Protein 8FZ2 (pdb70)

Secondary structure (DSSP, 8-state):
--EEEE---EEE-TT--EEEEEEEESS-GGGSEEEEEEE-TTS-EEEEEEE-SSSS--EE-TTTBTTEEEEEETTTTEEEEEE-S--TTT-SEE--EEE-TTTTTSS--SB---EEEEE-SS--BPPB----TTSEETTEEEEEEEEEEEBSS--EEEETTT-S-TTEEEPPPEE-TTS-EEEEEEEEEESSHHHHS-EEEEEEETTTTEEEEEEE---/---EEEE-SEEEE-SSS-EEEEEEESS-BS--EEEEE-TTSPPEE-EETTTEE-SSS-TTEEEEEEBTEEEEEESS--STT-SEEEEE--SSSSP-B---PEEEE-PPPB--EEEEE----EEEEEEEEBSS--EEEEEESS---EEEEPPPPTTT--EEEEEEE---HHHHTT---EEEEEE-SS-SSEE-/--TTTSSGGGHHHHHHHS--

Nearest PDB structures (foldseek):
  8fz2-assembly1_L  TM=1.005E+00  e=5.418E-38  Mus musculus
  8fxj-assembly1_L  TM=9.491E-01  e=4.573E-31  Mus musculus
  4ncc-assembly2_1  TM=9.677E-01  e=1.079E-27  Mus musculus
  6ewb-assembly1_F  TM=9.694E-01  e=2.616E-27  Mus musculus
  4xzu-assembly2_F  TM=9.055E-01  e=2.065E-24  Mus musculus

Radius of gyration: 24.84 Å; Cα contacts (8 Å, |Δi|>4): 1074; chains: 3; bounding box: 45×66×75 Å

B-factor: mean 99.22, std 46.89, range [19.94, 237.33]

Sequence (431 aa):
QIVLTQSPAVMSASPGERVTMTCSASSSVSYMYWYQQKPRSSPKPWIYLTSNLASGVPARFSGSGSGTSYSLTISSMEAEDAATYYCQQWSSIPLTFGAGTKLELKRTVAAPSVFIFPPSSVVCLLNNFYPREAKVQWKVDNALSQESVTEQDSKDSTYSLSSTLTLSKADYEKHKVYACEVTHQGLSSPVTEVQLQQSGAELVKPGASVKLSCTASGFNIKDTYMHWVKQRPEQGLEWIGRIDPANGNTKYDPKFQGKATITADTSSNTAYLQLSSLTSEDTAVYFCTRSRGYFGNYYFDYWGQGTTLTVSSASTKGPSVFPSSKSTSGGTAALGCLVKDYFPEPVTVSWNSGALTSGVHTFPAVLQSSGLYSLSSVVTVPSSSLGTQTYICNVNHKPSNTKVDKRVEPKKDLLELDKWASLWNWFDITN

Structure (mmCIF, N/CA/C/O backbone):
data_8FZ2
#
_entry.id   8FZ2
#
_cell.length_a   144.069
_cell.length_b   144.069
_cell.length_c   149.445
_cell.angle_alpha   90.000
_cell.angle_beta   90.000
_cell.angle_gamma   120.000
#
_symmetry.space_group_name_H-M   'H 3 2'
#
loop_
_entity.id
_entity.type
_entity.pdbx_description
1 polymer 'Fab460, L chain'
2 polymer 'Fab460, H chain'
3 polymer 'Transmembrane protein gp41'
#
loop_
_atom_site.group_PDB
_atom_site.id
_atom_site.type_symbol
_atom_site.label_atom_id
_atom_site.label_alt_id
_atom_site.label_comp_id
_atom_site.label_asym_id
_atom_site.label_entity_id
_atom_site.label_seq_id
_atom_site.pdbx_PDB_ins_code
_atom_site.Cartn_x
_atom_site.Cartn_y
_atom_site.Cartn_z
_atom_site.occupancy
_atom_site.B_iso_or_equiv
_atom_site.auth_seq_id
_atom_site.auth_comp_id
_atom_site.auth_asym_id
_atom_site.auth_atom_id
_atom_site.pdbx_PDB_model_num
ATOM 1 N N . GLN A 1 1 ? -0.92281 2.40202 -17.37821 1.000 31.76235 1 GLN L N 1
ATOM 2 C CA . GLN A 1 1 ? -2.30591 2.42512 -17.83662 1.000 26.68546 1 GLN L CA 1
ATOM 3 C C . GLN A 1 1 ? -3.06774 1.20170 -17.32912 1.000 31.53091 1 GLN L C 1
ATOM 4 O O . GLN A 1 1 ? -2.76784 0.06746 -17.69835 1.000 41.04187 1 GLN L O 1
ATOM 10 N N . ILE A 1 2 ? -4.04980 1.44092 -16.46486 1.000 40.09810 2 ILE L N 1
ATOM 11 C CA . ILE A 1 2 ? -4.85879 0.36460 -15.90190 1.000 43.20580 2 ILE L CA 1
ATOM 12 C C . ILE A 1 2 ? -5.86679 -0.06838 -16.96127 1.000 41.70453 2 ILE L C 1
ATOM 13 O O . ILE A 1 2 ? -6.74912 0.70278 -17.34496 1.000 50.38917 2 ILE L O 1
ATOM 18 N N . VAL A 1 3 ? -5.73469 -1.30245 -17.43760 1.000 37.67343 3 VAL L N 1
ATOM 19 C CA . VAL A 1 3 ? -6.61214 -1.83770 -18.46715 1.000 43.05513 3 VAL L CA 1
ATOM 20 C C . VAL A 1 3 ? -7.52353 -2.88440 -17.83736 1.000 49.01300 3 VAL L C 1
ATOM 21 O O . VAL A 1 3 ? -7.25590 -3.41622 -16.75506 1.000 51.32632 3 VAL L O 1
ATOM 25 N N . LEU A 1 4 ? -8.62142 -3.17778 -18.53109 1.000 48.64884 4 LEU L N 1
ATOM 26 C CA . LEU A 1 4 ? -9.65556 -4.07994 -18.03535 1.000 42.42522 4 LEU L CA 1
ATOM 27 C C . LEU A 1 4 ? -9.73020 -5.29987 -18.94316 1.000 47.63179 4 LEU L C 1
ATOM 28 O O . LEU A 1 4 ? -10.15524 -5.19427 -20.09880 1.000 43.73137 4 LEU L O 1
ATOM 33 N N . THR A 1 5 ? -9.32064 -6.45357 -18.42128 1.000 50.67810 5 THR L N 1
ATOM 34 C CA . THR A 1 5 ? -9.47852 -7.72415 -19.12045 1.000 43.45752 5 THR L CA 1
ATOM 35 C C . THR A 1 5 ? -10.77618 -8.36522 -18.64292 1.000 41.36873 5 THR L C 1
ATOM 36 O O . THR A 1 5 ? -10.87888 -8.79382 -17.48873 1.000 40.48116 5 THR L O 1
ATOM 40 N N . GLN A 1 6 ? -11.76322 -8.43073 -19.52904 1.000 41.49783 6 GLN L N 1
ATOM 41 C CA . GLN A 1 6 ? -13.11196 -8.84459 -19.17426 1.000 35.97665 6 GLN L CA 1
ATOM 42 C C . GLN A 1 6 ? -13.35487 -10.28585 -19.60528 1.000 49.20074 6 GLN L C 1
ATOM 43 O O . GLN A 1 6 ? -12.87432 -10.71978 -20.65652 1.000 38.76549 6 GLN L O 1
ATOM 49 N N . SER A 1 7 ? -14.10720 -11.02368 -18.78837 1.000 52.66928 7 SER L N 1
ATOM 50 C CA . SER A 1 7 ? -14.33200 -12.44459 -19.01941 1.000 60.41210 7 SER L CA 1
ATOM 51 C C . SER A 1 7 ? -15.55676 -12.88251 -18.23236 1.000 66.12314 7 SER L C 1
ATOM 52 O O . SER A 1 7 ? -15.86474 -12.28338 -17.19606 1.000 67.68487 7 SER L O 1
ATOM 54 N N . PRO A 1 8 ? -16.27599 -13.92432 -18.68852 1.000 60.62517 8 PRO L N 1
ATOM 55 C CA . PRO A 1 8 ? -16.04579 -14.66985 -19.93376 1.000 51.23122 8 PRO L CA 1
ATOM 56 C C . PRO A 1 8 ? -16.54863 -13.92240 -21.16637 1.000 49.03597 8 PRO L C 1
ATOM 57 O O . PRO A 1 8 ? -17.70683 -13.51344 -21.19727 1.000 44.69518 8 PRO L O 1
ATOM 61 N N . ALA A 1 9 ? -15.68066 -13.76572 -22.16959 1.000 44.52428 9 ALA L N 1
ATOM 62 C CA . ALA A 1 9 ? -16.00944 -12.93596 -23.32613 1.000 80.64534 9 ALA L CA 1
ATOM 63 C C . ALA A 1 9 ? -17.22773 -13.47005 -24.07084 1.000 82.50394 9 ALA L C 1
ATOM 64 O O . ALA A 1 9 ? -18.16442 -12.72100 -24.36918 1.000 127.12523 9 ALA L O 1
ATOM 66 N N . VAL A 1 10 ? -17.23164 -14.76133 -24.38795 1.000 92.28637 10 VAL L N 1
ATOM 67 C CA . VAL A 1 10 ? -18.33548 -15.39947 -25.09627 1.000 81.13304 10 VAL L CA 1
ATOM 68 C C . VAL A 1 10 ? -18.99504 -16.39599 -24.15497 1.000 76.56366 10 VAL L C 1
ATOM 69 O O . VAL A 1 10 ? -18.31415 -17.23466 -23.55199 1.000 78.37480 10 VAL L O 1
ATOM 71 N N . MET A 1 11 ? -20.31673 -16.30357 -24.02833 1.000 67.69279 11 MET L N 1
ATOM 72 C CA . MET A 1 11 ? -21.06263 -17.18388 -23.14227 1.000 66.01078 11 MET L CA 1
ATOM 73 C C . MET A 1 11 ? -22.48597 -17.32488 -23.66248 1.000 75.17696 11 MET L C 1
ATOM 74 O O . MET A 1 11 ? -22.93662 -16.56469 -24.52319 1.000 79.88934 11 MET L O 1
ATOM 76 N N . SER A 1 12 ? -23.19216 -18.31715 -23.12543 1.000 75.97698 12 SER L N 1
ATOM 77 C CA . SER A 1 12 ? -24.57971 -18.57420 -23.47906 1.000 78.77414 12 SER L CA 1
ATOM 78 C C . SER A 1 12 ? -25.34957 -18.94444 -22.22159 1.000 82.70664 12 SER L C 1
ATOM 79 O O . SER A 1 12 ? -24.81545 -19.61600 -21.33445 1.000 81.99192 12 SER L O 1
ATOM 81 N N . ALA A 1 13 ? -26.60319 -18.50301 -22.14880 1.000 88.96079 13 ALA L N 1
ATOM 82 C CA . ALA A 1 13 ? -27.43640 -18.78204 -20.98880 1.000 91.63106 13 ALA L CA 1
ATOM 83 C C . ALA A 1 13 ? -28.89990 -18.64796 -21.38080 1.000 97.79769 13 ALA L C 1
ATOM 84 O O . ALA A 1 13 ? -29.26630 -17.74026 -22.13148 1.000 103.96981 13 ALA L O 1
ATOM 86 N N . SER A 1 14 ? -29.72665 -19.55647 -20.86696 1.000 93.37076 14 SER L N 1
ATOM 87 C CA . SER A 1 14 ? -31.16023 -19.52755 -21.12269 1.000 85.77120 14 SER L CA 1
ATOM 88 C C . SER A 1 14 ? -31.85138 -18.66332 -20.07556 1.000 82.54377 14 SER L C 1
ATOM 89 O O . SER A 1 14 ? -31.18037 -18.03618 -19.24560 1.000 83.25935 14 SER L O 1
ATOM 91 N N . PRO A 1 15 ? -33.17908 -18.60481 -20.07643 1.000 85.33836 15 PRO L N 1
ATOM 92 C CA . PRO A 1 15 ? -33.87771 -17.76665 -19.09918 1.000 89.08560 15 PRO L CA 1
ATOM 93 C C . PRO A 1 15 ? -34.06253 -18.47566 -17.76753 1.000 89.57200 15 PRO L C 1
ATOM 94 O O . PRO A 1 15 ? -34.20054 -19.69895 -17.69450 1.000 92.46462 15 PRO L O 1
ATOM 96 N N . GLY A 1 16 ? -34.05919 -17.67801 -16.70194 1.000 83.32127 16 GLY L N 1
ATOM 97 C CA . GLY A 1 16 ? -34.28505 -18.19681 -15.36750 1.000 86.18595 16 GLY L CA 1
ATOM 98 C C . GLY A 1 16 ? -33.02142 -18.38995 -14.55550 1.000 87.95682 16 GLY L C 1
ATOM 99 O O . GLY A 1 16 ? -32.99993 -18.10301 -13.35482 1.000 89.46111 16 GLY L O 1
ATOM 100 N N . GLU A 1 17 ? -31.96240 -18.87615 -15.19579 1.000 91.09928 17 GLU L N 1
ATOM 101 C CA . GLU A 1 17 ? -30.71773 -19.14188 -14.49393 1.000 96.11310 17 GLU L CA 1
ATOM 102 C C . GLU A 1 17 ? -29.95461 -17.84641 -14.23085 1.000 97.20118 17 GLU L C 1
ATOM 103 O O . GLU A 1 17 ? -30.16182 -16.82307 -14.88863 1.000 100.56292 17 GLU L O 1
ATOM 109 N N . ARG A 1 18 ? -29.06039 -17.90492 -13.24832 1.000 95.43803 18 ARG L N 1
ATOM 110 C CA . ARG A 1 18 ? -28.24071 -16.75633 -12.89687 1.000 87.91459 18 ARG L CA 1
ATOM 111 C C . ARG A 1 18 ? -27.04699 -16.64317 -13.83694 1.000 78.20383 18 ARG L C 1
ATOM 112 O O . ARG A 1 18 ? -26.56097 -17.63721 -14.38391 1.000 79.05682 18 ARG L O 1
ATOM 114 N N . VAL A 1 19 ? -26.57725 -15.41208 -14.02339 1.000 68.63801 19 VAL L N 1
ATOM 115 C CA . VAL A 1 19 ? -25.45826 -15.11689 -14.91133 1.000 64.62180 19 VAL L CA 1
ATOM 116 C C . VAL A 1 19 ? -24.51110 -14.17589 -14.18193 1.000 71.02924 19 VAL L C 1
ATOM 117 O O . VAL A 1 19 ? -24.92837 -13.10698 -13.72096 1.000 81.27429 19 VAL L O 1
ATOM 121 N N . THR A 1 20 ? -23.24211 -14.56731 -14.08021 1.000 66.19266 20 THR L N 1
ATOM 122 C CA . THR A 1 20 ? -22.21934 -13.75572 -13.43332 1.000 47.15678 20 THR L CA 1
ATOM 123 C C . THR A 1 20 ? -21.04505 -13.57872 -14.38338 1.000 42.09065 20 THR L C 1
ATOM 124 O O . THR A 1 20 ? -20.49516 -14.56301 -14.88690 1.000 47.82267 20 THR L O 1
ATOM 128 N N . MET A 1 21 ? -20.66604 -12.32620 -14.62400 1.000 40.67406 21 MET L N 1
ATOM 129 C CA . MET A 1 21 ? -19.56590 -11.98403 -15.51333 1.000 40.27978 21 MET L CA 1
ATOM 130 C C . MET A 1 21 ? -18.64908 -10.98662 -14.82166 1.000 40.33216 21 MET L C 1
ATOM 131 O O . MET A 1 21 ? -19.11692 -10.01404 -14.22174 1.000 47.66465 21 MET L O 1
ATOM 136 N N . THR A 1 22 ? -17.34505 -11.22544 -14.91914 1.000 37.31413 22 THR L N 1
ATOM 137 C CA . THR A 1 22 ? -16.34076 -10.43787 -14.22093 1.000 35.48011 22 THR L CA 1
ATOM 138 C C . THR A 1 22 ? -15.63232 -9.48934 -15.18073 1.000 35.19319 22 THR L C 1
ATOM 139 O O . THR A 1 22 ? -15.78094 -9.56432 -16.40332 1.000 36.51364 22 THR L O 1
ATOM 143 N N . CYS A 1 23 ? -14.84715 -8.58475 -14.59346 1.000 38.03634 23 CYS L N 1
ATOM 144 C CA . CYS A 1 23 ? -14.03291 -7.62485 -15.34272 1.000 38.52418 23 CYS L CA 1
ATOM 145 C C . CYS A 1 23 ? -12.88190 -7.21915 -14.42065 1.000 31.11142 23 CYS L C 1
ATOM 146 O O . CYS A 1 23 ? -13.00130 -6.27691 -13.63417 1.000 29.92571 23 CYS L O 1
ATOM 149 N N . SER A 1 24 ? -11.77947 -7.95400 -14.51649 1.000 31.34920 24 SER L N 1
ATOM 150 C CA . SER A 1 24 ? -10.61643 -7.71759 -13.67701 1.000 32.04993 24 SER L CA 1
ATOM 151 C C . SER A 1 24 ? -9.69407 -6.68535 -14.31440 1.000 43.00681 24 SER L C 1
ATOM 152 O O . SER A 1 24 ? -9.63490 -6.54561 -15.53900 1.000 50.37552 24 SER L O 1
ATOM 155 N N . ALA A 1 25 ? -8.97472 -5.95803 -13.46553 1.000 28.36567 25 ALA L N 1
ATOM 156 C CA . ALA A 1 25 ? -8.06283 -4.91063 -13.89505 1.000 27.71464 25 ALA L CA 1
ATOM 157 C C . ALA A 1 25 ? -6.61831 -5.33601 -13.66843 1.000 40.86839 25 ALA L C 1
ATOM 158 O O . ALA A 1 25 ? -6.32934 -6.26169 -12.90548 1.000 45.80002 25 ALA L O 1
ATOM 160 N N . SER A 1 26 ? -5.70649 -4.64224 -14.35054 1.000 43.61384 26 SER L N 1
ATOM 161 C CA . SER A 1 26 ? -4.27992 -4.86531 -14.15785 1.000 34.86335 26 SER L CA 1
ATOM 162 C C . SER A 1 26 ? -3.74997 -4.21228 -12.88966 1.000 35.05870 26 SER L C 1
ATOM 163 O O . SER A 1 26 ? -2.63116 -4.52666 -12.47076 1.000 51.67744 26 SER L O 1
ATOM 166 N N . SER A 1 27 ? -4.51830 -3.31409 -12.27864 1.000 25.54468 27 SER L N 1
ATOM 167 C CA . SER A 1 27 ? -4.13566 -2.68626 -11.02416 1.000 24.51691 27 SER L CA 1
ATOM 168 C C . SER A 1 27 ? -5.39880 -2.38871 -10.23158 1.000 23.87630 27 SER L C 1
ATOM 169 O O . SER A 1 27 ? -6.48782 -2.24895 -10.79410 1.000 32.79872 27 SER L O 1
ATOM 172 N N . SER A 1 28 ? -5.23950 -2.29445 -8.91346 1.000 23.50140 28 SER L N 1
ATOM 173 C CA . SER A 1 28 ? -6.38629 -2.13822 -8.02816 1.000 34.82991 28 SER L CA 1
ATOM 174 C C . SER A 1 28 ? -7.10270 -0.81846 -8.28891 1.000 37.93291 28 SER L C 1
ATOM 175 O O . SER A 1 28 ? -6.49067 0.25320 -8.26198 1.000 39.97327 28 SER L O 1
ATOM 178 N N . VAL A 1 29 ? -8.40651 -0.90415 -8.54815 1.000 44.36603 29 VAL L N 1
ATOM 179 C CA . VAL A 1 29 ? -9.26128 0.26191 -8.71518 1.000 35.37799 29 VAL L CA 1
ATOM 180 C C . VAL A 1 29 ? -10.31653 0.24550 -7.61257 1.000 32.67244 29 VAL L C 1
ATOM 181 O O . VAL A 1 29 ? -10.51417 -0.75588 -6.92364 1.000 31.73344 29 VAL L O 1
ATOM 185 N N . SER A 1 30 ? -10.99786 1.37933 -7.45324 1.000 23.41712 30 SER L N 1
ATOM 186 C CA . SER A 1 30 ? -11.93498 1.55956 -6.35107 1.000 20.91003 30 SER L CA 1
ATOM 187 C C . SER A 1 30 ? -13.39257 1.37679 -6.74769 1.000 21.70373 30 SER L C 1
ATOM 188 O O . SER A 1 30 ? -14.21309 1.03785 -5.88887 1.000 21.86754 30 SER L O 1
ATOM 191 N N . TYR A 1 31 ? -13.74012 1.58290 -8.01619 1.000 22.32456 31 TYR L N 1
ATOM 192 C CA . TYR A 1 31 ? -15.11029 1.38503 -8.46628 1.000 23.30271 31 TYR L CA 1
ATOM 193 C C . TYR A 1 31 ? -15.10617 0.85713 -9.89220 1.000 24.27575 31 TYR L C 1
ATOM 194 O O . TYR A 1 31 ? -14.18041 1.11706 -10.66559 1.000 24.08653 31 TYR L O 1
ATOM 203 N N . MET A 1 32 ? -16.15539 0.11127 -10.22806 1.000 25.43097 32 MET L N 1
ATOM 204 C CA . MET A 1 32 ? -16.35387 -0.42831 -11.56432 1.000 26.57838 32 MET L CA 1
ATOM 205 C C . MET A 1 32 ? -17.69476 0.04736 -12.10358 1.000 27.51624 32 MET L C 1
ATOM 206 O O . MET A 1 32 ? -18.66503 0.18211 -11.35194 1.000 27.72026 32 MET L O 1
ATOM 211 N N . TYR A 1 33 ? -17.74267 0.30488 -13.40706 1.000 28.20248 33 TYR L N 1
ATOM 212 C CA . TYR A 1 33 ? -18.92771 0.84075 -14.05925 1.000 29.90748 33 TYR L CA 1
ATOM 213 C C . TYR A 1 33 ? -19.28701 -0.03610 -15.24826 1.000 30.73633 33 TYR L C 1
ATOM 214 O O . TYR A 1 33 ? -18.41091 -0.44102 -16.01708 1.000 32.81129 33 TYR L O 1
ATOM 223 N N . TRP A 1 34 ? -20.57742 -0.32489 -15.39581 1.000 32.07446 34 TRP L N 1
ATOM 224 C CA . TRP A 1 34 ? -21.06459 -1.26610 -16.39340 1.000 39.28146 34 TRP L CA 1
ATOM 225 C C . TRP A 1 34 ? -21.93837 -0.55603 -17.41722 1.000 41.25353 34 TRP L C 1
ATOM 226 O O . TRP A 1 34 ? -22.76018 0.29599 -17.06481 1.000 43.96828 34 TRP L O 1
ATOM 237 N N . TYR A 1 35 ? -21.75884 -0.92031 -18.68592 1.000 43.71252 35 TYR L N 1
ATOM 238 C CA . TYR A 1 35 ? -22.51298 -0.34671 -19.79269 1.000 49.41032 35 TYR L CA 1
ATOM 239 C C . TYR A 1 35 ? -22.98058 -1.46608 -20.70993 1.000 55.79750 35 TYR L C 1
ATOM 240 O O . TYR A 1 35 ? -22.17781 -2.31021 -21.11954 1.000 55.87299 35 TYR L O 1
ATOM 249 N N . GLN A 1 36 ? -24.27101 -1.46962 -21.03296 1.000 52.53214 36 GLN L N 1
ATOM 250 C CA . GLN A 1 36 ? -24.84491 -2.42899 -21.96770 1.000 51.31624 36 GLN L CA 1
ATOM 251 C C . GLN A 1 36 ? -25.09379 -1.74667 -23.30589 1.000 43.72870 36 GLN L C 1
ATOM 252 O O . GLN A 1 36 ? -25.68232 -0.66139 -23.35351 1.000 43.84239 36 GLN L O 1
ATOM 258 N N . GLN A 1 37 ? -24.64869 -2.38348 -24.38814 1.000 44.61282 37 GLN L N 1
ATOM 259 C CA . GLN A 1 37 ? -24.83045 -1.85770 -25.73802 1.000 45.79909 37 GLN L CA 1
ATOM 260 C C . GLN A 1 37 ? -25.50445 -2.91872 -26.59556 1.000 48.44632 37 GLN L C 1
ATOM 261 O O . GLN A 1 37 ? -24.91707 -3.97229 -26.86191 1.000 48.38250 37 GLN L O 1
ATOM 267 N N . LYS A 1 38 ? -26.72984 -2.64047 -27.02466 1.000 58.34906 38 LYS L N 1
ATOM 268 C CA . LYS A 1 38 ? -27.41376 -3.49195 -27.98001 1.000 65.31847 38 LYS L CA 1
ATOM 269 C C . LYS A 1 38 ? -26.89868 -3.20850 -29.38817 1.000 71.19311 38 LYS L C 1
ATOM 270 O O . LYS A 1 38 ? -26.34615 -2.13705 -29.65169 1.000 70.36134 38 LYS L O 1
ATOM 272 N N . PRO A 1 39 ? -27.04700 -4.16200 -30.30904 1.000 78.74617 39 PRO L N 1
ATOM 273 C CA . PRO A 1 39 ? -26.56590 -3.93774 -31.67834 1.000 83.90539 39 PRO L CA 1
ATOM 274 C C . PRO A 1 39 ? -27.25835 -2.75025 -32.33217 1.000 85.74492 39 PRO L C 1
ATOM 275 O O . PRO A 1 39 ? -28.46691 -2.55352 -32.18621 1.000 85.97524 39 PRO L O 1
ATOM 279 N N . ARG A 1 40 ? -26.46695 -1.95311 -33.05480 1.000 83.81031 40 ARG L N 1
ATOM 280 C CA . ARG A 1 40 ? -26.96115 -0.77602 -33.77249 1.000 86.28298 40 ARG L CA 1
ATOM 281 C C . ARG A 1 40 ? -27.63932 0.21155 -32.82511 1.000 82.45696 40 ARG L C 1
ATOM 282 O O . ARG A 1 40 ? -28.69468 0.77042 -33.13074 1.000 85.38850 40 ARG L O 1
ATOM 290 N N . SER A 1 41 ? -27.02678 0.42928 -31.66425 1.000 69.99650 41 SER L N 1
ATOM 291 C CA . SER A 1 41 ? -27.56024 1.36496 -30.68591 1.000 69.90397 41 SER L CA 1
ATOM 292 C C . SER A 1 41 ? -26.43107 1.81790 -29.77492 1.000 68.38438 41 SER L C 1
ATOM 293 O O . SER A 1 41 ? -25.44157 1.10470 -29.58991 1.000 70.45471 41 SER L O 1
ATOM 296 N N . SER A 1 42 ? -26.59371 3.00985 -29.20867 1.000 65.65319 42 SER L N 1
ATOM 297 C CA . SER A 1 42 ? -25.59118 3.54292 -28.30438 1.000 61.38096 42 SER L CA 1
ATOM 298 C C . SER A 1 42 ? -25.58381 2.75625 -26.99473 1.000 50.79092 42 SER L C 1
ATOM 299 O O . SER A 1 42 ? -26.62407 2.26258 -26.55053 1.000 50.40595 42 SER L O 1
ATOM 302 N N . PRO A 1 43 ? -24.41942 2.61853 -26.36390 1.000 43.62241 43 PRO L N 1
ATOM 303 C CA . PRO A 1 43 ? -24.34917 1.87837 -25.09769 1.000 43.46312 43 PRO L CA 1
ATOM 304 C C . PRO A 1 43 ? -25.15466 2.56576 -24.00493 1.000 42.23533 43 PRO L C 1
ATOM 305 O O . PRO A 1 43 ? -24.95280 3.74507 -23.70605 1.000 41.24121 43 PRO L O 1
ATOM 309 N N . LYS A 1 44 ? -26.07624 1.81412 -23.41045 1.000 43.52295 44 LYS L N 1
ATOM 310 C CA . LYS A 1 44 ? -26.86874 2.32415 -22.29795 1.000 43.66793 44 LYS L CA 1
ATOM 311 C C . LYS A 1 44 ? -26.16215 2.02543 -20.98135 1.000 51.17081 44 LYS L C 1
ATOM 312 O O . LYS A 1 44 ? -25.74278 0.88330 -20.75785 1.000 49.70620 44 LYS L O 1
ATOM 314 N N . PRO A 1 45 ? -26.00552 3.01167 -20.09948 1.000 48.71340 45 PRO L N 1
ATOM 315 C CA . PRO A 1 45 ? -25.33234 2.75309 -18.82134 1.000 38.00789 45 PRO L CA 1
ATOM 316 C C . PRO A 1 45 ? -26.15095 1.82234 -17.94185 1.000 52.88871 45 PRO L C 1
ATOM 317 O O . PRO A 1 45 ? -27.37479 1.94116 -17.84681 1.000 54.22329 45 PRO L O 1
ATOM 321 N N . TRP A 1 46 ? -25.45803 0.88766 -17.29350 1.000 51.00978 46 TRP L N 1
ATOM 322 C CA . TRP A 1 46 ? -26.12905 -0.11047 -16.47183 1.000 38.54033 46 TRP L CA 1
ATOM 323 C C . TRP A 1 46 ? -25.85743 0.11895 -14.99085 1.000 37.08126 46 TRP L C 1
ATOM 324 O O . TRP A 1 46 ? -26.71121 0.64891 -14.27270 1.000 38.15772 46 TRP L O 1
ATOM 335 N N . ILE A 1 47 ? -24.67620 -0.27373 -14.52395 1.000 35.58776 47 ILE L N 1
ATOM 336 C CA . ILE A 1 47 ? -24.30035 -0.15682 -13.12031 1.000 35.32063 47 ILE L CA 1
ATOM 337 C C . ILE A 1 47 ? -23.21875 0.90489 -12.99180 1.000 32.45402 47 ILE L C 1
ATOM 338 O O . ILE A 1 47 ? -22.24889 0.91013 -13.75958 1.000 37.52808 47 ILE L O 1
ATOM 343 N N . TYR A 1 48 ? -23.38903 1.80409 -12.02769 1.000 36.99913 48 TYR L N 1
ATOM 344 C CA . TYR A 1 48 ? -22.37019 2.77542 -11.66871 1.000 43.44392 48 TYR L CA 1
ATOM 345 C C . TYR A 1 48 ? -21.96177 2.55950 -10.21815 1.000 36.54662 48 TYR L C 1
ATOM 346 O O . TYR A 1 48 ? -22.70205 1.96982 -9.42793 1.000 43.95051 48 TYR L O 1
ATOM 355 N N . LEU A 1 49 ? -20.76637 3.03705 -9.88010 1.000 32.31771 49 LEU L N 1
ATOM 356 C CA . LEU A 1 49 ? -20.22027 2.93847 -8.52711 1.000 30.95297 49 LEU L CA 1
ATOM 357 C C . LEU A 1 49 ? -20.29769 1.50315 -8.00340 1.000 30.19300 49 LEU L C 1
ATOM 358 O O . LEU A 1 49 ? -20.89982 1.21841 -6.96560 1.000 35.48125 49 LEU L O 1
ATOM 363 N N . THR A 1 50 ? -19.68874 0.59488 -8.77007 1.000 29.97580 50 THR L N 1
ATOM 364 C CA . THR A 1 50 ? -19.56909 -0.82117 -8.42910 1.000 33.98220 50 THR L CA 1
ATOM 365 C C . THR A 1 50 ? -20.91442 -1.54194 -8.39661 1.000 42.74024 50 THR L C 1
ATOM 366 O O . THR A 1 50 ? -21.08290 -2.56397 -9.07011 1.000 41.41784 50 THR L O 1
ATOM 370 N N . SER A 1 51 ? -21.87430 -1.03660 -7.62688 1.000 45.69267 51 SER L N 1
ATOM 371 C CA . SER A 1 51 ? -23.12802 -1.75617 -7.42314 1.000 44.59201 51 SER L CA 1
ATOM 372 C C . SER A 1 51 ? -24.29124 -0.78626 -7.21664 1.000 36.54319 51 SER L C 1
ATOM 373 O O . SER A 1 51 ? -25.03168 -0.86866 -6.23560 1.000 37.27346 51 SER L O 1
ATOM 376 N N . ASN A 1 52 ? -24.47783 0.14045 -8.15505 1.000 35.93182 52 ASN L N 1
ATOM 377 C CA . ASN A 1 52 ? -25.63944 1.02450 -8.16541 1.000 38.24404 52 ASN L CA 1
ATOM 378 C C . ASN A 1 52 ? -26.27157 0.97582 -9.54727 1.000 40.28816 52 ASN L C 1
ATOM 379 O O . ASN A 1 52 ? -25.62934 1.33752 -10.53857 1.000 39.83896 52 ASN L O 1
ATOM 384 N N . LEU A 1 53 ? -27.52433 0.53471 -9.61097 1.000 42.72578 53 LEU L N 1
ATOM 385 C CA . LEU A 1 53 ? -28.20657 0.40599 -10.88760 1.000 45.10875 53 LEU L CA 1
ATOM 386 C C . LEU A 1 53 ? -28.61766 1.77553 -11.41997 1.000 46.64688 53 LEU L C 1
ATOM 387 O O . LEU A 1 53 ? -28.70394 2.76221 -10.68334 1.000 46.48486 53 LEU L O 1
ATOM 392 N N . ALA A 1 54 ? -28.87308 1.82513 -12.72382 1.000 48.29580 54 ALA L N 1
ATOM 393 C CA . ALA A 1 54 ? -29.31885 3.04713 -13.37205 1.000 50.10172 54 ALA L CA 1
ATOM 394 C C . ALA A 1 54 ? -30.83951 3.14937 -13.26335 1.000 70.67103 54 ALA L C 1
ATOM 395 O O . ALA A 1 54 ? -31.48295 2.40727 -12.51604 1.000 76.14904 54 ALA L O 1
ATOM 397 N N . SER A 1 55 ? -31.43341 4.07194 -14.02249 1.000 67.38615 55 SER L N 1
ATOM 398 C CA . SER A 1 55 ? -32.87123 4.29999 -13.92072 1.000 75.37931 55 SER L CA 1
ATOM 399 C C . SER A 1 55 ? -33.66202 3.11265 -14.45808 1.000 90.38634 55 SER L C 1
ATOM 400 O O . SER A 1 55 ? -34.54163 2.57909 -13.77213 1.000 97.91248 55 SER L O 1
ATOM 402 N N . GLY A 1 56 ? -33.36578 2.68584 -15.68148 1.000 98.96980 56 GLY L N 1
ATOM 403 C CA . GLY A 1 56 ? -34.11501 1.63639 -16.33759 1.000 103.79043 56 GLY L CA 1
ATOM 404 C C . GLY A 1 56 ? -33.57279 0.23295 -16.17997 1.000 108.67094 56 GLY L C 1
ATOM 405 O O . GLY A 1 56 ? -34.06647 -0.68117 -16.84863 1.000 112.60278 56 GLY L O 1
ATOM 406 N N . VAL A 1 57 ? -32.58330 0.02500 -15.32261 1.000 102.15485 57 VAL L N 1
ATOM 407 C CA . VAL A 1 57 ? -32.00586 -1.30924 -15.14608 1.000 92.86891 57 VAL L CA 1
ATOM 408 C C . VAL A 1 57 ? -32.88521 -2.10344 -14.18308 1.000 81.06375 57 VAL L C 1
ATOM 409 O O . VAL A 1 57 ? -33.20839 -1.59994 -13.09572 1.000 71.79722 57 VAL L O 1
ATOM 413 N N . PRO A 1 58 ? -33.29308 -3.31993 -14.53925 1.000 75.45971 58 PRO L N 1
ATOM 414 C CA . PRO A 1 58 ? -34.10215 -4.12370 -13.61688 1.000 79.95899 58 PRO L CA 1
ATOM 415 C C . PRO A 1 58 ? -33.31691 -4.50192 -12.37130 1.000 75.50089 58 PRO L C 1
ATOM 416 O O . PRO A 1 58 ? -32.09884 -4.69155 -12.40751 1.000 77.84275 58 PRO L O 1
ATOM 420 N N . ALA A 1 59 ? -34.04086 -4.62009 -11.25520 1.000 87.50809 59 ALA L N 1
ATOM 421 C CA . ALA A 1 59 ? -33.41391 -4.91633 -9.97169 1.000 58.12332 59 ALA L CA 1
ATOM 422 C C . ALA A 1 59 ? -32.78065 -6.30032 -9.92283 1.000 58.04170 59 ALA L C 1
ATOM 423 O O . ALA A 1 59 ? -32.04699 -6.59133 -8.97125 1.000 55.61668 59 ALA L O 1
ATOM 425 N N . ARG A 1 60 ? -33.04495 -7.15703 -10.91262 1.000 62.03879 60 ARG L N 1
ATOM 426 C CA . ARG A 1 60 ? -32.40981 -8.47019 -10.94596 1.000 71.03346 60 ARG L CA 1
ATOM 427 C C . ARG A 1 60 ? -30.90864 -8.36326 -11.18589 1.000 71.99966 60 ARG L C 1
ATOM 428 O O . ARG A 1 60 ? -30.15341 -9.25625 -10.78448 1.000 70.47454 60 ARG L O 1
ATOM 436 N N . PHE A 1 61 ? -30.45970 -7.28915 -11.82894 1.000 84.39792 61 PHE L N 1
ATOM 437 C CA . PHE A 1 61 ? -29.03606 -7.05110 -12.00401 1.000 79.10891 61 PHE L CA 1
ATOM 438 C C . PHE A 1 61 ? -28.42046 -6.53757 -10.70851 1.000 73.24193 61 PHE L C 1
ATOM 439 O O . PHE A 1 61 ? -29.09604 -5.93419 -9.86973 1.000 75.60770 61 PHE L O 1
ATOM 447 N N . SER A 1 62 ? -27.12207 -6.78187 -10.55435 1.000 59.23717 62 SER L N 1
ATOM 448 C CA . SER A 1 62 ? -26.38673 -6.34190 -9.37706 1.000 57.22098 62 SER L CA 1
ATOM 449 C C . SER A 1 62 ? -24.89785 -6.52116 -9.63089 1.000 46.15730 62 SER L C 1
ATOM 450 O O . SER A 1 62 ? -24.48365 -7.44729 -10.33143 1.000 48.83778 62 SER L O 1
ATOM 453 N N . GLY A 1 63 ? -24.10072 -5.61547 -9.05751 1.000 41.05260 63 GLY L N 1
ATOM 454 C CA . GLY A 1 63 ? -22.66015 -5.68829 -9.13396 1.000 40.89378 63 GLY L CA 1
ATOM 455 C C . GLY A 1 63 ? -22.04770 -5.90350 -7.75661 1.000 35.27437 63 GLY L C 1
ATOM 456 O O . GLY A 1 63 ? -22.71908 -5.79681 -6.72235 1.000 35.86819 63 GLY L O 1
ATOM 457 N N . SER A 1 64 ? -20.75497 -6.21663 -7.75781 1.000 36.30676 64 SER L N 1
ATOM 458 C CA . SER A 1 64 ? -20.00642 -6.44294 -6.52637 1.000 42.20252 64 SER L CA 1
ATOM 459 C C . SER A 1 64 ? -18.52907 -6.54265 -6.87639 1.000 47.95278 64 SER L C 1
ATOM 460 O O . SER A 1 64 ? -18.15239 -6.63117 -8.04827 1.000 50.49163 64 SER L O 1
ATOM 463 N N . GLY A 1 65 ? -17.69710 -6.52766 -5.84084 1.000 49.45410 65 GLY L N 1
ATOM 464 C CA . GLY A 1 65 ? -16.26884 -6.69649 -5.98184 1.000 50.02681 65 GLY L CA 1
ATOM 465 C C . GLY A 1 65 ? -15.49670 -5.62571 -5.24362 1.000 49.09279 65 GLY L C 1
ATOM 466 O O . GLY A 1 65 ? -16.05731 -4.71995 -4.62861 1.000 59.16339 65 GLY L O 1
ATOM 467 N N . SER A 1 66 ? -14.17122 -5.74127 -5.32228 1.000 42.54272 66 SER L N 1
ATOM 468 C CA . SER A 1 66 ? -13.25989 -4.81690 -4.66130 1.000 40.53385 66 SER L CA 1
ATOM 469 C C . SER A 1 66 ? -11.86309 -5.00723 -5.23546 1.000 40.09528 66 SER L C 1
ATOM 470 O O . SER A 1 66 ? -11.44873 -6.13844 -5.50048 1.000 45.82465 66 SER L O 1
ATOM 473 N N . GLY A 1 67 ? -11.14643 -3.89940 -5.42141 1.000 34.70346 67 GLY L N 1
ATOM 474 C CA . GLY A 1 67 ? -9.79573 -3.94473 -5.95081 1.000 35.31461 67 GLY L CA 1
ATOM 475 C C . GLY A 1 67 ? -9.74840 -4.21747 -7.43999 1.000 33.66665 67 GLY L C 1
ATOM 476 O O . GLY A 1 67 ? -10.17717 -3.38505 -8.24307 1.000 38.03725 67 GLY L O 1
ATOM 477 N N . THR A 1 68 ? -9.20843 -5.37402 -7.82454 1.000 34.47928 68 THR L N 1
ATOM 478 C CA . THR A 1 68 ? -9.29853 -5.84039 -9.20128 1.000 32.28387 68 THR L CA 1
ATOM 479 C C . THR A 1 68 ? -10.44777 -6.81249 -9.41407 1.000 35.18930 68 THR L C 1
ATOM 480 O O . THR A 1 68 ? -10.89326 -6.98531 -10.55368 1.000 28.27912 68 THR L O 1
ATOM 484 N N . SER A 1 69 ? -10.92964 -7.44551 -8.34872 1.000 39.58402 69 SER L N 1
ATOM 485 C CA . SER A 1 69 ? -12.11300 -8.29192 -8.42284 1.000 42.27118 69 SER L CA 1
ATOM 486 C C . SER A 1 69 ? -13.33999 -7.40857 -8.61027 1.000 52.41060 69 SER L C 1
ATOM 487 O O . SER A 1 69 ? -13.70774 -6.65075 -7.70823 1.000 64.03737 69 SER L O 1
ATOM 490 N N . TYR A 1 70 ? -13.96503 -7.49173 -9.78356 1.000 48.15515 70 TYR L N 1
ATOM 491 C CA . TYR A 1 70 ? -15.15618 -6.70976 -10.09472 1.000 46.64200 70 TYR L CA 1
ATOM 492 C C . TYR A 1 70 ? -15.99317 -7.48295 -11.09958 1.000 58.07684 70 TYR L C 1
ATOM 493 O O . TYR A 1 70 ? -15.45463 -8.00669 -12.07916 1.000 63.90819 70 TYR L O 1
ATOM 502 N N . SER A 1 71 ? -17.30140 -7.54970 -10.86162 1.000 66.00237 71 SER L N 1
ATOM 503 C CA . SER A 1 71 ? -18.16657 -8.39679 -11.66801 1.000 68.78295 71 SER L CA 1
ATOM 504 C C . SER A 1 71 ? -19.56759 -7.80122 -11.72864 1.000 61.23923 71 SER L C 1
ATOM 505 O O . SER A 1 71 ? -19.86264 -6.77330 -11.11183 1.000 59.49119 71 SER L O 1
ATOM 508 N N . LEU A 1 72 ? -20.43060 -8.46926 -12.49249 1.000 68.39307 72 LEU L N 1
ATOM 509 C CA . LEU A 1 72 ? -21.84567 -8.14233 -12.59779 1.000 67.34900 72 LEU L CA 1
ATOM 510 C C . LEU A 1 72 ? -22.62180 -9.44835 -12.58928 1.000 41.01558 72 LEU L C 1
ATOM 511 O O . LEU A 1 72 ? -22.28240 -10.37436 -13.33146 1.000 42.26668 72 LEU L O 1
ATOM 516 N N . THR A 1 73 ? -23.65481 -9.52585 -11.75613 1.000 42.47395 73 THR L N 1
ATOM 517 C CA . THR A 1 73 ? -24.44292 -10.74084 -11.62790 1.000 45.71442 73 THR L CA 1
ATOM 518 C C . THR A 1 73 ? -25.91692 -10.43712 -11.85490 1.000 64.89321 73 THR L C 1
ATOM 519 O O . THR A 1 73 ? -26.39943 -9.34033 -11.55833 1.000 65.82401 73 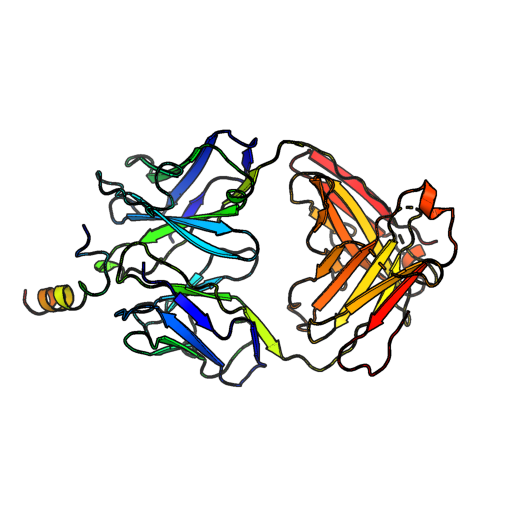THR L O 1
ATOM 523 N N . ILE A 1 74 ? -26.62339 -11.42456 -12.39955 1.000 67.68965 74 ILE L N 1
ATOM 524 C CA . ILE A 1 74 ? -28.05096 -11.33229 -12.67734 1.000 66.20551 74 ILE L CA 1
ATOM 525 C C . ILE A 1 74 ? -28.76282 -12.38199 -11.83797 1.000 77.78616 74 ILE L C 1
ATOM 526 O O . ILE A 1 74 ? -28.37467 -13.55619 -11.84646 1.000 80.52998 74 ILE L O 1
ATOM 531 N N . SER A 1 75 ? -29.79937 -11.95757 -11.11296 1.000 85.35620 75 SER L N 1
ATOM 532 C CA . SER A 1 75 ? -30.55317 -12.88381 -10.27411 1.000 91.43705 75 SER L CA 1
ATOM 533 C C . SER A 1 75 ? -31.18083 -13.98991 -11.11423 1.000 91.03880 75 SER L C 1
ATOM 534 O O . SER A 1 75 ? -30.89055 -15.17673 -10.92568 1.000 93.71314 75 SER L O 1
ATOM 537 N N . SER A 1 76 ? -32.04536 -13.61371 -12.05360 1.000 97.64272 76 SER L N 1
ATOM 538 C CA . SER A 1 76 ? -32.64767 -14.55372 -12.99192 1.000 99.83556 76 SER L CA 1
ATOM 539 C C . SER A 1 76 ? -32.65245 -13.90490 -14.36584 1.000 95.28498 76 SER L C 1
ATOM 540 O O . SER A 1 76 ? -33.21254 -12.81796 -14.53566 1.000 102.76514 76 SER L O 1
ATOM 542 N N . MET A 1 77 ? -32.02904 -14.56342 -15.33848 1.000 100.91596 77 MET L N 1
ATOM 543 C CA . MET A 1 77 ? -31.88436 -13.97384 -16.66173 1.000 104.30014 77 MET L CA 1
ATOM 544 C C . MET A 1 77 ? -33.21433 -13.96531 -17.40523 1.000 103.34816 77 MET L C 1
ATOM 545 O O . MET A 1 77 ? -33.99847 -14.91495 -17.32416 1.000 114.14794 77 MET L O 1
ATOM 550 N N . GLU A 1 78 ? -33.46513 -12.87890 -18.13145 1.000 104.79297 78 GLU L N 1
ATOM 551 C CA . GLU A 1 78 ? -34.60943 -12.75436 -19.01823 1.000 112.60477 78 GLU L CA 1
ATOM 552 C C . GLU A 1 78 ? -34.12315 -12.72327 -20.46845 1.000 112.26957 78 GLU L C 1
ATOM 553 O O . GLU A 1 78 ? -32.96318 -13.03221 -20.76559 1.000 106.79804 78 GLU L O 1
ATOM 559 N N . ALA A 1 79 ? -35.01622 -12.34062 -21.37985 1.000 119.00058 79 ALA L N 1
ATOM 560 C CA . ALA A 1 79 ? -34.73299 -12.46321 -22.80522 1.000 122.19817 79 ALA L CA 1
ATOM 561 C C . ALA A 1 79 ? -34.08941 -11.21396 -23.39909 1.000 116.60490 79 ALA L C 1
ATOM 562 O O . ALA A 1 79 ? -33.18157 -11.32634 -24.23133 1.000 115.53788 79 ALA L O 1
ATOM 564 N N . GLU A 1 80 ? -34.53306 -10.02214 -22.98755 1.000 113.31559 80 GLU L N 1
ATOM 565 C CA . GLU A 1 80 ? -34.05830 -8.76705 -23.56112 1.000 108.86703 80 GLU L CA 1
ATOM 566 C C . GLU A 1 80 ? -32.72196 -8.31014 -22.97935 1.000 98.68255 80 GLU L C 1
ATOM 567 O O . GLU A 1 80 ? -32.45006 -7.10183 -22.93065 1.000 96.59035 80 GLU L O 1
ATOM 573 N N . ASP A 1 81 ? -31.87145 -9.24096 -22.54698 1.000 98.24613 81 ASP L N 1
ATOM 574 C CA . ASP A 1 81 ? -30.57453 -8.89862 -21.98233 1.000 89.34215 81 ASP L CA 1
ATOM 575 C C . ASP A 1 81 ? -29.40301 -9.29380 -22.86707 1.000 76.21160 81 ASP L C 1
ATOM 576 O O . ASP A 1 81 ? -28.26082 -8.95634 -22.53614 1.000 75.35309 81 ASP L O 1
ATOM 581 N N . ALA A 1 82 ? -29.65098 -9.99473 -23.97043 1.000 84.65322 82 ALA L N 1
ATOM 582 C CA . ALA A 1 82 ? -28.59087 -10.47716 -24.85281 1.000 87.14554 82 ALA L CA 1
ATOM 583 C C . ALA A 1 82 ? -27.94234 -9.29275 -25.55704 1.000 87.09977 82 ALA L C 1
ATOM 584 O O . ALA A 1 82 ? -28.48402 -8.75463 -26.52491 1.000 93.87298 82 ALA L O 1
ATOM 586 N N . ALA A 1 83 ? -26.77627 -8.88714 -25.07391 1.000 81.31573 83 ALA L N 1
ATOM 587 C CA . ALA A 1 83 ? -26.00749 -7.78488 -25.64738 1.000 80.62743 83 ALA L CA 1
ATOM 588 C C . ALA A 1 83 ? -24.59879 -7.85976 -25.06809 1.000 82.71737 83 ALA L C 1
ATOM 589 O O . ALA A 1 83 ? -24.23826 -8.83479 -24.39750 1.000 86.39455 83 ALA L O 1
ATOM 591 N N . THR A 1 84 ? -23.79894 -6.83057 -25.32809 1.000 77.32260 84 THR L N 1
ATOM 592 C CA . THR A 1 84 ? -22.45767 -6.71860 -24.77382 1.000 78.89752 84 THR L CA 1
ATOM 593 C C . THR A 1 84 ? -22.47746 -5.78528 -23.57010 1.000 83.25452 84 THR L C 1
ATOM 594 O O . THR A 1 84 ? -23.13173 -4.73854 -23.59388 1.000 88.96364 84 THR L O 1
ATOM 598 N N . TYR A 1 85 ? -21.75784 -6.17073 -22.51800 1.000 71.75452 85 TYR L N 1
ATOM 599 C CA . TYR A 1 85 ? -21.76193 -5.45926 -21.23901 1.000 59.65037 85 TYR L CA 1
ATOM 600 C C . TYR A 1 85 ? -20.35157 -4.95280 -20.95204 1.000 55.50960 85 TYR L C 1
ATOM 601 O O . TYR A 1 85 ? -19.61905 -5.54183 -20.15642 1.000 63.37905 85 TYR L O 1
ATOM 610 N N . TYR A 1 86 ? -19.98041 -3.84546 -21.58852 1.000 45.57097 86 TYR L N 1
ATOM 611 C CA . TYR A 1 86 ? -18.65000 -3.28548 -21.39195 1.000 39.64993 86 TYR L CA 1
ATOM 612 C C . TYR A 1 86 ? -18.50097 -2.72096 -19.98353 1.000 38.09077 86 TYR L C 1
ATOM 613 O O . TYR A 1 86 ? -19.44151 -2.15320 -19.42081 1.000 36.50419 86 TYR L O 1
ATOM 622 N N . CYS A 1 87 ? -17.30929 -2.88205 -19.41347 1.000 32.95355 87 CYS L N 1
ATOM 623 C CA . CYS A 1 87 ? -16.97803 -2.31907 -18.11391 1.000 30.39440 87 CYS L CA 1
ATOM 624 C C . CYS A 1 87 ? -16.05573 -1.11932 -18.28462 1.000 31.46431 87 CYS L C 1
ATOM 625 O O . CYS A 1 87 ? -15.44109 -0.92291 -19.33620 1.000 33.92126 87 CYS L O 1
ATOM 628 N N . GLN A 1 88 ? -15.96647 -0.31299 -17.22957 1.000 37.65057 88 GLN L N 1
ATOM 629 C CA . GLN A 1 88 ? -15.11885 0.87030 -17.25057 1.000 41.15761 88 GLN L CA 1
ATOM 630 C C . GLN A 1 88 ? -14.78398 1.27204 -15.82231 1.000 38.02974 88 GLN L C 1
ATOM 631 O O . GLN A 1 88 ? -15.56038 1.02600 -14.89545 1.000 39.51968 88 GLN L O 1
ATOM 637 N N . GLN A 1 89 ? -13.61806 1.89228 -15.65994 1.000 29.06039 89 GLN L N 1
ATOM 638 C CA . GLN A 1 89 ? -13.17936 2.43436 -14.38512 1.000 26.53609 89 GLN L CA 1
ATOM 639 C C . GLN A 1 89 ? -13.01828 3.94497 -14.49702 1.000 28.79949 89 GLN L C 1
ATOM 640 O O . GLN A 1 89 ? -12.92363 4.50320 -15.59369 1.000 36.72723 89 GLN L O 1
ATOM 646 N N . TRP A 1 90 ? -12.98707 4.60492 -13.33699 1.000 26.91794 90 TRP L N 1
ATOM 647 C CA . TRP A 1 90 ? -12.77991 6.04698 -13.26431 1.000 27.48807 90 TRP L CA 1
ATOM 648 C C . TRP A 1 90 ? -11.69823 6.40884 -12.25282 1.000 27.93280 90 TRP L C 1
ATOM 649 O O . TRP A 1 90 ? -11.64371 7.55455 -11.79469 1.000 30.02593 90 TRP L O 1
ATOM 660 N N . SER A 1 91 ? -10.83695 5.45692 -11.89620 1.000 32.45595 91 SER L N 1
ATOM 661 C CA . SER A 1 91 ? -9.84409 5.67601 -10.85266 1.000 29.37868 91 SER L CA 1
ATOM 662 C C . SER A 1 91 ? -8.54466 6.27017 -11.37669 1.000 42.22217 91 SER L C 1
ATOM 663 O O . SER A 1 91 ? -7.86701 6.99694 -10.64043 1.000 56.25742 91 SER L O 1
ATOM 666 N N . SER A 1 92 ? -8.17585 5.98124 -12.62313 1.000 38.08438 92 SER L N 1
ATOM 667 C CA . SER A 1 92 ? -6.92080 6.46265 -13.17925 1.000 41.18134 92 SER L CA 1
ATOM 668 C C . SER A 1 92 ? -7.11528 6.85749 -14.63492 1.000 38.38096 92 SER L C 1
ATOM 669 O O . SER A 1 92 ? -7.95385 6.29591 -15.34434 1.000 33.78117 92 SER L O 1
ATOM 672 N N . ILE A 1 93 ? -6.32524 7.82859 -15.06637 1.000 49.27377 93 ILE L N 1
ATOM 673 C CA . ILE A 1 93 ? -6.34580 8.32834 -16.43915 1.000 49.30972 93 ILE L CA 1
ATOM 674 C C . ILE A 1 93 ? -5.13040 7.75563 -17.16001 1.000 46.47641 93 ILE L C 1
ATOM 675 O O . ILE A 1 93 ? -4.02767 7.77908 -16.59599 1.000 45.96486 93 ILE L O 1
ATOM 680 N N . PRO A 1 94 ? -5.27632 7.23945 -18.39290 1.000 40.42413 94 PRO L N 1
ATOM 681 C CA . PRO A 1 94 ? -6.46818 7.25038 -19.24812 1.000 44.89599 94 PRO L CA 1
ATOM 682 C C . PRO A 1 94 ? -7.56742 6.29196 -18.80740 1.000 46.37472 94 PRO L C 1
ATOM 683 O O . PRO A 1 94 ? -7.28792 5.22183 -18.26737 1.000 57.95468 94 PRO L O 1
ATOM 687 N N . LEU A 1 95 ? -8.81394 6.69291 -19.03788 1.000 39.09005 95 LEU L N 1
ATOM 688 C CA . LEU A 1 95 ? -9.94367 5.81460 -18.77691 1.000 32.45481 95 LEU L CA 1
ATOM 689 C C . LEU A 1 95 ? -9.97666 4.70272 -19.81640 1.000 30.72019 95 LEU L C 1
ATOM 690 O O . LEU A 1 95 ? -9.92975 4.96345 -21.02250 1.000 33.33142 95 LEU L O 1
ATOM 695 N N . THR A 1 96 ? -10.04925 3.46137 -19.34977 1.000 27.79285 96 THR L N 1
ATOM 696 C CA . THR A 1 96 ? -10.03945 2.30098 -20.22407 1.000 27.85653 96 THR L CA 1
ATOM 697 C C . THR A 1 96 ? -11.33576 1.51819 -20.07370 1.000 29.60562 96 THR L C 1
ATOM 698 O O . THR A 1 96 ? -11.98898 1.55634 -19.02629 1.000 30.48754 96 THR L O 1
ATOM 702 N N . PHE A 1 97 ? -11.70301 0.81434 -21.13786 1.000 37.61394 97 PHE L N 1
ATOM 703 C CA . PHE A 1 97 ? -12.84656 -0.08302 -21.14555 1.000 34.85401 97 PHE L CA 1
ATOM 704 C C . PHE A 1 97 ? -12.37225 -1.52720 -21.23002 1.000 36.64451 97 PHE L C 1
ATOM 705 O O . PHE A 1 97 ? -11.20391 -1.81486 -21.50511 1.000 30.69398 97 PHE L O 1
ATOM 713 N N . GLY A 1 98 ? -13.30275 -2.43984 -20.98271 1.000 39.63031 98 GLY L N 1
ATOM 714 C CA . GLY A 1 98 ? -13.08190 -3.82813 -21.30618 1.000 41.01911 98 GLY L CA 1
ATOM 715 C C . GLY A 1 98 ? -13.56854 -4.14900 -22.70454 1.000 48.11129 98 GLY L C 1
ATOM 716 O O . GLY A 1 98 ? -14.31642 -3.38625 -23.31177 1.000 50.66815 98 GLY L O 1
ATOM 717 N N . ALA A 1 99 ? -13.13033 -5.29272 -23.22483 1.000 54.59269 99 ALA L N 1
ATOM 718 C CA . ALA A 1 99 ? -13.58575 -5.69154 -24.55026 1.000 62.84400 99 ALA L CA 1
ATOM 719 C C . ALA A 1 99 ? -15.03262 -6.16293 -24.55933 1.000 60.67444 99 ALA L C 1
ATOM 720 O O . ALA A 1 99 ? -15.55418 -6.47934 -25.63467 1.000 60.28097 99 ALA L O 1
ATOM 722 N N . GLY A 1 100 ? -15.68625 -6.21917 -23.40115 1.000 54.15787 100 GLY L N 1
ATOM 723 C CA . GLY A 1 100 ? -17.08466 -6.58852 -23.32737 1.000 49.91639 100 GLY L CA 1
ATOM 724 C C . GLY A 1 100 ? -17.33412 -8.07018 -23.50623 1.000 48.09412 100 GLY L C 1
ATOM 725 O O . GLY A 1 100 ? -16.63543 -8.73885 -24.27368 1.000 50.89008 100 GLY L O 1
ATOM 726 N N . THR A 1 101 ? -18.32673 -8.59664 -22.79667 1.000 51.44249 101 THR L N 1
ATOM 727 C CA . THR A 1 101 ? -18.74641 -9.98199 -22.94873 1.000 55.46015 101 THR L CA 1
ATOM 728 C C . THR A 1 101 ? -20.03305 -10.02927 -23.75952 1.000 64.96594 101 THR L C 1
ATOM 729 O O . THR A 1 101 ? -21.00836 -9.34867 -23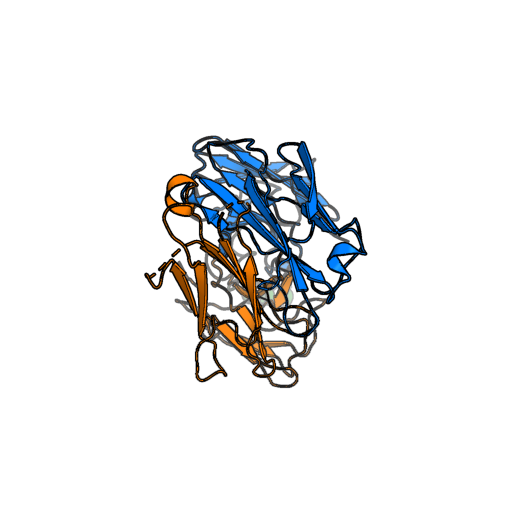.42528 1.000 63.53857 101 THR L O 1
ATOM 733 N N . LYS A 1 102 ? -20.03152 -10.82946 -24.82085 1.000 82.78732 102 LYS L N 1
ATOM 734 C CA . LYS A 1 102 ? -21.21588 -10.99047 -25.65285 1.000 61.98023 102 LYS L CA 1
ATOM 735 C C . LYS A 1 102 ? -22.14505 -12.01133 -25.00763 1.000 61.60436 102 LYS L C 1
ATOM 736 O O . LYS A 1 102 ? -21.74341 -13.15239 -24.75485 1.000 61.68873 102 LYS L O 1
ATOM 740 N N . LEU A 1 103 ? -23.37940 -11.60080 -24.73331 1.000 61.31217 103 LEU L N 1
ATOM 741 C CA . LEU A 1 103 ? -24.36631 -12.45706 -24.09039 1.000 61.06688 103 LEU L CA 1
ATOM 742 C C . LEU A 1 103 ? -25.31084 -13.02718 -25.13976 1.000 63.02725 103 LEU L C 1
ATOM 743 O O . LEU A 1 103 ? -25.87826 -12.28031 -25.94418 1.000 63.95050 103 LEU L O 1
ATOM 748 N N . GLU A 1 104 ? -25.47352 -14.34689 -25.12843 1.000 80.46649 104 GLU L N 1
ATOM 749 C CA . GLU A 1 104 ? -26.34992 -15.04260 -26.05552 1.000 81.68726 104 GLU L CA 1
ATOM 750 C C . GLU A 1 104 ? -27.36164 -15.87800 -25.28223 1.000 81.58239 104 GLU L C 1
ATOM 751 O O . GLU A 1 104 ? -27.18388 -16.16959 -24.09625 1.000 72.31904 104 GLU L O 1
ATOM 753 N N . LEU A 1 105 ? -28.43224 -16.25972 -25.97114 1.000 90.10595 105 LEU L N 1
ATOM 754 C CA . LEU A 1 105 ? -29.48633 -17.07914 -25.39197 1.000 97.95705 105 LEU L CA 1
ATOM 755 C C . LEU A 1 105 ? -29.23839 -18.54777 -25.70859 1.000 104.99476 105 LEU L C 1
ATOM 756 O O . LEU A 1 105 ? -28.75190 -18.88781 -26.79108 1.000 111.72898 105 LEU L O 1
ATOM 761 N N . LYS A 1 106 ? -29.57749 -19.41507 -24.75753 1.000 92.38082 106 LYS L N 1
ATOM 762 C CA . LYS A 1 106 ? -29.36451 -20.85406 -24.89979 1.000 93.05062 106 LYS L CA 1
ATOM 763 C C . LYS A 1 106 ? -30.60900 -21.46882 -25.52756 1.000 91.97969 106 LYS L C 1
ATOM 764 O O . LYS A 1 106 ? -31.59268 -21.75192 -24.83954 1.000 90.52143 106 LYS L O 1
ATOM 766 N N . ARG A 1 107 ? -30.56602 -21.67651 -26.83908 1.000 86.39570 107 ARG L N 1
ATOM 767 C CA . ARG A 1 107 ? -31.66210 -22.30595 -27.55584 1.000 92.27672 107 ARG L CA 1
ATOM 768 C C . ARG A 1 107 ? -31.45877 -23.81790 -27.61589 1.000 96.26015 107 ARG L C 1
ATOM 769 O O . ARG A 1 107 ? -30.41831 -24.35104 -27.22401 1.000 98.84520 107 ARG L O 1
ATOM 771 N N . THR A 1 108 ? -32.47757 -24.51235 -28.11329 1.000 101.53903 108 THR L N 1
ATOM 772 C CA . THR A 1 108 ? -32.39010 -25.95692 -28.26034 1.000 98.22958 108 THR L CA 1
ATOM 773 C C . THR A 1 108 ? -31.45593 -26.32105 -29.40912 1.000 97.67617 108 THR L C 1
ATOM 774 O O . THR A 1 108 ? -31.27788 -25.55743 -30.36213 1.000 96.72899 108 THR L O 1
ATOM 776 N N . VAL A 1 109 ? -30.85021 -27.50470 -29.30567 1.000 95.81679 109 VAL L N 1
ATOM 777 C CA . VAL A 1 109 ? -29.93885 -27.97237 -30.34444 1.000 91.66095 109 VAL L CA 1
ATOM 778 C C . VAL A 1 109 ? -30.72311 -28.18192 -31.63134 1.000 94.78527 109 VAL L C 1
ATOM 779 O O . VAL A 1 109 ? -31.70851 -28.92965 -31.66129 1.000 100.62426 109 VAL L O 1
ATOM 781 N N . ALA A 1 110 ? -30.29155 -27.51929 -32.70268 1.000 89.27803 110 ALA L N 1
ATOM 782 C CA . ALA A 1 110 ? -30.98800 -27.60246 -33.97864 1.000 96.80060 110 ALA L CA 1
ATOM 783 C C . ALA A 1 110 ? -29.99687 -27.40216 -35.11396 1.000 99.79942 110 ALA L C 1
ATOM 784 O O . ALA A 1 110 ? -29.27631 -26.40042 -35.14435 1.000 104.86574 110 ALA L O 1
ATOM 786 N N . ALA A 1 111 ? -29.97100 -28.35407 -36.04324 1.000 102.29901 111 ALA L N 1
ATOM 787 C CA . ALA A 1 111 ? -29.14050 -28.26843 -37.23185 1.000 96.67639 111 ALA L CA 1
ATOM 788 C C . ALA A 1 111 ? -29.81940 -27.40904 -38.29643 1.000 107.78980 111 ALA L C 1
ATOM 789 O O . ALA A 1 111 ? -31.04678 -27.30144 -38.32355 1.000 110.64096 111 ALA L O 1
ATOM 791 N N . PRO A 1 112 ? -29.04729 -26.79056 -39.18295 1.000 111.49672 112 PRO L N 1
ATOM 792 C CA . PRO A 1 112 ? -29.62690 -25.91845 -40.20752 1.000 120.33470 112 PRO L CA 1
ATOM 793 C C . PRO A 1 112 ? -30.08011 -26.71489 -41.42708 1.000 142.13677 112 PRO L C 1
ATOM 794 O O . PRO A 1 112 ? -29.94300 -27.93309 -41.49963 1.000 146.89319 112 PRO L O 1
ATOM 798 N N . SER A 1 113 ? -30.62502 -25.98779 -42.39840 1.000 154.40742 113 SER L N 1
ATOM 799 C CA . SER A 1 113 ? -31.02742 -26.54158 -43.68323 1.000 161.22912 113 SER L CA 1
ATOM 800 C C . SER A 1 113 ? -30.20247 -25.87225 -44.77354 1.000 164.88736 113 SER L C 1
ATOM 801 O O . SER A 1 113 ? -30.13291 -24.63919 -44.83631 1.000 173.07437 113 SER L O 1
ATOM 803 N N . VAL A 1 114 ? -29.57574 -26.67994 -45.62066 1.000 156.41615 114 VAL L N 1
ATOM 804 C CA . VAL A 1 114 ? -28.63738 -26.18467 -46.62156 1.000 141.38685 114 VAL L CA 1
ATOM 805 C C . VAL A 1 114 ? -29.39311 -25.78511 -47.88025 1.000 142.10277 114 VAL L C 1
ATOM 806 O O . VAL A 1 114 ? -30.37703 -26.42732 -48.26708 1.000 147.98944 114 VAL L O 1
ATOM 808 N N . PHE A 1 115 ? -28.92525 -24.71687 -48.52414 1.000 134.19345 115 PHE L N 1
ATOM 809 C CA . PHE A 1 115 ? -29.48731 -24.24665 -49.78182 1.000 135.80865 115 PHE L CA 1
ATOM 810 C C . PHE A 1 115 ? -28.37693 -23.59996 -50.59710 1.000 136.51145 115 PHE L C 1
ATOM 811 O O . PHE A 1 115 ? -27.42889 -23.03800 -50.04194 1.000 132.94274 115 PHE L O 1
ATOM 813 N N . ILE A 1 116 ? -28.50053 -23.68605 -51.92064 1.000 140.22472 116 ILE L N 1
ATOM 814 C CA . ILE A 1 116 ? -27.47137 -23.21636 -52.84100 1.000 140.92671 116 ILE L CA 1
ATOM 815 C C . ILE A 1 116 ? -28.12029 -22.33769 -53.90211 1.000 150.90980 116 ILE L C 1
ATOM 816 O O . ILE A 1 116 ? -29.21348 -22.64329 -54.39167 1.000 157.68159 116 ILE L O 1
ATOM 821 N N . PHE A 1 117 ? -27.44615 -21.23971 -54.25168 1.000 155.72758 117 PHE L N 1
ATOM 822 C CA . PHE A 1 117 ? -27.86345 -20.35529 -55.32519 1.000 159.81229 117 PHE L CA 1
ATOM 823 C C . PHE A 1 117 ? -26.84022 -20.37844 -56.45491 1.000 174.65904 117 PHE L C 1
ATOM 824 O O . PHE A 1 117 ? -25.63204 -20.35649 -56.19536 1.000 178.63194 117 PHE L O 1
ATOM 832 N N . PRO A 1 118 ? -27.28419 -20.42025 -57.70765 1.000 181.44709 118 PRO L N 1
ATOM 833 C CA . PRO A 1 118 ? -26.33951 -20.51698 -58.82651 1.000 184.02890 118 PRO L CA 1
ATOM 834 C C . PRO A 1 118 ? -26.24424 -19.20173 -59.57770 1.000 182.58763 118 PRO L C 1
ATOM 835 O O . PRO A 1 118 ? -27.26220 -18.53332 -59.81145 1.000 182.82877 118 PRO L O 1
ATOM 837 N N . PRO A 1 119 ? -25.03888 -18.80021 -59.98140 1.000 167.08157 119 PRO L N 1
ATOM 838 C CA . PRO A 1 119 ? -24.89003 -17.52111 -60.69012 1.000 168.14776 119 PRO L CA 1
ATOM 839 C C . PRO A 1 119 ? -25.38192 -17.62723 -62.12634 1.000 158.97109 119 PRO L C 1
ATOM 840 O O . PRO A 1 119 ? -24.98761 -18.52902 -62.86901 1.000 155.82076 119 PRO L O 1
ATOM 842 N N . SER A 1 120 ? -26.24546 -16.69370 -62.51237 1.000 148.52943 120 SER L N 1
ATOM 843 C CA . SER A 1 120 ? -26.78105 -16.65729 -63.86770 1.000 144.78388 120 SER L CA 1
ATOM 844 C C . SER A 1 120 ? -26.33506 -15.39228 -64.59316 1.000 141.62194 120 SER L C 1
ATOM 845 O O . SER A 1 120 ? -25.86616 -14.44024 -63.96893 1.000 138.00914 120 SER L O 1
ATOM 847 N N . SER A 1 130 ? -20.69594 -16.05797 -59.16088 1.000 143.04794 130 SER L N 1
ATOM 848 C CA . SER A 1 130 ? -20.76089 -16.07390 -57.70461 1.000 137.35449 130 SER L CA 1
ATOM 849 C C . SER A 1 130 ? -21.85141 -17.01835 -57.20501 1.000 146.39885 130 SER L C 1
ATOM 850 O O . SER A 1 130 ? -23.03986 -16.77678 -57.41678 1.000 151.65566 130 SER L O 1
ATOM 852 N N . VAL A 1 131 ? -21.43810 -18.09471 -56.54004 1.000 178.05804 131 VAL L N 1
ATOM 853 C CA . VAL A 1 131 ? -22.35417 -19.07779 -55.97241 1.000 178.27726 131 VAL L CA 1
ATOM 854 C C . VAL A 1 131 ? -22.55934 -18.75229 -54.50036 1.000 178.33490 131 VAL L C 1
ATOM 855 O O . VAL A 1 131 ? -21.58816 -18.57485 -53.75385 1.000 181.11033 131 VAL L O 1
ATOM 857 N N . VAL A 1 132 ? -23.81949 -18.67663 -54.08035 1.000 171.17231 132 VAL L N 1
ATOM 858 C CA . VAL A 1 132 ? -24.18343 -18.30105 -52.71912 1.000 156.73549 132 VAL L CA 1
ATOM 859 C C . VAL A 1 132 ? -24.78130 -19.51352 -52.02070 1.000 149.77594 132 VAL L C 1
ATOM 860 O O . VAL A 1 132 ? -25.73459 -20.12144 -52.52291 1.000 144.94924 132 VAL L O 1
ATOM 862 N N . CYS A 1 133 ? -24.22233 -19.86166 -50.86592 1.000 155.62556 133 CYS L N 1
ATOM 863 C CA . CYS A 1 133 ? -24.73465 -20.93257 -50.02652 1.000 162.28016 133 CYS L CA 1
ATOM 864 C C . CYS A 1 133 ? -25.38548 -20.33405 -48.78618 1.000 144.44152 133 CYS L C 1
ATOM 865 O O . CYS A 1 133 ? -24.97433 -19.27647 -48.29997 1.000 142.44117 133 CYS L O 1
ATOM 868 N N . LEU A 1 134 ? -26.40711 -21.01703 -48.27422 1.000 130.07830 134 LEU L N 1
ATOM 869 C CA . LEU A 1 134 ? -27.21007 -20.49052 -47.18006 1.000 116.58005 134 LEU L CA 1
ATOM 870 C C . LEU A 1 134 ? -27.35986 -21.52273 -46.07198 1.000 113.61009 134 LEU L C 1
ATOM 871 O O . LEU A 1 134 ? -27.57861 -22.70864 -46.33634 1.000 116.29091 134 LEU L O 1
ATOM 873 N N . LEU A 1 135 ? -27.23689 -21.05770 -44.83054 1.000 123.44038 135 LEU L N 1
ATOM 874 C CA . LEU A 1 135 ? -27.54257 -21.83989 -43.63932 1.000 118.34197 135 LEU L CA 1
ATOM 875 C C . LEU A 1 135 ? -28.59857 -21.09226 -42.83940 1.000 119.26494 135 LEU L C 1
ATOM 876 O O . LEU A 1 135 ? -28.46515 -19.88544 -42.61228 1.000 118.71661 135 LEU L O 1
ATOM 881 N N . ASN A 1 136 ? -29.64456 -21.79952 -42.41413 1.000 116.42909 136 ASN L N 1
ATOM 882 C CA . ASN A 1 136 ? -30.80943 -21.15653 -41.81634 1.000 108.49623 136 ASN L CA 1
ATOM 883 C C . ASN A 1 136 ? -31.12352 -21.76939 -40.46121 1.000 105.35045 136 ASN L C 1
ATOM 884 O O . ASN A 1 136 ? -31.38185 -22.97424 -40.36308 1.000 102.44015 136 ASN L O 1
ATOM 886 N N . ASN A 1 137 ? -31.09514 -20.93299 -39.42355 1.000 105.85255 137 ASN L N 1
ATOM 887 C CA . ASN A 1 137 ? -31.71112 -21.22941 -38.13186 1.000 106.34991 137 ASN L CA 1
ATOM 888 C C . ASN A 1 137 ? -31.05028 -22.43079 -37.45293 1.000 98.29785 137 ASN L C 1
ATOM 889 O O . ASN A 1 137 ? -31.67045 -23.47159 -37.23077 1.000 97.80914 137 ASN L O 1
ATOM 894 N N . PHE A 1 138 ? -29.77251 -22.26469 -37.11521 1.000 97.60332 138 PHE L N 1
ATOM 895 C CA . PHE A 1 138 ? -29.01036 -23.30243 -36.43590 1.000 91.87787 138 PHE L CA 1
ATOM 896 C C . PHE A 1 138 ? -28.46886 -22.78179 -35.11190 1.000 88.74022 138 PHE L C 1
ATOM 897 O O . PHE A 1 138 ? -28.05594 -21.62195 -35.00714 1.000 87.12775 138 PHE L O 1
ATOM 905 N N . TYR A 1 139 ? -28.47618 -23.65036 -34.10387 1.000 88.46864 139 TYR L N 1
ATOM 906 C CA . TYR A 1 139 ? -27.88976 -23.36990 -32.80769 1.000 93.06608 139 TYR L CA 1
ATOM 907 C C . TYR A 1 139 ? -27.02531 -24.55371 -32.39954 1.000 107.05263 139 TYR L C 1
ATOM 908 O O . TYR A 1 139 ? -27.45107 -25.70712 -32.53631 1.000 116.93610 139 TYR L O 1
ATOM 917 N N . PRO A 1 140 ? -25.80387 -24.31134 -31.90179 1.000 109.65861 140 PRO L N 1
ATOM 918 C CA . PRO A 1 140 ? -25.19451 -22.99418 -31.68413 1.000 107.78312 140 PRO L CA 1
ATOM 919 C C . PRO A 1 140 ? -24.67677 -22.33181 -32.96223 1.000 106.12609 140 PRO L C 1
ATOM 920 O O . PRO A 1 140 ? -24.98608 -22.78495 -34.06284 1.000 111.42044 140 PRO L O 1
ATOM 924 N N . ARG A 1 141 ? -23.88765 -21.26673 -32.80396 1.000 111.66429 141 ARG L N 1
ATOM 925 C CA . ARG A 1 141 ? -23.46093 -20.46237 -33.94236 1.000 89.99653 141 ARG L CA 1
ATOM 926 C C . ARG A 1 141 ? -22.27266 -21.05445 -34.68903 1.000 116.95143 141 ARG L C 1
ATOM 927 O O . ARG A 1 141 ? -22.00578 -20.63730 -35.82110 1.000 119.57370 141 ARG L O 1
ATOM 929 N N . GLU A 1 142 ? -21.55536 -22.00400 -34.09314 1.000 117.43136 142 GLU L N 1
ATOM 930 C CA . GLU A 1 142 ? -20.37511 -22.56131 -34.74208 1.000 137.36810 142 GLU L CA 1
ATOM 931 C C . GLU A 1 142 ? -20.77427 -23.41237 -35.94199 1.000 147.87572 142 GLU L C 1
ATOM 932 O O . GLU A 1 142 ? -21.67789 -24.24928 -35.85264 1.000 149.05127 142 GLU L O 1
ATOM 938 N N . ALA A 1 143 ? -20.09504 -23.19543 -37.06640 1.000 161.93976 143 ALA L N 1
ATOM 939 C CA . ALA A 1 143 ? -20.37008 -23.93633 -38.28914 1.000 168.93646 143 ALA L CA 1
ATOM 940 C C . ALA A 1 143 ? -19.12785 -23.91436 -39.16677 1.000 175.35862 143 ALA L C 1
ATOM 941 O O . ALA A 1 143 ? -18.26945 -23.03730 -39.03872 1.000 176.99285 143 ALA L O 1
ATOM 943 N N . LYS A 1 144 ? -19.04590 -24.89557 -40.06363 1.000 184.37906 144 LYS L N 1
ATOM 944 C CA . LYS A 1 144 ? -17.92581 -25.02973 -40.98779 1.000 181.95826 144 LYS L CA 1
ATOM 945 C C . LYS A 1 144 ? -18.47281 -25.21054 -42.39490 1.000 192.59266 144 LYS L C 1
ATOM 946 O O . LYS A 1 144 ? -19.24674 -26.13984 -42.64668 1.000 192.33521 144 LYS L O 1
ATOM 948 N N . VAL A 1 145 ? -18.06980 -24.32858 -43.30644 1.000 199.68603 145 VAL L N 1
ATOM 949 C CA . VAL A 1 145 ? -18.52559 -24.34554 -44.69216 1.000 202.85220 145 VAL L CA 1
ATOM 950 C C . VAL A 1 145 ? -17.33774 -24.66718 -45.58720 1.000 198.94477 145 VAL L C 1
ATOM 951 O O . VAL A 1 145 ? -16.26105 -24.07608 -45.43840 1.000 203.98986 145 VAL L O 1
ATOM 955 N N . GLN A 1 146 ? -17.53347 -25.60463 -46.51335 1.000 187.75091 146 GLN L N 1
ATOM 956 C CA . GLN A 1 146 ? -16.48256 -26.03333 -47.42932 1.000 174.53179 146 GLN L CA 1
ATOM 957 C C . GLN A 1 146 ? -17.06288 -26.12384 -48.83158 1.000 172.77351 146 GLN L C 1
ATOM 958 O O . GLN A 1 146 ? -17.98276 -26.91127 -49.07294 1.000 176.37218 146 GLN L O 1
ATOM 964 N N . TRP A 1 147 ? -16.52986 -25.32112 -49.74933 1.000 170.42477 147 TRP L N 1
ATOM 965 C CA . TRP A 1 147 ? -16.96728 -25.35862 -51.13755 1.000 177.11546 147 TRP L CA 1
ATOM 966 C C . TRP A 1 147 ? -16.23856 -26.46354 -51.89208 1.000 185.83082 147 TRP L C 1
ATOM 967 O O . TRP A 1 147 ? -15.05908 -26.73132 -51.64494 1.000 190.09528 147 TRP L O 1
ATOM 978 N N . LYS A 1 148 ? -16.94904 -27.10560 -52.81991 1.000 188.89332 148 LYS L N 1
ATOM 979 C CA . LYS A 1 148 ? -16.39904 -28.22326 -53.58921 1.000 186.92158 148 LYS L CA 1
ATOM 980 C C . LYS A 1 148 ? -16.86979 -28.09259 -55.03470 1.000 182.31639 148 LYS L C 1
ATOM 981 O O . LYS A 1 148 ? -17.98580 -28.50113 -55.36973 1.000 181.01992 148 LYS L O 1
ATOM 983 N N . VAL A 1 149 ? -16.01718 -27.52855 -55.88350 1.000 176.88947 149 VAL L N 1
ATOM 984 C CA . VAL A 1 149 ? -16.28037 -27.41165 -57.31277 1.000 166.09009 149 VAL L CA 1
ATOM 985 C C . VAL A 1 149 ? -15.59580 -28.58834 -57.99613 1.000 170.00927 149 VAL L C 1
ATOM 986 O O . VAL A 1 149 ? -14.36267 -28.65256 -58.05109 1.000 178.44806 149 VAL L O 1
ATOM 990 N N . ASP A 1 150 ? -16.39807 -29.52082 -58.51593 1.000 165.45975 150 ASP L N 1
ATOM 991 C CA . ASP A 1 150 ? -15.89923 -30.76196 -59.11420 1.000 167.40784 150 ASP L CA 1
ATOM 992 C C . ASP A 1 150 ? -15.05405 -31.55223 -58.11485 1.000 171.20434 150 ASP L C 1
ATOM 993 O O . ASP A 1 150 ? -13.96095 -32.02925 -58.42871 1.000 176.27444 150 ASP L O 1
ATOM 998 N N . ASN A 1 151 ? -15.57881 -31.68460 -56.89397 1.000 170.31340 151 ASN L N 1
ATOM 999 C CA . ASN A 1 151 ? -14.92996 -32.43683 -55.81765 1.000 168.45226 151 ASN L CA 1
ATOM 1000 C C . ASN A 1 151 ? -13.52999 -31.90911 -55.51379 1.000 167.23210 151 ASN L C 1
ATOM 1001 O O . ASN A 1 151 ? -12.62772 -32.67502 -55.16536 1.000 165.45691 151 ASN L O 1
ATOM 1003 N N . ALA A 1 152 ? -13.33858 -30.59867 -55.64100 1.000 162.24060 152 ALA L N 1
ATOM 1004 C CA . ALA A 1 152 ? -12.06289 -29.95333 -55.36477 1.000 154.96803 152 ALA L CA 1
ATOM 1005 C C . ALA A 1 152 ? -12.26852 -28.87028 -54.31688 1.000 147.66281 152 ALA L C 1
ATOM 1006 O O . ALA A 1 152 ? -13.14834 -28.01573 -54.46613 1.000 141.46681 152 ALA L O 1
ATOM 1008 N N . LEU A 1 153 ? -11.45856 -28.90803 -53.26375 1.000 148.54326 153 LEU L N 1
ATOM 1009 C CA . LEU A 1 153 ? -11.56434 -27.93954 -52.17821 1.000 139.93587 153 LEU L CA 1
ATOM 1010 C C . LEU A 1 153 ? -11.00000 -26.58210 -52.58630 1.000 140.34373 153 LEU L C 1
ATOM 1011 O O . LEU A 1 153 ? -10.57709 -26.39000 -53.72630 1.000 142.38407 153 LEU L O 1
ATOM 1013 N N . SER A 1 158 ? -13.86020 -17.20261 -50.93155 1.000 142.13225 158 SER L N 1
ATOM 1014 C CA . SER A 1 158 ? -15.21301 -17.04054 -50.41198 1.000 139.62570 158 SER L CA 1
ATOM 1015 C C . SER A 1 158 ? -15.21189 -16.23292 -49.11744 1.000 137.16358 158 SER L C 1
ATOM 1016 O O . SER A 1 158 ? -14.17711 -16.08784 -48.46731 1.000 141.29209 158 SER L O 1
ATOM 1019 N N . GLN A 1 159 ? -16.37872 -15.70883 -48.74705 1.000 130.64089 159 GLN L N 1
ATOM 1020 C CA . GLN A 1 159 ? -16.51742 -14.89292 -47.54822 1.000 127.02327 159 GLN L CA 1
ATOM 1021 C C . GLN A 1 159 ? -17.77625 -15.30382 -46.80183 1.000 123.83084 159 GLN L C 1
ATOM 1022 O O . GLN A 1 159 ? -18.84094 -15.45109 -47.40919 1.000 121.36660 159 GLN L O 1
ATOM 1024 N N . GLU A 1 160 ? -17.65128 -15.48268 -45.49125 1.000 121.11191 160 GLU L N 1
ATOM 1025 C CA . GLU A 1 160 ? -18.77118 -15.88007 -44.65360 1.000 117.66707 160 GLU L CA 1
ATOM 1026 C C . GLU A 1 160 ? -19.48654 -14.65658 -44.08993 1.000 116.41116 160 GLU L C 1
ATOM 1027 O O . GLU A 1 160 ? -18.92275 -13.56483 -43.98796 1.000 118.04409 160 GLU L O 1
ATOM 1033 N N . SER A 1 161 ? -20.74838 -14.85831 -43.71758 1.000 113.66355 161 SER L N 1
ATOM 1034 C CA . SER A 1 161 ? -21.56092 -13.79934 -43.12777 1.000 112.20321 161 SER L CA 1
ATOM 1035 C C . SER A 1 161 ? -22.60393 -14.44547 -42.23107 1.000 120.94532 161 SER L C 1
ATOM 1036 O O . SER A 1 161 ? -23.40328 -15.26007 -42.70149 1.000 124.91214 161 SER L O 1
ATOM 1039 N N . VAL A 1 162 ? -22.59532 -14.08615 -40.94936 1.000 115.44510 162 VAL L N 1
ATOM 1040 C CA . VAL A 1 162 ? -23.47545 -14.68136 -39.95047 1.000 113.07921 162 VAL L CA 1
ATOM 1041 C C . VAL A 1 162 ? -24.29613 -13.57560 -39.30195 1.000 112.07844 162 VAL L C 1
ATOM 1042 O O . VAL A 1 162 ? -23.74356 -12.55732 -38.86974 1.000 119.70985 162 VAL L O 1
ATOM 1046 N N . THR A 1 163 ? -25.60976 -13.77841 -39.23385 1.000 109.14063 163 THR L N 1
ATOM 1047 C CA . THR A 1 163 ? -26.49795 -12.81859 -38.60023 1.000 106.18682 163 THR L CA 1
ATOM 1048 C C . THR A 1 163 ? -26.43041 -12.94796 -37.08015 1.000 105.67665 163 THR L C 1
ATOM 1049 O O . THR A 1 163 ? -25.87007 -13.89961 -36.52992 1.000 106.14820 163 THR L O 1
ATOM 1053 N N . GLU A 1 164 ? -27.01677 -11.96817 -36.39788 1.000 99.34667 164 GLU L N 1
ATOM 1054 C CA . GLU A 1 164 ? -27.09705 -12.01526 -34.94826 1.000 101.71180 164 GLU L CA 1
ATOM 1055 C C . GLU A 1 164 ? -28.14899 -13.03366 -34.51187 1.000 101.84749 164 GLU L C 1
ATOM 1056 O O . GLU A 1 164 ? -28.87962 -13.60679 -35.32592 1.000 98.97706 164 GLU L O 1
ATOM 1058 N N . GLN A 1 165 ? -28.21746 -13.26071 -33.20273 1.000 111.13312 165 GLN L N 1
ATOM 1059 C CA . GLN A 1 165 ? -29.20418 -14.18125 -32.65401 1.000 114.42448 165 GLN L CA 1
ATOM 1060 C C . GLN A 1 165 ? -30.60070 -13.61051 -32.86665 1.000 112.36325 165 GLN L C 1
ATOM 1061 O O . GLN A 1 165 ? -30.93113 -12.54504 -32.33525 1.000 114.97024 165 GLN L O 1
ATOM 1067 N N . ASP A 1 166 ? -31.41306 -14.31576 -33.65103 1.000 107.52707 166 ASP L N 1
ATOM 1068 C CA . ASP A 1 166 ? -32.72467 -13.80733 -34.02860 1.000 112.72033 166 ASP L CA 1
ATOM 1069 C C . ASP A 1 166 ? -33.61375 -13.64499 -32.80053 1.000 111.13799 166 ASP L C 1
ATOM 1070 O O . ASP A 1 166 ? -33.60008 -14.47313 -31.88632 1.000 112.89924 166 ASP L O 1
ATOM 1075 N N . SER A 1 167 ? -34.39134 -12.56052 -32.78393 1.000 106.73118 167 SER L N 1
ATOM 1076 C CA . SER A 1 167 ? -35.22216 -12.23349 -31.63110 1.000 100.09613 167 SER L CA 1
ATOM 1077 C C . SER A 1 167 ? -36.41449 -13.16578 -31.46793 1.000 104.82826 167 SER L C 1
ATOM 1078 O O . SER A 1 167 ? -37.03379 -13.16509 -30.39862 1.000 103.59993 167 SER L O 1
ATOM 1081 N N . LYS A 1 168 ? -36.74924 -13.95665 -32.48587 1.000 110.13604 168 LYS L N 1
ATOM 1082 C CA . LYS A 1 168 ? -37.92064 -14.82028 -32.41318 1.000 112.77458 168 LYS L CA 1
ATOM 1083 C C . LYS A 1 168 ? -37.58725 -16.22426 -31.92411 1.000 112.44632 168 LYS L C 1
ATOM 1084 O O . LYS A 1 168 ? -38.35177 -16.80169 -31.14408 1.000 116.70220 168 LYS L O 1
ATOM 1086 N N . ASP A 1 169 ? -36.46204 -16.78996 -32.36589 1.000 132.76555 169 ASP L N 1
ATOM 1087 C CA . ASP A 1 169 ? -36.11039 -18.16045 -32.02479 1.000 137.22432 169 ASP L CA 1
ATOM 1088 C C . ASP A 1 169 ? -34.69291 -18.32513 -31.49416 1.000 133.78549 169 ASP L C 1
ATOM 1089 O O . ASP A 1 169 ? -34.30190 -19.45436 -31.17681 1.000 134.61908 169 ASP L O 1
ATOM 1094 N N . SER A 1 170 ? -33.91736 -17.24413 -31.39143 1.000 125.68467 170 SER L N 1
ATOM 1095 C CA . SER A 1 170 ? -32.54235 -17.29631 -30.89188 1.000 125.37732 170 SER L CA 1
ATOM 1096 C C . SER A 1 170 ? -31.69142 -18.25908 -31.71969 1.000 121.03702 170 SER L C 1
ATOM 1097 O O . SER A 1 170 ? -31.01682 -19.14521 -31.19105 1.000 111.81070 170 SER L O 1
ATOM 1100 N N . THR A 1 171 ? -31.73268 -18.07941 -33.03809 1.000 96.01730 171 THR L N 1
ATOM 1101 C CA . THR A 1 171 ? -30.97652 -18.90718 -33.96472 1.000 96.81972 171 THR L CA 1
ATOM 1102 C C . THR A 1 171 ? -30.17755 -18.02135 -34.90938 1.000 105.87204 171 THR L C 1
ATOM 1103 O O . THR A 1 171 ? -30.56205 -16.88435 -35.19675 1.000 94.77798 171 THR L O 1
ATOM 1107 N N . TYR A 1 172 ? -29.06225 -18.55768 -35.39209 1.000 105.53024 172 TYR L N 1
ATOM 1108 C CA . TYR A 1 172 ? -28.17286 -17.84707 -36.29722 1.000 109.27817 172 TYR L CA 1
ATOM 1109 C C . TYR A 1 172 ? -28.33001 -18.37004 -37.72232 1.000 109.60730 172 TYR L C 1
ATOM 1110 O O . TYR A 1 172 ? -28.90422 -19.43353 -37.96672 1.000 98.38719 172 TYR L O 1
ATOM 1119 N N . SER A 1 173 ? -27.80413 -17.59824 -38.67179 1.000 115.46938 173 SER L N 1
ATOM 1120 C CA . SER A 1 173 ? -27.86843 -17.94195 -40.08488 1.000 116.47138 173 SER L CA 1
ATOM 1121 C C . SER A 1 173 ? -26.57373 -17.52050 -40.76268 1.000 113.70267 173 SER L C 1
ATOM 1122 O O . SER A 1 173 ? -26.06559 -16.42424 -40.51367 1.000 113.20759 173 SER L O 1
ATOM 1125 N N . LEU A 1 174 ? -26.04973 -18.38999 -41.62317 1.000 123.90853 174 LEU L N 1
ATOM 1126 C CA . LEU A 1 174 ? -24.76152 -18.18358 -42.26732 1.000 127.02104 174 LEU L CA 1
ATOM 1127 C C . LEU A 1 174 ? -24.94269 -17.94783 -43.76266 1.000 114.93910 174 LEU L C 1
ATOM 1128 O O . LEU A 1 174 ? -25.91497 -18.40739 -44.36863 1.000 119.43319 174 LEU L O 1
ATOM 1133 N N . SER A 1 175 ? -23.99175 -17.22200 -44.35243 1.000 115.89975 175 SER L N 1
ATOM 1134 C CA . SER A 1 175 ? -23.98851 -16.94319 -45.78721 1.000 117.76855 175 SER L CA 1
ATOM 1135 C C . SER A 1 175 ? -22.54954 -16.95819 -46.28369 1.000 119.27970 175 SER L C 1
ATOM 1136 O O . SER A 1 175 ? -21.77071 -16.05588 -45.96075 1.000 118.85535 175 SER L O 1
ATOM 1139 N N . SER A 1 176 ? -22.20106 -17.97295 -47.06948 1.000 156.43911 176 SER L N 1
ATOM 1140 C CA . SER A 1 176 ? -20.89194 -18.06849 -47.70134 1.000 162.62463 176 SER L CA 1
ATOM 1141 C C . SER A 1 176 ? -21.01936 -17.69641 -49.17260 1.000 166.05892 176 SER L C 1
ATOM 1142 O O . SER A 1 176 ? -21.84169 -18.27123 -49.89367 1.000 183.30769 176 SER L O 1
ATOM 1145 N N . THR A 1 177 ? -20.20715 -16.73925 -49.61283 1.000 183.70106 177 THR L N 1
ATOM 1146 C CA . THR A 1 177 ? -20.28230 -16.19245 -50.96627 1.000 192.95260 177 THR L CA 1
ATOM 1147 C C . THR A 1 177 ? -19.02409 -16.59636 -51.72973 1.000 197.40785 177 THR L C 1
ATOM 1148 O O . THR A 1 177 ? -17.97732 -15.95513 -51.60201 1.000 200.33595 177 THR L O 1
ATOM 1152 N N . LEU A 1 178 ? -19.13264 -17.65520 -52.53044 1.000 192.35035 178 LEU L N 1
ATOM 1153 C CA . LEU A 1 178 ? -18.01773 -18.12346 -53.34867 1.000 185.18446 178 LEU L CA 1
ATOM 1154 C C . LEU A 1 178 ? -17.94832 -17.28886 -54.62125 1.000 185.01081 178 LEU L C 1
ATOM 1155 O O . LEU A 1 178 ? -18.83917 -17.36739 -55.47304 1.000 187.88602 178 LEU L O 1
ATOM 1160 N N . THR A 1 179 ? -16.88897 -16.49611 -54.75695 1.000 183.07006 179 THR L N 1
ATOM 1161 C CA . THR A 1 179 ? -16.69551 -15.65624 -55.93075 1.000 181.88769 179 THR L CA 1
ATOM 1162 C C . THR A 1 179 ? -15.81056 -16.37517 -56.94137 1.000 185.99408 179 THR L C 1
ATOM 1163 O O . THR A 1 179 ? -14.76043 -16.91781 -56.58247 1.000 187.69790 179 THR L O 1
ATOM 1165 N N . LEU A 1 180 ? -16.23910 -16.37695 -58.20195 1.000 184.15147 180 LEU L N 1
ATOM 1166 C CA . LEU A 1 180 ? -15.48708 -17.01382 -59.27287 1.000 178.17943 180 LEU L CA 1
ATOM 1167 C C . LEU A 1 180 ? -15.73628 -16.25746 -60.56857 1.000 170.76243 180 LEU L C 1
ATOM 1168 O O . LEU A 1 180 ? -16.86685 -15.85033 -60.84925 1.000 171.27140 180 LEU L O 1
ATOM 1170 N N . SER A 1 181 ? -14.67595 -16.07566 -61.35125 1.000 168.99178 181 SER L N 1
ATOM 1171 C CA . SER A 1 181 ? -14.78262 -15.34735 -62.60506 1.000 165.29763 181 SER L CA 1
ATOM 1172 C C . SER A 1 181 ? -15.62503 -16.12544 -63.61276 1.000 162.90195 181 SER L C 1
ATOM 1173 O O . SER A 1 181 ? -15.84916 -17.33196 -63.48113 1.000 162.03193 181 SER L O 1
ATOM 1176 N N . LYS A 1 182 ? -16.09578 -15.40897 -64.63661 1.000 164.49066 182 LYS L N 1
ATOM 1177 C CA . LYS A 1 182 ? -16.90239 -16.03523 -65.67711 1.000 173.81064 182 LYS L CA 1
ATOM 1178 C C . LYS A 1 182 ? -16.09481 -17.00101 -66.53387 1.000 185.10488 182 LYS L C 1
ATOM 1179 O O . LYS A 1 182 ? -16.67984 -17.89201 -67.15905 1.000 189.77032 182 LYS L O 1
ATOM 1181 N N . ALA A 1 183 ? -14.76992 -16.84579 -66.57854 1.000 190.39955 183 ALA L N 1
ATOM 1182 C CA . ALA A 1 183 ? -13.93936 -17.76698 -67.34581 1.000 198.99737 183 ALA L CA 1
ATOM 1183 C C . ALA A 1 183 ? -13.78692 -19.10612 -66.63487 1.000 203.08154 183 ALA L C 1
ATOM 1184 O O . ALA A 1 183 ? -13.82523 -20.16101 -67.27818 1.000 207.47533 183 ALA L O 1
ATOM 1186 N N . ASP A 1 184 ? -13.61320 -19.08426 -65.31286 1.000 212.15465 184 ASP L N 1
ATOM 1187 C CA . ASP A 1 184 ? -13.49767 -20.31190 -64.53711 1.000 213.62624 184 ASP L CA 1
ATOM 1188 C C . ASP A 1 184 ? -14.84817 -20.89769 -64.14815 1.000 225.16214 184 ASP L C 1
ATOM 1189 O O . ASP A 1 184 ? -14.89371 -22.03139 -63.65843 1.000 228.14975 184 ASP L O 1
ATOM 1194 N N . TYR A 1 185 ? -15.94168 -20.15944 -64.34978 1.000 228.50311 185 TYR L N 1
ATOM 1195 C CA . TYR A 1 185 ? -17.26319 -20.67705 -64.01526 1.000 232.94722 185 TYR L CA 1
ATOM 1196 C C . TYR A 1 185 ? -17.77481 -21.65875 -65.06115 1.000 236.45982 185 TYR L C 1
ATOM 1197 O O . TYR A 1 185 ? -18.49911 -22.59987 -64.71830 1.000 237.33440 185 TYR L O 1
ATOM 1199 N N . GLU A 1 186 ? -17.41596 -21.46075 -66.32714 1.000 203.99919 186 GLU L N 1
ATOM 1200 C CA . GLU A 1 186 ? -17.83444 -22.34689 -67.40432 1.000 197.73438 186 GLU L CA 1
ATOM 1201 C C . GLU A 1 186 ? -16.84866 -23.48017 -67.65684 1.000 190.83078 186 GLU L C 1
ATOM 1202 O O . GLU A 1 186 ? -17.09950 -24.31647 -68.53092 1.000 189.48031 186 GLU L O 1
ATOM 1204 N N . LYS A 1 187 ? -15.74109 -23.52990 -66.91682 1.000 183.89576 187 LYS L N 1
ATOM 1205 C CA . LYS A 1 187 ? -14.74432 -24.57775 -67.09688 1.000 178.53560 187 LYS L CA 1
ATOM 1206 C C . LYS A 1 187 ? -15.05888 -25.83651 -66.30142 1.000 171.46582 187 LYS L C 1
ATOM 1207 O O . LYS A 1 187 ? -14.63702 -26.92993 -66.69581 1.000 172.70092 187 LYS L O 1
ATOM 1209 N N . HIS A 1 188 ? -15.78569 -25.71151 -65.19708 1.000 166.43748 188 HIS L N 1
ATOM 1210 C CA . HIS A 1 188 ? -16.12930 -26.83398 -64.33802 1.000 160.27442 188 HIS L CA 1
ATOM 1211 C C . HIS A 1 188 ? -17.60620 -27.18281 -64.50312 1.000 162.21035 188 HIS L C 1
ATOM 1212 O O . HIS A 1 188 ? -18.32543 -26.59220 -65.31381 1.000 166.40873 188 HIS L O 1
ATOM 1219 N N . LYS A 1 189 ? -18.05857 -28.16013 -63.71780 1.000 156.35816 189 LYS L N 1
ATOM 1220 C CA . LYS A 1 189 ? -19.42782 -28.64754 -63.83187 1.000 151.63122 189 LYS L CA 1
ATOM 1221 C C . LYS A 1 189 ? -20.16704 -28.57309 -62.50137 1.000 145.38563 189 LYS L C 1
ATOM 1222 O O . LYS A 1 189 ? -20.94922 -27.64555 -62.27033 1.000 147.39368 189 LYS L O 1
ATOM 1224 N N . VAL A 1 190 ? -19.92847 -29.54651 -61.62259 1.000 146.73336 190 VAL L N 1
ATOM 1225 C CA . VAL A 1 190 ? -20.67093 -29.62763 -60.37059 1.000 150.02593 190 VAL L CA 1
ATOM 1226 C C . VAL A 1 190 ? -20.19261 -28.54271 -59.41587 1.000 148.23526 190 VAL L C 1
ATOM 1227 O O . VAL A 1 190 ? -18.98548 -28.35030 -59.21892 1.000 118.20234 190 VAL L O 1
ATOM 1229 N N . TYR A 1 191 ? -21.14327 -27.82838 -58.81565 1.000 155.39177 191 TYR L N 1
ATOM 1230 C CA . TYR A 1 191 ? -20.86102 -26.80636 -57.81174 1.000 164.63235 191 TYR L CA 1
ATOM 1231 C C . TYR A 1 191 ? -21.67134 -27.13927 -56.56624 1.000 176.81268 191 TYR L C 1
ATOM 1232 O O . TYR A 1 191 ? -22.90036 -27.01256 -56.56922 1.000 177.86407 191 TYR L O 1
ATOM 1234 N N . ALA A 1 192 ? -20.98837 -27.56415 -55.50668 1.000 189.50415 192 ALA L N 1
ATOM 1235 C CA . ALA A 1 192 ? -21.63766 -28.03015 -54.29245 1.000 203.79873 192 ALA L CA 1
ATOM 1236 C C . ALA A 1 192 ? -21.20146 -27.19540 -53.09509 1.000 212.04808 192 ALA L C 1
ATOM 1237 O O . ALA A 1 192 ? -20.20057 -26.47481 -53.13985 1.000 216.67090 192 ALA L O 1
ATOM 1239 N N . CYS A 1 193 ? -21.97473 -27.30702 -52.01541 1.000 218.70262 193 CYS L N 1
ATOM 1240 C CA . CYS A 1 193 ? -21.70419 -26.61261 -50.75918 1.000 214.85519 193 CYS L CA 1
ATOM 1241 C C . CYS A 1 193 ? -21.86512 -27.61027 -49.62057 1.000 207.81427 193 CYS L C 1
ATOM 1242 O O . CYS A 1 193 ? -22.97254 -28.09781 -49.37234 1.000 211.44093 193 CYS L O 1
ATOM 1245 N N . GLU A 1 194 ? -20.76889 -27.90804 -48.92890 1.000 190.03196 194 GLU L N 1
ATOM 1246 C CA . GLU A 1 194 ? -20.76256 -28.88635 -47.85047 1.000 167.54224 194 GLU L CA 1
ATOM 1247 C C . GLU A 1 194 ? -20.72320 -28.18516 -46.49827 1.000 151.45808 194 GLU L C 1
ATOM 1248 O O . GLU A 1 194 ? -19.99558 -27.20469 -46.31527 1.000 151.03709 194 GLU L O 1
ATOM 1254 N N . VAL A 1 195 ? -21.51202 -28.69547 -45.55263 1.000 142.72014 195 VAL L N 1
ATOM 1255 C CA . VAL A 1 195 ? -21.63865 -28.11744 -44.21987 1.000 135.58724 195 VAL L CA 1
ATOM 1256 C C . VAL A 1 195 ? -21.53815 -29.23183 -43.18581 1.000 135.19480 195 VAL L C 1
ATOM 1257 O O . VAL A 1 195 ? -22.07182 -30.32862 -43.38679 1.000 141.36799 195 VAL L O 1
ATOM 1261 N N . THR A 1 196 ? -20.84674 -28.95054 -42.08187 1.000 131.43985 196 THR L N 1
ATOM 1262 C CA . THR A 1 196 ? -20.76518 -29.84910 -40.93591 1.000 128.16032 196 THR L CA 1
ATOM 1263 C C . THR A 1 196 ? -21.27111 -29.10277 -39.71005 1.000 127.15779 196 THR L C 1
ATOM 1264 O O . THR A 1 196 ? -20.65209 -28.12481 -39.27721 1.000 126.17977 196 THR L O 1
ATOM 1266 N N . HIS A 1 197 ? -22.38850 -29.56262 -39.15363 1.000 123.15620 197 HIS L N 1
ATOM 1267 C CA . HIS A 1 197 ? -23.05088 -28.86162 -38.06413 1.000 126.36976 197 HIS L CA 1
ATOM 1268 C C . HIS A 1 197 ? -22.60022 -29.42381 -36.71521 1.000 128.55454 197 HIS L C 1
ATOM 1269 O O . HIS A 1 197 ? -21.64796 -30.20297 -36.62400 1.000 129.39242 197 HIS L O 1
ATOM 1271 N N . GLN A 1 198 ? -23.29039 -29.02455 -35.64625 1.000 132.25843 198 GLN L N 1
ATOM 1272 C CA . GLN A 1 198 ? -22.94174 -29.44471 -34.29225 1.000 133.12724 198 GLN L CA 1
ATOM 1273 C C . GLN A 1 198 ? -23.65694 -30.73639 -33.90304 1.000 133.90647 198 GLN L C 1
ATOM 1274 O O . GLN A 1 198 ? -23.01198 -31.75471 -33.63451 1.000 137.26091 198 GLN L O 1
ATOM 1276 N N . GLY A 1 199 ? -24.99083 -30.70588 -33.86581 1.000 134.91753 199 GLY L N 1
ATOM 1277 C CA . GLY A 1 199 ? -25.73859 -31.89026 -33.48244 1.000 141.06712 199 GLY L CA 1
ATOM 1278 C C . GLY A 1 199 ? -25.67390 -33.00144 -34.50943 1.000 145.98845 199 GLY L C 1
ATOM 1279 O O . GLY A 1 199 ? -25.70725 -34.18237 -34.15158 1.000 154.36842 199 GLY L O 1
ATOM 1280 N N . LEU A 1 200 ? -25.58057 -32.64859 -35.78894 1.000 150.30339 200 LEU L N 1
ATOM 1281 C CA . LEU A 1 200 ? -25.51888 -33.65421 -36.84033 1.000 150.45995 200 LEU L CA 1
ATOM 1282 C C . LEU A 1 200 ? -24.15364 -34.33052 -36.84572 1.000 160.75666 200 LEU L C 1
ATOM 1283 O O . LEU A 1 200 ? -23.11702 -33.66252 -36.91109 1.000 163.96906 200 LEU L O 1
ATOM 1285 N N . SER A 1 201 ? -24.15530 -35.66181 -36.77523 1.000 164.09837 201 SER L N 1
ATOM 1286 C CA . SER A 1 201 ? -22.93259 -36.45148 -36.80249 1.000 164.46393 201 SER L CA 1
ATOM 1287 C C . SER A 1 201 ? -22.49585 -36.80812 -38.21934 1.000 164.56962 201 SER L C 1
ATOM 1288 O O . SER A 1 201 ? -21.76351 -37.78693 -38.40534 1.000 166.31040 201 SER L O 1
ATOM 1291 N N . SER A 1 202 ? -22.92629 -36.04266 -39.21375 1.000 157.96200 202 SER L N 1
ATOM 1292 C CA . SER A 1 202 ? -22.56391 -36.29752 -40.59987 1.000 146.72717 202 SER L CA 1
ATOM 1293 C C . SER A 1 202 ? -22.59027 -34.97713 -41.34810 1.000 132.62154 202 SER L C 1
ATOM 1294 O O . SER A 1 202 ? -23.05400 -33.95962 -40.81875 1.000 129.16369 202 SER L O 1
ATOM 1296 N N . PRO A 1 203 ? -22.09637 -34.95717 -42.58581 1.000 131.22576 203 PRO L N 1
ATOM 1297 C CA . PRO A 1 203 ? -22.12429 -33.71079 -43.36252 1.000 131.64711 203 PRO L CA 1
ATOM 1298 C C . PRO A 1 203 ? -23.26927 -33.68644 -44.36138 1.000 130.45220 203 PRO L C 1
ATOM 1299 O O . PRO A 1 203 ? -24.02187 -34.65880 -44.47879 1.000 131.15052 203 PRO L O 1
ATOM 1301 N N . VAL A 1 204 ? -23.40966 -32.57875 -45.08559 1.000 124.13683 204 VAL L N 1
ATOM 1302 C CA . VAL A 1 204 ? -24.45436 -32.40616 -46.07999 1.000 129.06759 204 VAL L CA 1
ATOM 1303 C C . VAL A 1 204 ? -23.83240 -31.82174 -47.34467 1.000 131.66188 204 VAL L C 1
ATOM 1304 O O . VAL A 1 204 ? -22.63478 -31.54580 -47.40256 1.000 129.44362 204 VAL L O 1
ATOM 1306 N N . THR A 1 205 ? -24.66725 -31.63791 -48.36257 1.000 132.38366 205 THR L N 1
ATOM 1307 C CA . THR A 1 205 ? -24.22320 -31.08005 -49.63493 1.000 127.02743 205 THR L CA 1
ATOM 1308 C C . THR A 1 205 ? -25.39910 -30.50720 -50.42031 1.000 126.19210 205 THR L C 1
ATOM 1309 O O . THR A 1 205 ? -26.36714 -30.01639 -49.83863 1.000 125.03998 205 THR L O 1
ATOM 1313 N N . GLU B 2 1 ? -35.90722 15.29666 -20.19295 1.000 105.76795 1 GLU H N 1
ATOM 1314 C CA . GLU B 2 1 ? -35.56386 14.73365 -21.49383 1.000 109.64758 1 GLU H CA 1
ATOM 1315 C C . GLU B 2 1 ? -34.30099 15.39364 -22.04002 1.000 107.44412 1 GLU H C 1
ATOM 1316 O O . GLU B 2 1 ? -34.30491 16.57478 -22.38705 1.000 105.96712 1 GLU H O 1
ATOM 1322 N N . VAL B 2 2 ? -33.22157 14.61835 -22.11063 1.000 107.39151 2 VAL H N 1
ATOM 1323 C CA . VAL B 2 2 ? -31.90420 15.11085 -22.49503 1.000 101.01957 2 VAL H CA 1
ATOM 1324 C C . VAL B 2 2 ? -31.43370 14.33459 -23.71663 1.000 100.83005 2 VAL H C 1
ATOM 1325 O O . VAL B 2 2 ? -31.50196 13.10007 -23.73711 1.000 105.24805 2 VAL H O 1
ATOM 1329 N N . GLN B 2 3 ? -30.95205 15.05611 -24.72780 1.000 93.83478 3 GLN H N 1
ATOM 1330 C CA . GLN B 2 3 ? -30.48422 14.44143 -25.96079 1.000 88.90161 3 GLN H CA 1
ATOM 1331 C C . GLN B 2 3 ? -29.18952 15.10629 -26.40630 1.000 86.73482 3 GLN H C 1
ATOM 1332 O O . GLN B 2 3 ? -28.90342 16.25592 -26.06222 1.000 86.47207 3 GLN H O 1
ATOM 1334 N N . LEU B 2 4 ? -28.40464 14.35754 -27.17982 1.000 88.73361 4 LEU H N 1
ATOM 1335 C CA . LEU B 2 4 ? -27.16224 14.84606 -27.77121 1.000 88.45142 4 LEU H CA 1
ATOM 1336 C C . LEU B 2 4 ? -27.23821 14.59959 -29.27092 1.000 88.57546 4 LEU H C 1
ATOM 1337 O O . LEU B 2 4 ? -27.15158 13.45161 -29.71598 1.000 77.53252 4 LEU H O 1
ATOM 1342 N N . GLN B 2 5 ? -27.40201 15.66770 -30.04736 1.000 93.02165 5 GLN H N 1
ATOM 1343 C CA . GLN B 2 5 ? -27.56471 15.56170 -31.49422 1.000 92.56551 5 GLN H CA 1
ATOM 1344 C C . GLN B 2 5 ? -26.18999 15.57518 -32.15386 1.000 90.82674 5 GLN H C 1
ATOM 1345 O O . GLN B 2 5 ? -25.53669 16.62094 -32.22183 1.000 87.23084 5 GLN H O 1
ATOM 1347 N N . GLN B 2 6 ? -25.75552 14.41793 -32.64678 1.000 92.19570 6 GLN H N 1
ATOM 1348 C CA . GLN B 2 6 ? -24.47751 14.29922 -33.33219 1.000 97.27089 6 GLN H CA 1
ATOM 1349 C C . GLN B 2 6 ? -24.65574 14.61386 -34.81793 1.000 105.52970 6 GLN H C 1
ATOM 1350 O O . GLN B 2 6 ? -25.71895 15.05669 -35.26025 1.000 113.41931 6 GLN H O 1
ATOM 1356 N N . SER B 2 7 ? -23.60892 14.38452 -35.60691 1.000 105.31900 7 SER H N 1
ATOM 1357 C CA . SER B 2 7 ? -23.64046 14.62620 -37.03932 1.000 103.12194 7 SER H CA 1
ATOM 1358 C C . SER B 2 7 ? -23.95795 13.33123 -37.78042 1.000 101.29448 7 SER H C 1
ATOM 1359 O O . SER B 2 7 ? -24.23336 12.28832 -37.18369 1.000 85.81547 7 SER H O 1
ATOM 1362 N N . GLY B 2 8 ? -23.90451 13.40175 -39.11049 1.000 98.34376 8 GLY H N 1
ATOM 1363 C CA . GLY B 2 8 ? -24.17091 12.25176 -39.94532 1.000 104.57755 8 GLY H CA 1
ATOM 1364 C C . GLY B 2 8 ? -22.90871 11.49839 -40.32224 1.000 105.48305 8 GLY H C 1
ATOM 1365 O O . GLY B 2 8 ? -21.79222 11.85927 -39.95279 1.000 107.67528 8 GLY H O 1
ATOM 1366 N N . ALA B 2 9 ? -23.10757 10.42669 -41.08596 1.000 105.98985 9 ALA H N 1
ATOM 1367 C CA . ALA B 2 9 ? -21.99326 9.58964 -41.50491 1.000 104.32636 9 ALA H CA 1
ATOM 1368 C C . ALA B 2 9 ? -21.06013 10.36035 -42.43225 1.000 109.56215 9 ALA H C 1
ATOM 1369 O O . ALA B 2 9 ? -21.46178 11.31069 -43.10922 1.000 117.20367 9 ALA H O 1
ATOM 1371 N N . GLU B 2 10 ? -19.79649 9.94326 -42.45299 1.000 104.03170 10 GLU H N 1
ATOM 1372 C CA . GLU B 2 10 ? -18.76664 10.60907 -43.23462 1.000 99.77267 10 GLU H CA 1
ATOM 1373 C C . GLU B 2 10 ? -18.03232 9.59397 -44.09918 1.000 96.20709 10 GLU H C 1
ATOM 1374 O O . GLU B 2 10 ? -18.01421 8.39434 -43.81180 1.000 96.56319 10 GLU H O 1
ATOM 1380 N N . LEU B 2 11 ? -17.42470 10.09808 -45.17162 1.000 95.69844 11 LEU H N 1
ATOM 1381 C CA . LEU B 2 11 ? -16.55417 9.30363 -46.03484 1.000 90.10748 11 LEU H CA 1
ATOM 1382 C C . LEU B 2 11 ? -15.39934 10.19523 -46.46636 1.000 99.00374 11 LEU H C 1
ATOM 1383 O O . LEU B 2 11 ? -15.57881 11.08167 -47.30727 1.000 93.15262 11 LEU H O 1
ATOM 1388 N N . VAL B 2 12 ? -14.22211 9.96329 -45.89565 1.000 99.94934 12 VAL H N 1
ATOM 1389 C CA . VAL B 2 12 ? -13.05322 10.78567 -46.16069 1.000 112.07422 12 VAL H CA 1
ATOM 1390 C C . VAL B 2 12 ? -12.00806 9.95302 -46.89827 1.000 128.87107 12 VAL H C 1
ATOM 1391 O O . VAL B 2 12 ? -12.08322 8.72564 -46.96225 1.000 127.46564 12 VAL H O 1
ATOM 1393 N N . LYS B 2 13 ? -11.00948 10.65244 -47.46820 1.000 140.98870 13 LYS H N 1
ATOM 1394 C CA . LYS B 2 13 ? -9.87597 10.08933 -48.18331 1.000 142.81647 13 LYS H CA 1
ATOM 1395 C C . LYS B 2 13 ? -8.75446 9.73602 -47.21068 1.000 136.74483 13 LYS H C 1
ATOM 1396 O O . LYS B 2 13 ? -8.61589 10.36734 -46.15761 1.000 135.06563 13 LYS H O 1
ATOM 1398 N N . PRO B 2 14 ? -7.94024 8.72412 -47.53424 1.000 130.38862 14 PRO H N 1
ATOM 1399 C CA . PRO B 2 14 ? -6.84728 8.34160 -46.62856 1.000 124.19395 14 PRO H CA 1
ATOM 1400 C C . PRO B 2 14 ? -5.81924 9.44754 -46.44840 1.000 120.02401 14 PRO H C 1
ATOM 1401 O O . PRO B 2 14 ? -4.97533 9.67398 -47.32128 1.000 121.73293 14 PRO H O 1
ATOM 1405 N N . GLY B 2 15 ? -5.88632 10.14334 -45.31400 1.000 116.36633 15 GLY H N 1
ATOM 1406 C CA . GLY B 2 15 ? -4.96362 11.21706 -45.00226 1.000 117.61113 15 GLY H CA 1
ATOM 1407 C C . GLY B 2 15 ? -5.58861 12.59127 -44.90515 1.000 119.27375 15 GLY H C 1
ATOM 1408 O O . GLY B 2 15 ? -4.86561 13.56140 -44.64756 1.000 115.69919 15 GLY H O 1
ATOM 1409 N N . ALA B 2 16 ? -6.89934 12.71242 -45.09788 1.000 122.29229 16 ALA H N 1
ATOM 1410 C CA . ALA B 2 16 ? -7.56763 14.00109 -45.04914 1.000 127.55403 16 ALA H CA 1
ATOM 1411 C C . ALA B 2 16 ? -8.08583 14.27866 -43.63896 1.000 125.40196 16 ALA H C 1
ATOM 1412 O O . ALA B 2 16 ? -7.94830 13.46478 -42.72245 1.000 125.08709 16 ALA H O 1
ATOM 1414 N N . SER B 2 17 ? -8.69282 15.44841 -43.46426 1.000 127.38554 17 SER H N 1
ATOM 1415 C CA . SER B 2 17 ? -9.23131 15.87864 -42.18398 1.000 131.44271 17 SER H CA 1
ATOM 1416 C C . SER B 2 17 ? -10.75331 15.80770 -42.20092 1.000 136.77403 17 SER H C 1
ATOM 1417 O O . SER B 2 17 ? -11.38632 15.92186 -43.25455 1.000 144.97482 17 SER H O 1
ATOM 1420 N N . VAL B 2 18 ? -11.33433 15.61826 -41.01893 1.000 132.38709 18 VAL H N 1
ATOM 1421 C CA . VAL B 2 18 ? -12.78116 15.49006 -40.87741 1.000 131.16282 18 VAL H CA 1
ATOM 1422 C C . VAL B 2 18 ? -13.15374 15.88256 -39.45413 1.000 118.21248 18 VAL H C 1
ATOM 1423 O O . VAL B 2 18 ? -12.43406 15.57204 -38.50091 1.000 114.73029 18 VAL H O 1
ATOM 1427 N N . LYS B 2 19 ? -14.28056 16.57861 -39.31844 1.000 114.67277 19 LYS H N 1
ATOM 1428 C CA . LYS B 2 19 ? -14.76884 17.05044 -38.03092 1.000 103.14368 19 LYS H CA 1
ATOM 1429 C C . LYS B 2 19 ? -16.18933 16.55350 -37.79942 1.000 90.97761 19 LYS H C 1
ATOM 1430 O O . LYS B 2 19 ? -17.02649 16.58989 -38.70682 1.000 90.28098 19 LYS H O 1
ATOM 1433 N N . LEU B 2 20 ? -16.45301 16.08876 -36.58233 1.000 80.18538 20 LEU H N 1
ATOM 1434 C CA . LEU B 2 20 ? -17.76801 15.62108 -36.16862 1.000 83.19338 20 LEU H CA 1
ATOM 1435 C C . LEU B 2 20 ? -18.38632 16.61390 -35.19133 1.000 86.22841 20 LEU H C 1
ATOM 1436 O O . LEU B 2 20 ? -17.71273 17.49744 -34.65488 1.000 84.61980 20 LEU H O 1
ATOM 1441 N N . SER B 2 21 ? -19.68878 16.45938 -34.96059 1.000 92.29941 21 SER H N 1
ATOM 1442 C CA . SER B 2 21 ? -20.43975 17.37308 -34.11198 1.000 94.80510 21 SER H CA 1
ATOM 1443 C C . SER B 2 21 ? -21.21990 16.59159 -33.06310 1.000 92.71107 21 SER H C 1
ATOM 1444 O O . SER B 2 21 ? -21.38172 15.37136 -33.15131 1.000 93.22226 21 SER H O 1
ATOM 1447 N N . CYS B 2 22 ? -21.70862 17.32452 -32.05983 1.000 94.77376 22 CYS H N 1
ATOM 1448 C CA . CYS B 2 22 ? -22.51705 16.73485 -30.98832 1.000 92.71293 22 CYS H CA 1
ATOM 1449 C C . CYS B 2 22 ? -23.25941 17.88381 -30.29679 1.000 92.54031 22 CYS H C 1
ATOM 1450 O O . CYS B 2 22 ? -22.74933 18.47871 -29.34740 1.000 93.55277 22 CYS H O 1
ATOM 1453 N N . THR B 2 23 ? -24.46048 18.17918 -30.78625 1.000 88.46446 23 THR H N 1
ATOM 1454 C CA . THR B 2 23 ? -25.27715 19.25475 -30.23235 1.000 86.71234 23 THR H CA 1
ATOM 1455 C C . THR B 2 23 ? -26.04990 18.72074 -29.03186 1.000 83.63426 23 THR H C 1
ATOM 1456 O O . THR B 2 23 ? -26.94449 17.88170 -29.18097 1.000 80.98684 23 THR H O 1
ATOM 1460 N N . ALA B 2 24 ? -25.70957 19.20833 -27.84205 1.000 78.27680 24 ALA H N 1
ATOM 1461 C CA . ALA B 2 24 ? -26.33400 18.75420 -26.60757 1.000 76.19954 24 ALA H CA 1
ATOM 1462 C C . ALA B 2 24 ? -27.57501 19.58545 -26.31077 1.000 78.95028 24 ALA H C 1
ATOM 1463 O O . ALA B 2 24 ? -27.51418 20.81908 -26.28979 1.000 80.32015 24 ALA H O 1
ATOM 1465 N N . SER B 2 25 ? -28.69433 18.90642 -26.07583 1.000 80.56496 25 SER H N 1
ATOM 1466 C CA . SER B 2 25 ? -29.96179 19.55366 -25.77970 1.000 82.53559 25 SER H CA 1
ATOM 1467 C C . SER B 2 25 ? -30.49471 19.06720 -24.43854 1.000 85.05130 25 SER H C 1
ATOM 1468 O O . SER B 2 25 ? -30.16969 17.97010 -23.97598 1.000 82.33618 25 SER H O 1
ATOM 1471 N N . GLY B 2 26 ? -31.32727 19.90130 -23.81870 1.000 85.37012 26 GLY H N 1
ATOM 1472 C CA . GLY B 2 26 ? -31.91740 19.58659 -22.53636 1.000 84.43565 26 GLY H CA 1
ATOM 1473 C C . GLY B 2 26 ? -31.09214 19.98041 -21.33166 1.000 86.66542 26 GLY H C 1
ATOM 1474 O O . GLY B 2 26 ? -31.56377 19.81379 -20.19900 1.000 86.52134 26 GLY H O 1
ATOM 1475 N N . PHE B 2 27 ? -29.88270 20.49662 -21.53375 1.000 92.03854 27 PHE H N 1
ATOM 1476 C CA . PHE B 2 27 ? -29.01726 20.89285 -20.43149 1.000 90.31659 27 PHE H CA 1
ATOM 1477 C C . PHE B 2 27 ? -27.93620 21.81674 -20.97209 1.000 86.25680 27 PHE H C 1
ATOM 1478 O O . PHE B 2 27 ? -27.75692 21.95623 -22.18428 1.000 88.12295 27 PHE H O 1
ATOM 1486 N N . ASN B 2 28 ? -27.21121 22.44276 -20.05066 1.000 81.41589 28 ASN H N 1
ATOM 1487 C CA . ASN B 2 28 ? -26.08925 23.30795 -20.38620 1.000 85.33386 28 ASN H CA 1
ATOM 1488 C C . ASN B 2 28 ? -24.79371 22.51768 -20.26305 1.000 80.82553 28 ASN H C 1
ATOM 1489 O O . ASN B 2 28 ? -24.53733 21.89637 -19.22606 1.000 77.25252 28 ASN H O 1
ATOM 1494 N N . ILE B 2 29 ? -23.98176 22.54127 -21.32345 1.000 79.75559 29 ILE H N 1
ATOM 1495 C CA . ILE B 2 29 ? -22.73233 21.78664 -21.30987 1.000 73.45897 29 ILE H CA 1
ATOM 1496 C C . ILE B 2 29 ? -21.75858 22.36634 -20.29367 1.000 70.25014 29 ILE H C 1
ATOM 1497 O O . ILE B 2 29 ? -20.88591 21.65255 -19.78494 1.000 68.83665 29 ILE H O 1
ATOM 1502 N N . LYS B 2 30 ? -21.89011 23.65551 -19.97164 1.000 70.93721 30 LYS H N 1
ATOM 1503 C CA . LYS B 2 30 ? -21.02241 24.27798 -18.97918 1.000 70.02659 30 LYS H CA 1
ATOM 1504 C C . LYS B 2 30 ? -21.20703 23.69129 -17.58607 1.000 63.58843 30 LYS H C 1
ATOM 1505 O O . LYS B 2 30 ? -20.37699 23.95192 -16.70816 1.000 62.83101 30 LYS H O 1
ATOM 1507 N N . ASP B 2 31 ? -22.26393 22.91378 -17.36244 1.000 63.15880 31 ASP H N 1
ATOM 1508 C CA . ASP B 2 31 ? -22.51113 22.26321 -16.08425 1.000 69.22361 31 ASP H CA 1
ATOM 1509 C C . ASP B 2 31 ? -21.88724 20.87562 -15.99769 1.000 64.18032 31 ASP H C 1
ATOM 1510 O O . ASP B 2 31 ? -22.14988 20.15215 -15.03123 1.000 60.21525 31 ASP H O 1
ATOM 1515 N N . THR B 2 32 ? -21.07117 20.49132 -16.97369 1.000 64.89422 32 THR H N 1
ATOM 1516 C CA . THR B 2 32 ? -20.50601 19.14819 -17.02604 1.000 64.84799 32 THR H CA 1
ATOM 1517 C C . THR B 2 32 ? -19.30545 19.16256 -17.96626 1.000 62.06203 32 THR H C 1
ATOM 1518 O O . THR B 2 32 ? -18.86690 20.22202 -18.42603 1.000 65.04695 32 THR H O 1
ATOM 1522 N N . TYR B 2 33 ? -18.76752 17.97897 -18.24310 1.000 51.14287 33 TYR H N 1
ATOM 1523 C CA . TYR B 2 33 ? -17.75023 17.77298 -19.26167 1.000 48.63005 33 TYR H CA 1
ATOM 1524 C C . TYR B 2 33 ? -18.38007 17.08182 -20.46751 1.000 50.74693 33 TYR H C 1
ATOM 1525 O O . TYR B 2 33 ? -19.56340 16.73317 -20.46721 1.000 64.03925 33 TYR H O 1
ATOM 1534 N N . MET B 2 34 ? -17.57275 16.88369 -21.50799 1.000 51.04642 34 MET H N 1
ATOM 1535 C CA . MET B 2 34 ? -18.01480 16.20371 -22.72204 1.000 52.99209 34 MET H CA 1
ATOM 1536 C C . MET B 2 34 ? -16.91756 15.25063 -23.16739 1.000 51.18539 34 MET H C 1
ATOM 1537 O O . MET B 2 34 ? -15.77732 15.67459 -23.37319 1.000 51.48665 34 MET H O 1
ATOM 1542 N N . HIS B 2 35 ? -17.25966 13.97347 -23.32079 1.000 50.67939 35 HIS H N 1
ATOM 1543 C CA . HIS B 2 35 ? -16.30626 12.94282 -23.70263 1.000 57.86830 35 HIS H CA 1
ATOM 1544 C C . HIS B 2 35 ? -16.67775 12.34605 -25.05418 1.000 51.29064 35 HIS H C 1
ATOM 1545 O O . HIS B 2 35 ? -17.85811 12.21213 -25.39126 1.000 53.42337 35 HIS H O 1
ATOM 1552 N N . TRP B 2 36 ? -15.65351 11.98687 -25.82400 1.000 50.89332 36 TRP H N 1
ATOM 1553 C CA . TRP B 2 36 ? -15.81190 11.28205 -27.08826 1.000 60.24915 36 TRP H CA 1
ATOM 1554 C C . TRP B 2 36 ? -15.20662 9.88950 -26.97077 1.000 71.60508 36 TRP H C 1
ATOM 1555 O O . TRP B 2 36 ? -14.15969 9.70956 -26.34074 1.000 76.89921 36 TRP H O 1
ATOM 1566 N N . VAL B 2 37 ? -15.86994 8.90490 -27.57403 1.000 77.16303 37 VAL H N 1
ATOM 1567 C CA . VAL B 2 37 ? -15.44029 7.51220 -27.51772 1.000 67.75835 37 VAL H CA 1
ATOM 1568 C C . VAL B 2 37 ? -15.42082 6.94875 -28.93132 1.000 67.17185 37 VAL H C 1
ATOM 1569 O O . VAL B 2 37 ? -16.41271 7.05553 -29.66114 1.000 76.47460 37 VAL H O 1
ATOM 1573 N N . LYS B 2 38 ? -14.29636 6.34965 -29.31255 1.000 64.53502 38 LYS H N 1
ATOM 1574 C CA . LYS B 2 38 ? -14.15272 5.67881 -30.59727 1.000 70.41033 38 LYS H CA 1
ATOM 1575 C C . LYS B 2 38 ? -14.34721 4.18108 -30.40701 1.000 77.03753 38 LYS H C 1
ATOM 1576 O O . LYS B 2 38 ? -13.75837 3.58528 -29.49943 1.000 77.49683 38 LYS H O 1
ATOM 1582 N N . GLN B 2 39 ? -15.17240 3.57726 -31.25857 1.000 80.03157 39 GLN H N 1
ATOM 1583 C CA . GLN B 2 39 ? -15.42957 2.14105 -31.21977 1.000 81.82628 39 GLN H CA 1
ATOM 1584 C C . GLN B 2 39 ? -15.10234 1.55121 -32.58479 1.000 83.67868 39 GLN H C 1
ATOM 1585 O O . GLN B 2 39 ? -15.83802 1.77162 -33.55315 1.000 86.27617 39 GLN H O 1
ATOM 1591 N N . ARG B 2 40 ? -14.00243 0.80929 -32.65964 1.000 83.09936 40 ARG H N 1
ATOM 1592 C CA . ARG B 2 40 ? -13.66062 0.11908 -33.89239 1.000 84.43426 40 ARG H CA 1
ATOM 1593 C C . ARG B 2 40 ? -14.72982 -0.92819 -34.19913 1.000 86.97077 40 ARG H C 1
ATOM 1594 O O . ARG B 2 40 ? -15.23374 -1.58407 -33.27904 1.000 83.86274 40 ARG H O 1
ATOM 1602 N N . PRO B 2 41 ? -15.11611 -1.09555 -35.46596 1.000 95.06412 41 PRO H N 1
ATOM 1603 C CA . PRO B 2 41 ? -16.21210 -2.02020 -35.78604 1.000 109.26462 41 PRO H CA 1
ATOM 1604 C C . PRO B 2 41 ? -15.91931 -3.43794 -35.31723 1.000 126.80511 41 PRO H C 1
ATOM 1605 O O . PRO B 2 41 ? -14.80165 -3.94108 -35.45257 1.000 127.38101 41 PRO H O 1
ATOM 1609 N N . GLU B 2 42 ? -16.94667 -4.07273 -34.74902 1.000 142.56489 42 GLU H N 1
ATOM 1610 C CA . GLU B 2 42 ? -16.87411 -5.42548 -34.19757 1.000 147.30118 42 GLU H CA 1
ATOM 1611 C C . GLU B 2 42 ? -15.85809 -5.53973 -33.06730 1.000 139.72268 42 GLU H C 1
ATOM 1612 O O . GLU B 2 42 ? -15.39882 -6.64295 -32.74644 1.000 140.80616 42 GLU H O 1
ATOM 1614 N N . GLN B 2 43 ? -15.50138 -4.42079 -32.44909 1.000 120.67904 43 GLN H N 1
ATOM 1615 C CA . GLN B 2 43 ? -14.52022 -4.41041 -31.37147 1.000 101.60961 43 GLN H CA 1
ATOM 1616 C C . GLN B 2 43 ? -15.09945 -3.61539 -30.20295 1.000 97.51915 43 GLN H C 1
ATOM 1617 O O . GLN B 2 43 ? -16.30280 -3.33635 -30.12949 1.000 95.65074 43 GLN H O 1
ATOM 1623 N N . GLY B 2 44 ? -14.23706 -3.24717 -29.25775 1.000 97.04872 44 GLY H N 1
ATOM 1624 C CA . GLY B 2 44 ? -14.65316 -2.56490 -28.05211 1.000 94.77275 44 GLY H CA 1
ATOM 1625 C C . GLY B 2 44 ? -14.56593 -1.05536 -28.16796 1.000 88.53499 44 GLY H C 1
ATOM 1626 O O . GLY B 2 44 ? -14.32967 -0.48797 -29.23642 1.000 88.56844 44 GLY H O 1
ATOM 1627 N N . LEU B 2 45 ? -14.76787 -0.39975 -27.02997 1.000 78.62863 45 LEU H N 1
ATOM 1628 C CA . LEU B 2 45 ? -14.77171 1.05163 -26.95278 1.000 63.77802 45 LEU H CA 1
ATOM 1629 C C . LEU B 2 45 ? -13.38600 1.57121 -26.59264 1.000 53.15922 45 LEU H C 1
ATOM 1630 O O . LEU B 2 45 ? -12.63543 0.93312 -25.85024 1.000 56.17124 45 LEU H O 1
ATOM 1635 N N . GLU B 2 46 ? -13.05243 2.74375 -27.12962 1.000 44.87936 46 GLU H N 1
ATOM 1636 C CA . GLU B 2 46 ? -11.76479 3.38546 -26.88815 1.000 44.69162 46 GLU H CA 1
ATOM 1637 C C . GLU B 2 46 ? -12.01182 4.83326 -26.49483 1.000 46.91940 46 GLU H C 1
ATOM 1638 O O . GLU B 2 46 ? -12.60211 5.59553 -27.26731 1.000 47.95126 46 GLU H O 1
ATOM 1644 N N . TRP B 2 47 ? -11.56775 5.20703 -25.29735 1.000 51.55355 47 TRP H N 1
ATOM 1645 C CA . TRP B 2 47 ? -11.74340 6.57319 -24.82342 1.000 49.62002 47 TRP H CA 1
ATOM 1646 C C . TRP B 2 47 ? -10.80260 7.51314 -25.56705 1.000 50.88571 47 TRP H C 1
ATOM 1647 O O . TRP B 2 47 ? -9.58951 7.28670 -25.61493 1.000 50.42625 47 TRP H O 1
ATOM 1658 N N . ILE B 2 48 ? -11.36594 8.57084 -26.14829 1.000 45.50737 48 ILE H N 1
ATOM 1659 C CA . ILE B 2 48 ? -10.58960 9.53820 -26.91533 1.000 44.43936 48 ILE H CA 1
ATOM 1660 C C . ILE B 2 48 ? -10.07725 10.62832 -25.98411 1.000 43.10050 48 ILE H C 1
ATOM 1661 O O . ILE B 2 48 ? -8.86885 10.74596 -25.75141 1.000 41.50668 48 ILE H O 1
ATOM 1666 N N . GLY B 2 49 ? -10.98898 11.42886 -25.44900 1.000 47.86772 49 GLY H N 1
ATOM 1667 C CA . GLY B 2 49 ? -10.59589 12.50166 -24.55835 1.000 51.97985 49 GLY H CA 1
ATOM 1668 C C . GLY B 2 49 ? -11.80307 13.24721 -24.04002 1.000 57.87372 49 GLY H C 1
ATOM 1669 O O . GLY B 2 49 ? -12.90983 12.70694 -23.99272 1.000 61.62287 49 GLY H O 1
ATOM 1670 N N . ARG B 2 50 ? -11.58010 14.50043 -23.64972 1.000 63.36093 50 ARG H N 1
ATOM 1671 C CA . ARG B 2 50 ? -12.65642 15.33731 -23.13703 1.000 61.59735 50 ARG H CA 1
ATOM 1672 C C . ARG B 2 50 ? -12.25199 16.79966 -23.26267 1.000 72.46224 50 ARG H C 1
ATOM 1673 O O . ARG B 2 50 ? -11.12059 17.12623 -23.62895 1.000 79.58928 50 ARG H O 1
ATOM 1681 N N . ILE B 2 51 ? -13.20228 17.67800 -22.95321 1.000 71.09559 51 ILE H N 1
ATOM 1682 C CA . ILE B 2 51 ? -12.95322 19.11394 -22.88862 1.000 69.84207 51 ILE H CA 1
ATOM 1683 C C . ILE B 2 51 ? -13.90209 19.71846 -21.86397 1.000 74.92285 51 ILE H C 1
ATOM 1684 O O . ILE B 2 51 ? -15.07102 19.33117 -21.77457 1.000 83.82679 51 ILE H O 1
ATOM 1689 N N . ASP B 2 52 ? -13.38904 20.65368 -21.07541 1.000 68.66219 52 ASP H N 1
ATOM 1690 C CA . ASP B 2 52 ? -14.24599 21.45898 -20.21857 1.000 69.82054 52 ASP H CA 1
ATOM 1691 C C . ASP B 2 52 ? -14.86680 22.56958 -21.05619 1.000 78.85780 52 ASP H C 1
ATOM 1692 O O . ASP B 2 52 ? -14.13184 23.38274 -21.62690 1.000 89.83184 52 ASP H O 1
ATOM 1697 N N . PRO B 2 53 ? -16.19308 22.62448 -21.18645 1.000 74.74994 53 PRO H N 1
ATOM 1698 C CA . PRO B 2 53 ? -16.79565 23.65494 -22.04788 1.000 83.61186 53 PRO H CA 1
ATOM 1699 C C . PRO B 2 53 ? -16.56450 25.07357 -21.55862 1.000 89.32320 53 PRO H C 1
ATOM 1700 O O . PRO B 2 53 ? -16.53414 26.00194 -22.37642 1.000 100.29722 53 PRO H O 1
ATOM 1704 N N . ALA B 2 54 ? -16.39296 25.27340 -20.25098 1.000 102.91963 54 ALA H N 1
ATOM 1705 C CA . ALA B 2 54 ? -16.25813 26.62653 -19.72364 1.000 106.55899 54 ALA H CA 1
ATOM 1706 C C . ALA B 2 54 ? -14.86967 27.20173 -19.97939 1.000 103.62613 54 ALA H C 1
ATOM 1707 O O . ALA B 2 54 ? -14.73808 28.39136 -20.28883 1.000 98.81069 54 ALA H O 1
ATOM 1709 N N . ASN B 2 55 ? -13.82849 26.38252 -19.86150 1.000 98.16231 55 ASN H N 1
ATOM 1710 C CA . ASN B 2 55 ? -12.45918 26.86352 -19.99430 1.000 102.39416 55 ASN H CA 1
ATOM 1711 C C . ASN B 2 55 ? -11.55228 25.68571 -20.32991 1.000 98.89095 55 ASN H C 1
ATOM 1712 O O . ASN B 2 55 ? -12.00181 24.54537 -20.46585 1.000 96.07542 55 ASN H O 1
ATOM 1717 N N . GLY B 2 56 ? -10.25913 25.97324 -20.44783 1.000 111.20122 56 GLY H N 1
ATOM 1718 C CA . GLY B 2 56 ? -9.28834 24.97075 -20.83780 1.000 109.66191 56 GLY H CA 1
ATOM 1719 C C . GLY B 2 56 ? -8.97113 23.93608 -19.77707 1.000 94.44586 56 GLY H C 1
ATOM 1720 O O . GLY B 2 56 ? -8.17021 24.18558 -18.87128 1.000 50.31333 56 GLY H O 1
ATOM 1721 N N . ASN B 2 57 ? -9.60739 22.76657 -19.87967 1.000 84.19493 57 ASN H N 1
ATOM 1722 C CA . ASN B 2 57 ? -9.25052 21.59589 -19.08603 1.000 84.76986 57 ASN H CA 1
ATOM 1723 C C . ASN B 2 57 ? -9.21735 20.35169 -19.96429 1.000 89.09802 57 ASN H C 1
ATOM 1724 O O . ASN B 2 57 ? -9.54358 19.25105 -19.50589 1.000 92.77465 57 ASN H O 1
ATOM 1729 N N . THR B 2 58 ? -8.82210 20.51419 -21.22495 1.000 82.76146 58 THR H N 1
ATOM 1730 C CA . THR B 2 58 ? -8.95379 19.44979 -22.20974 1.000 74.38712 58 THR H CA 1
ATOM 1731 C C . THR B 2 58 ? -7.93321 18.34706 -21.95844 1.000 75.78562 58 THR H C 1
ATOM 1732 O O . THR B 2 58 ? -6.73015 18.60702 -21.85856 1.000 77.82008 58 THR H O 1
ATOM 1736 N N . LYS B 2 59 ? -8.41932 17.11298 -21.85996 1.000 79.59363 59 LYS H N 1
ATOM 1737 C CA . LYS B 2 59 ? -7.57686 15.93553 -21.73094 1.000 76.65297 59 LYS H CA 1
ATOM 1738 C C . LYS B 2 59 ? -7.83821 14.99245 -22.89488 1.000 83.24069 59 LYS H C 1
ATOM 1739 O O . LYS B 2 59 ? -8.94466 14.94309 -23.43880 1.000 91.54819 59 LYS H O 1
ATOM 1745 N N . TYR B 2 60 ? -6.80606 14.24637 -23.27462 1.000 83.57431 60 TYR H N 1
ATOM 1746 C CA . TYR B 2 60 ? -6.93675 13.20092 -24.27516 1.000 66.61023 60 TYR H CA 1
ATOM 1747 C C . TYR B 2 60 ? -6.13313 11.99401 -23.82161 1.000 56.10059 60 TYR H C 1
ATOM 1748 O O . TYR B 2 60 ? -5.24571 12.09731 -22.97074 1.000 51.06886 60 TYR H O 1
ATOM 1757 N N . ASP B 2 61 ?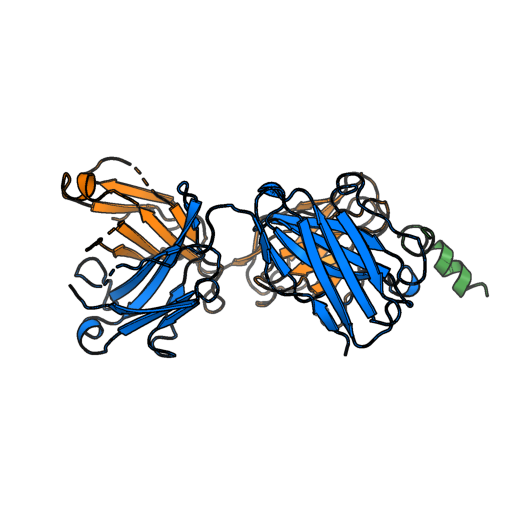 -6.45834 10.84450 -24.39471 1.000 45.23244 61 ASP H N 1
ATOM 1758 C CA . ASP B 2 61 ? -5.61709 9.67468 -24.21187 1.000 39.48458 61 ASP H CA 1
ATOM 1759 C C . ASP B 2 61 ? -4.24766 9.96325 -24.81981 1.000 37.90395 61 ASP H C 1
ATOM 1760 O O . ASP B 2 61 ? -4.17166 10.39172 -25.97924 1.000 40.14311 61 ASP H O 1
ATOM 1765 N N . PRO B 2 62 ? -3.15597 9.77533 -24.07381 1.000 37.20936 62 PRO H N 1
ATOM 1766 C CA . PRO B 2 62 ? -1.82520 10.08017 -24.62845 1.000 37.52267 62 PRO H CA 1
ATOM 1767 C C . PRO B 2 62 ? -1.53676 9.37738 -25.94325 1.000 48.22280 62 PRO H C 1
ATOM 1768 O O . PRO B 2 62 ? -0.76945 9.89993 -26.76244 1.000 53.77839 62 PRO H O 1
ATOM 1772 N N . LYS B 2 63 ? -2.13369 8.20772 -26.17405 1.000 52.74931 63 LYS H N 1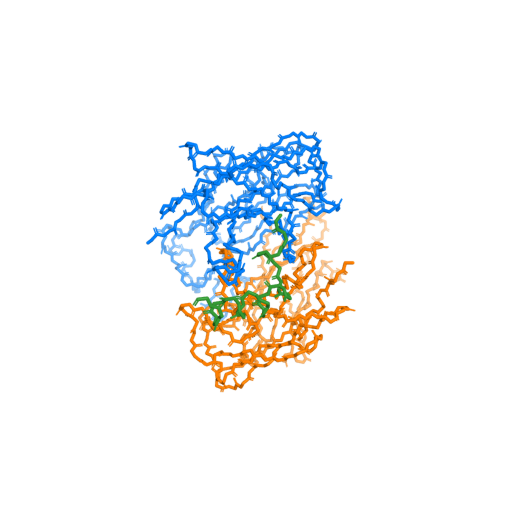
ATOM 1773 C CA . LYS B 2 63 ? -2.03147 7.53984 -27.46376 1.000 47.98095 63 LYS H CA 1
ATOM 1774 C C . LYS B 2 63 ? -2.97516 8.12664 -28.50417 1.000 51.17948 63 LYS H C 1
ATOM 1775 O O . LYS B 2 63 ? -2.89932 7.73852 -29.67472 1.000 59.57168 63 LYS H O 1
ATOM 1777 N N . PHE B 2 64 ? -3.85666 9.04542 -28.10807 1.000 50.42706 64 PHE H N 1
ATOM 1778 C CA . PHE B 2 64 ? -4.78924 9.68382 -29.02390 1.000 61.98270 64 PHE H CA 1
ATOM 1779 C C . PHE B 2 64 ? -4.49447 11.15845 -29.25748 1.000 69.51581 64 PHE H C 1
ATOM 1780 O O . PHE B 2 64 ? -5.13594 11.76876 -30.11964 1.000 73.81964 64 PHE H O 1
ATOM 1788 N N . GLN B 2 65 ? -3.55456 11.74564 -28.52083 1.000 73.37187 65 GLN H N 1
ATOM 1789 C CA . GLN B 2 65 ? -3.25090 13.15892 -28.68885 1.000 75.67567 65 GLN H CA 1
ATOM 1790 C C . GLN B 2 65 ? -2.55987 13.40452 -30.02515 1.000 76.70323 65 GLN H C 1
ATOM 1791 O O . GLN B 2 65 ? -1.88705 12.52862 -30.57568 1.000 75.44560 65 GLN H O 1
ATOM 1797 N N . GLY B 2 66 ? -2.73355 14.61394 -30.54471 1.000 69.98297 66 GLY H N 1
ATOM 1798 C CA . GLY B 2 66 ? -2.24026 14.98607 -31.85971 1.000 70.00831 66 GLY H CA 1
ATOM 1799 C C . GLY B 2 66 ? -3.19621 14.61755 -32.97450 1.000 64.83043 66 GLY H C 1
ATOM 1800 O O . GLY B 2 66 ? -3.40013 15.39894 -33.90536 1.000 69.75891 66 GLY H O 1
ATOM 1801 N N . LYS B 2 67 ? -3.79272 13.42710 -32.89323 1.000 59.73519 67 LYS H N 1
ATOM 1802 C CA . LYS B 2 67 ? -4.78726 13.02046 -33.87957 1.000 66.75870 67 LYS H CA 1
ATOM 1803 C C . LYS B 2 67 ? -6.14992 13.63679 -33.58589 1.000 76.56048 67 LYS H C 1
ATOM 1804 O O . LYS B 2 67 ? -6.88821 13.98791 -34.51295 1.000 84.47235 67 LYS H O 1
ATOM 1810 N N . ALA B 2 68 ? -6.49363 13.78143 -32.31097 1.000 79.26461 68 ALA H N 1
ATOM 1811 C CA . ALA B 2 68 ? -7.79061 14.29298 -31.89860 1.000 81.02345 68 ALA H CA 1
ATOM 1812 C C . ALA B 2 68 ? -7.67683 15.73480 -31.41884 1.000 89.35944 68 ALA H C 1
ATOM 1813 O O . ALA B 2 68 ? -6.67983 16.13379 -30.81118 1.000 84.01399 68 ALA H O 1
ATOM 1815 N N . THR B 2 69 ? -8.71699 16.51526 -31.70539 1.000 99.12358 69 THR H N 1
ATOM 1816 C CA . THR B 2 69 ? -8.81313 17.90308 -31.26009 1.000 100.19417 69 THR H CA 1
ATOM 1817 C C . THR B 2 69 ? -10.27221 18.17375 -30.92549 1.000 101.84938 69 THR H C 1
ATOM 1818 O O . THR B 2 69 ? -11.11369 18.24131 -31.82654 1.000 106.76369 69 THR H O 1
ATOM 1822 N N . ILE B 2 70 ? -10.57224 18.32116 -29.63946 1.000 90.46815 70 ILE H N 1
ATOM 1823 C CA . ILE B 2 70 ? -11.93918 18.49900 -29.16551 1.000 81.24929 70 ILE H CA 1
ATOM 1824 C C . ILE B 2 70 ? -12.14197 19.96563 -28.81328 1.000 81.56795 70 ILE H C 1
ATOM 1825 O O . ILE B 2 70 ? -11.42924 20.51440 -27.96405 1.000 87.43780 70 ILE H O 1
ATOM 1830 N N . THR B 2 71 ? -13.11202 20.59757 -29.46293 1.000 87.70246 71 THR H N 1
ATOM 1831 C CA . THR B 2 71 ? -13.47003 21.98844 -29.22481 1.000 88.19270 71 THR H CA 1
ATOM 1832 C C . THR B 2 71 ? -14.90376 22.06036 -28.70684 1.000 91.39268 71 THR H C 1
ATOM 1833 O O . THR B 2 71 ? -15.60687 21.05098 -28.61423 1.000 85.16411 71 THR H O 1
ATOM 1837 N N . ALA B 2 72 ? -15.33626 23.27262 -28.36765 1.000 93.71857 72 ALA H N 1
ATOM 1838 C CA . ALA B 2 72 ? -16.67746 23.47193 -27.83895 1.000 95.22995 72 ALA H CA 1
ATOM 1839 C C . ALA B 2 72 ? -17.09698 24.91762 -28.05601 1.000 99.63624 72 ALA H C 1
ATOM 1840 O O . ALA B 2 72 ? -16.25957 25.82285 -28.09984 1.000 104.10932 72 ALA H O 1
ATOM 1842 N N . ASP B 2 73 ? -18.40621 25.11887 -28.19027 1.000 100.74982 73 ASP H N 1
ATOM 1843 C CA . ASP B 2 73 ? -19.00337 26.44415 -28.32084 1.000 96.03317 73 ASP H CA 1
ATOM 1844 C C . ASP B 2 73 ? -19.97811 26.62209 -27.16397 1.000 88.91649 73 ASP H C 1
ATOM 1845 O O . ASP B 2 73 ? -20.98148 25.90558 -27.07602 1.000 76.85104 73 ASP H O 1
ATOM 1850 N N . THR B 2 74 ? -19.67895 27.57392 -26.27663 1.000 88.79596 74 THR H N 1
ATOM 1851 C CA . THR B 2 74 ? -20.51080 27.77103 -25.09352 1.000 89.48855 74 THR H CA 1
ATOM 1852 C C . THR B 2 74 ? -21.90732 28.24899 -25.46964 1.000 105.34441 74 THR H C 1
ATOM 1853 O O . THR B 2 74 ? -22.90364 27.79090 -24.89795 1.000 97.62142 74 THR H O 1
ATOM 1857 N N . SER B 2 75 ? -22.00105 29.16790 -26.43195 1.000 124.12584 75 SER H N 1
ATOM 1858 C CA . SER B 2 75 ? -23.29691 29.71623 -26.81376 1.000 129.47832 75 SER H CA 1
ATOM 1859 C C . SER B 2 75 ? -24.08610 28.76714 -27.70669 1.000 128.03457 75 SER H C 1
ATOM 1860 O O . SER B 2 75 ? -25.32056 28.82782 -27.72675 1.000 129.54131 75 SER H O 1
ATOM 1863 N N . SER B 2 76 ? -23.40453 27.89143 -28.44496 1.000 118.58092 76 SER H N 1
ATOM 1864 C CA . SER B 2 76 ? -24.08108 26.96362 -29.34124 1.000 110.60447 76 SER H CA 1
ATOM 1865 C C . SER B 2 76 ? -24.44122 25.64292 -28.67687 1.000 102.55176 76 SER H C 1
ATOM 1866 O O . SER B 2 76 ? -25.26650 24.90070 -29.22247 1.000 103.82062 76 SER H O 1
ATOM 1869 N N . ASN B 2 77 ? -23.84497 25.33666 -27.52182 1.000 95.12032 77 ASN H N 1
ATOM 1870 C CA . ASN B 2 77 ? -24.10989 24.09297 -26.79504 1.000 88.26367 77 ASN H CA 1
ATOM 1871 C C . ASN B 2 77 ? -23.83281 22.87055 -27.66770 1.000 87.17182 77 ASN H C 1
ATOM 1872 O O . ASN B 2 77 ? -24.59060 21.89829 -27.66677 1.000 84.29700 77 ASN H O 1
ATOM 1877 N N . THR B 2 78 ? -22.73616 22.91972 -28.42068 1.000 89.99140 78 THR H N 1
ATOM 1878 C CA . THR B 2 78 ? -22.36227 21.84749 -29.33261 1.000 96.27566 78 THR H CA 1
ATOM 1879 C C . THR B 2 78 ? -20.87762 21.55548 -29.18403 1.000 105.38719 78 THR H C 1
ATOM 1880 O O . THR B 2 78 ? -20.05406 22.47545 -29.21902 1.000 110.14118 78 THR H O 1
ATOM 1884 N N . ALA B 2 79 ? -20.54241 20.27969 -29.01643 1.000 108.45476 79 ALA H N 1
ATOM 1885 C CA . ALA B 2 79 ? -19.16033 19.83309 -28.92646 1.000 105.33076 79 ALA H CA 1
ATOM 1886 C C . ALA B 2 79 ? -18.71609 19.25951 -30.26511 1.000 105.39182 79 ALA H C 1
ATOM 1887 O O . ALA B 2 79 ? -19.47130 18.54034 -30.92588 1.000 110.64268 79 ALA H O 1
ATOM 1889 N N . TYR B 2 80 ? -17.48749 19.58104 -30.66040 1.000 96.25921 80 TYR H N 1
ATOM 1890 C CA . TYR B 2 80 ? -16.94118 19.15895 -31.94012 1.000 87.99893 80 TYR H CA 1
ATOM 1891 C C . TYR B 2 80 ? -15.69619 18.30875 -31.72536 1.000 80.96149 80 TYR H C 1
ATOM 1892 O O . TYR B 2 80 ? -14.98509 18.45826 -30.72703 1.000 78.05072 80 TYR H O 1
ATOM 1901 N N . LEU B 2 81 ? -15.44100 17.41108 -32.67639 1.000 77.75919 81 LEU H N 1
ATOM 1902 C CA . LEU B 2 81 ? -14.29034 16.51277 -32.63507 1.000 72.98584 81 LEU H CA 1
ATOM 1903 C C . LEU B 2 81 ? -13.62811 16.51284 -34.00579 1.000 78.91681 81 LEU H C 1
ATOM 1904 O O . LEU B 2 81 ? -14.20088 16.00391 -34.97468 1.000 87.45129 81 LEU H O 1
ATOM 1909 N N . GLN B 2 82 ? -12.42561 17.07410 -34.08589 1.000 81.07844 82 GLN H N 1
ATOM 1910 C CA . GLN B 2 82 ? -11.68177 17.16014 -35.33410 1.000 86.03462 82 GLN H CA 1
ATOM 1911 C C . GLN B 2 82 ? -10.60882 16.08037 -35.38338 1.000 87.72710 82 GLN H C 1
ATOM 1912 O O . GLN B 2 82 ? -9.93541 15.81134 -34.38396 1.000 85.97290 82 GLN H O 1
ATOM 1914 N N . LEU B 2 83 ? -10.45578 15.46433 -36.55363 1.000 93.39914 83 LEU H N 1
ATOM 1915 C CA . LEU B 2 83 ? -9.46212 14.42429 -36.77049 1.000 96.35755 83 LEU H CA 1
ATOM 1916 C C . LEU B 2 83 ? -8.60475 14.78828 -37.97483 1.000 107.94609 83 LEU H C 1
ATOM 1917 O O . LEU B 2 83 ? -9.00975 15.56950 -38.83953 1.000 118.88778 83 LEU H O 1
ATOM 1922 N N . SER B 2 84 ? -7.40702 14.20843 -38.02242 1.000 106.78094 84 SER H N 1
ATOM 1923 C CA . SER B 2 84 ? -6.46210 14.47208 -39.09716 1.000 108.30151 84 SER H CA 1
ATOM 1924 C C . SER B 2 84 ? -5.75050 13.18098 -39.47241 1.000 99.85952 84 SER H C 1
ATOM 1925 O O . SER B 2 84 ? -5.62710 12.25920 -38.66244 1.000 94.79347 84 SER H O 1
ATOM 1928 N N . SER B 2 85 ? -5.28012 13.13151 -40.71784 1.000 95.42619 85 SER H N 1
ATOM 1929 C CA . SER B 2 85 ? -4.53768 11.99050 -41.25166 1.000 89.90969 85 SER H CA 1
ATOM 1930 C C . SER B 2 85 ? -5.32186 10.69145 -41.06363 1.000 86.64949 85 SER H C 1
ATOM 1931 O O . SER B 2 85 ? -4.88755 9.75536 -40.38988 1.000 83.19760 85 SER H O 1
ATOM 1934 N N . LEU B 2 86 ? -6.50174 10.65501 -41.67714 1.000 82.00746 86 LEU H N 1
ATOM 1935 C CA . LEU B 2 86 ? -7.37978 9.50007 -41.54967 1.000 77.61364 86 LEU H CA 1
ATOM 1936 C C . LEU B 2 86 ? -6.77152 8.28873 -42.24685 1.000 88.57648 86 LEU H C 1
ATOM 1937 O O . LEU B 2 86 ? -6.35193 8.36986 -43.40531 1.000 91.26509 86 LEU H O 1
ATOM 1939 N N . THR B 2 87 ? -6.72315 7.16392 -41.53658 1.000 88.00226 87 THR H N 1
ATOM 1940 C CA . THR B 2 87 ? -6.16509 5.92165 -42.05210 1.000 83.86801 87 THR H CA 1
ATOM 1941 C C . THR B 2 87 ? -7.19263 4.80620 -41.89239 1.000 80.01676 87 THR H C 1
ATOM 1942 O O . THR B 2 87 ? -8.30749 5.02099 -41.40644 1.000 75.13458 87 THR H O 1
ATOM 1946 N N . SER B 2 88 ? -6.80478 3.59756 -42.30869 1.000 87.72755 88 SER H N 1
ATOM 1947 C CA . SER B 2 88 ? -7.71556 2.45987 -42.23340 1.000 92.00351 88 SER H CA 1
ATOM 1948 C C . SER B 2 88 ? -8.02691 2.07795 -40.79204 1.000 98.89243 88 SER H C 1
ATOM 1949 O O . SER B 2 88 ? -9.13563 1.61369 -40.50242 1.000 107.23480 88 SER H O 1
ATOM 1952 N N . GLU B 2 89 ? -7.06943 2.26047 -39.87928 1.000 96.16543 89 GLU H N 1
ATOM 1953 C CA . GLU B 2 89 ? -7.32814 1.96780 -38.47381 1.000 86.26569 89 GLU H CA 1
ATOM 1954 C C . GLU B 2 89 ? -8.32903 2.94585 -37.87337 1.000 83.69108 89 GLU H C 1
ATOM 1955 O O . GLU B 2 89 ? -9.07738 2.58200 -36.95883 1.000 79.56289 89 GLU H O 1
ATOM 1959 N N . ASP B 2 90 ? -8.36090 4.18214 -38.37213 1.000 86.18399 90 ASP H N 1
ATOM 1960 C CA . ASP B 2 90 ? -9.28683 5.18706 -37.86833 1.000 83.47494 90 ASP H CA 1
ATOM 1961 C C . ASP B 2 90 ? -10.71716 4.96701 -38.34073 1.000 79.92167 90 ASP H C 1
ATOM 1962 O O . ASP B 2 90 ? -11.63080 5.60799 -37.81008 1.000 66.92823 90 ASP H O 1
ATOM 1967 N N . THR B 2 91 ? -10.93245 4.08810 -39.31923 1.000 97.38086 91 THR H N 1
ATOM 1968 C CA . THR B 2 91 ? -12.27732 3.76947 -39.78188 1.000 107.16033 91 THR H CA 1
ATOM 1969 C C . THR B 2 91 ? -13.07266 3.10431 -38.66635 1.000 105.39923 91 THR H C 1
ATOM 1970 O O . THR B 2 91 ? -12.88950 1.91380 -38.39199 1.000 107.44894 91 THR H O 1
ATOM 1974 N N . ALA B 2 92 ? -13.95289 3.86101 -38.01749 1.000 95.32223 92 ALA H N 1
ATOM 1975 C CA . ALA B 2 92 ? -14.70199 3.35367 -36.87592 1.000 85.38820 92 ALA H CA 1
ATOM 1976 C C . ALA B 2 92 ? -15.93809 4.22100 -36.67305 1.000 76.12996 92 ALA H C 1
ATOM 1977 O O . ALA B 2 92 ? -16.17926 5.18088 -37.41028 1.000 77.06969 92 ALA H O 1
ATOM 1979 N N . VAL B 2 93 ? -16.72401 3.86775 -35.65891 1.000 69.45348 93 VAL H N 1
ATOM 1980 C CA . VAL B 2 93 ? -17.90905 4.62086 -35.26621 1.000 71.29650 93 VAL H CA 1
ATOM 1981 C C . VAL B 2 93 ? -17.57807 5.40072 -34.00251 1.000 73.46398 93 VAL H C 1
ATOM 1982 O O . VAL B 2 93 ? -16.99322 4.85144 -33.05997 1.000 70.38412 93 VAL H O 1
ATOM 1986 N N . TYR B 2 94 ? -17.94804 6.67817 -33.97944 1.000 76.34093 94 TYR H N 1
ATOM 1987 C CA . TYR B 2 94 ? -17.60658 7.57640 -32.88663 1.000 68.81822 94 TYR H CA 1
ATOM 1988 C C . TYR B 2 94 ? -18.87391 8.04149 -32.18352 1.000 63.68393 94 TYR H C 1
ATOM 1989 O O . TYR B 2 94 ? -19.87722 8.35459 -32.83240 1.000 66.66583 94 TYR H O 1
ATOM 1998 N N . PHE B 2 95 ? -18.82082 8.08479 -30.85517 1.000 61.13764 95 PHE H N 1
ATOM 1999 C CA . PHE B 2 95 ? -19.95704 8.43545 -30.01930 1.000 77.05686 95 PHE H CA 1
ATOM 2000 C C . PHE B 2 95 ? -19.71285 9.78115 -29.33774 1.000 72.19476 95 PHE H C 1
ATOM 2001 O O . PHE B 2 95 ? -18.72447 10.47164 -29.60730 1.000 74.69839 95 PHE H O 1
ATOM 2009 N N . CYS B 2 96 ? -20.62588 10.15060 -28.44154 1.000 71.08011 96 CYS H N 1
ATOM 2010 C CA . CYS B 2 96 ? -20.53884 11.40248 -27.70056 1.000 72.46567 96 CYS H CA 1
ATOM 2011 C C . CYS B 2 96 ? -21.30876 11.24911 -26.39878 1.000 69.12433 96 CYS H C 1
ATOM 2012 O O . CYS B 2 96 ? -22.45395 10.78848 -26.40734 1.000 70.54383 96 CYS H O 1
ATOM 2015 N N . THR B 2 97 ? -20.68338 11.63471 -25.28908 1.000 56.93540 97 THR H N 1
ATOM 2016 C CA . THR B 2 97 ? -21.29620 11.49206 -23.97663 1.000 55.50128 97 THR H CA 1
ATOM 2017 C C . THR B 2 97 ? -20.78875 12.60214 -23.06497 1.000 54.19527 97 THR H C 1
ATOM 2018 O O . THR B 2 97 ? -19.98342 13.44666 -23.46660 1.000 55.83701 97 THR H O 1
ATOM 2022 N N . ARG B 2 98 ? -21.26797 12.58950 -21.82185 1.000 52.85961 98 ARG H N 1
ATOM 2023 C CA . ARG B 2 98 ? -20.91922 13.60159 -20.83641 1.000 51.66795 98 ARG H CA 1
ATOM 2024 C C . ARG B 2 98 ? -20.61952 12.92613 -19.50557 1.000 48.41631 98 ARG H C 1
ATOM 2025 O O . ARG B 2 98 ? -20.90587 11.74326 -19.30365 1.000 47.43994 98 ARG H O 1
ATOM 2033 N N . SER B 2 99 ? -20.04255 13.70019 -18.58820 1.000 46.82423 99 SER H N 1
ATOM 2034 C CA . SER B 2 99 ? -19.72946 13.21507 -17.24748 1.000 43.81007 99 SER H CA 1
ATOM 2035 C C . SER B 2 99 ? -19.71243 14.40157 -16.29796 1.000 65.24957 99 SER H C 1
ATOM 2036 O O . SER B 2 99 ? -18.95354 15.35209 -16.51010 1.000 43.61352 99 SER H O 1
ATOM 2039 N N . ARG B 2 100 ? -20.54332 14.34623 -15.25643 1.000 58.86652 100 ARG H N 1
ATOM 2040 C CA . ARG B 2 100 ? -20.65738 15.42615 -14.28582 1.000 62.47350 100 ARG H CA 1
ATOM 2041 C C . ARG B 2 100 ? -19.69106 15.27421 -13.11457 1.000 42.40482 100 ARG H C 1
ATOM 2042 O O . ARG B 2 100 ? -19.87159 15.93331 -12.08412 1.000 39.11712 100 ARG H O 1
ATOM 2050 N N . GLY B 2 101 ? -18.67619 14.42380 -13.24765 1.000 39.32557 101 GLY H N 1
ATOM 2051 C CA . GLY B 2 101 ? -17.69201 14.29211 -12.18696 1.000 34.43686 101 GLY H CA 1
ATOM 2052 C C . GLY B 2 101 ? -18.26528 13.60234 -10.96364 1.000 32.90418 101 GLY H C 1
ATOM 2053 O O . GLY B 2 101 ? -18.97199 12.59312 -11.05787 1.000 72.97821 101 GLY H O 1
ATOM 2054 N N . TYR B 2 102 ? -17.95698 14.15952 -9.79039 1.000 31.39979 102 TYR H N 1
ATOM 2055 C CA . TYR B 2 102 ? -18.39252 13.54476 -8.54017 1.000 29.78399 102 TYR H CA 1
ATOM 2056 C C . TYR B 2 102 ? -19.88824 13.73050 -8.31728 1.000 36.50753 102 TYR H C 1
ATOM 2057 O O . TYR B 2 102 ? -20.56275 12.82532 -7.81217 1.000 32.38472 102 TYR H O 1
ATOM 2066 N N . PHE B 2 103 ? -20.42544 14.89543 -8.68508 1.000 44.46664 103 PHE H N 1
ATOM 2067 C CA . PHE B 2 103 ? -21.83875 15.16732 -8.45250 1.000 52.31786 103 PHE H CA 1
ATOM 2068 C C . PHE B 2 103 ? -22.74793 14.34587 -9.35680 1.000 63.35417 103 PHE H C 1
ATOM 2069 O O . PHE B 2 103 ? -23.93210 14.18697 -9.04196 1.000 75.35532 103 PHE H O 1
ATOM 2077 N N . GLY B 2 104 ? -22.22801 13.82275 -10.46403 1.000 59.77840 104 GLY H N 1
ATOM 2078 C CA . GLY B 2 104 ? -23.02783 13.01406 -11.36238 1.000 54.54271 104 GLY H CA 1
ATOM 2079 C C . GLY B 2 104 ? -22.67042 11.54410 -11.30891 1.000 52.89846 104 GLY H C 1
ATOM 2080 O O . GLY B 2 104 ? -23.01335 10.78103 -12.21750 1.000 39.27836 104 GLY H O 1
ATOM 2081 N N . ASN B 2 105 ? -21.97082 11.14301 -10.24491 1.000 43.56194 105 ASN H N 1
ATOM 2082 C CA . ASN B 2 105 ? -21.55118 9.75607 -10.03390 1.000 36.50417 105 ASN H CA 1
ATOM 2083 C C . ASN B 2 105 ? -20.69764 9.23370 -11.18811 1.000 32.94074 105 ASN H C 1
ATOM 2084 O O . ASN B 2 105 ? -20.66573 8.02882 -11.45373 1.000 32.29732 105 ASN H O 1
ATOM 2089 N N . TYR B 2 106 ? -20.02189 10.14703 -11.89031 1.000 37.30699 106 TYR H N 1
ATOM 2090 C CA . TYR B 2 106 ? -18.99089 9.83307 -12.87737 1.000 35.72318 106 TYR H CA 1
ATOM 2091 C C . TYR B 2 106 ? -19.52444 9.13203 -14.12390 1.000 41.54212 106 TYR H C 1
ATOM 2092 O O . TYR B 2 106 ? -19.08434 9.43653 -15.23722 1.000 37.63847 106 TYR H O 1
ATOM 2101 N N . TYR B 2 107 ? -20.46323 8.20144 -13.95575 1.000 49.71062 107 TYR H N 1
ATOM 2102 C CA . TYR B 2 107 ? -20.88724 7.35228 -15.06268 1.000 47.89178 107 TYR H CA 1
ATOM 2103 C C . TYR B 2 107 ? -21.48566 8.17487 -16.19762 1.000 48.58406 107 TYR H C 1
ATOM 2104 O O . TYR B 2 107 ? -22.14445 9.19391 -15.97293 1.000 50.47920 107 TYR H O 1
ATOM 2113 N N . PHE B 2 108 ? -21.23993 7.72576 -17.42651 1.000 46.76623 108 PHE H N 1
ATOM 2114 C CA . PHE B 2 108 ? -21.79112 8.36371 -18.61971 1.000 50.84880 108 PHE H CA 1
ATOM 2115 C C . PHE B 2 108 ? -23.29512 8.13012 -18.64595 1.000 58.79926 108 PHE H C 1
ATOM 2116 O O . PHE B 2 108 ? -23.76559 7.07402 -19.07371 1.000 64.29393 108 PHE H O 1
ATOM 2124 N N . ASP B 2 109 ? -24.06067 9.12224 -18.19073 1.000 56.14601 109 ASP H N 1
ATOM 2125 C CA . ASP B 2 109 ? -25.50615 8.95282 -18.08193 1.000 56.66700 109 ASP H CA 1
ATOM 2126 C C . ASP B 2 109 ? -26.17228 8.96051 -19.45351 1.000 67.04455 109 ASP H C 1
ATOM 2127 O O . ASP B 2 109 ? -26.84737 7.99757 -19.83488 1.000 77.11805 109 ASP H O 1
ATOM 2132 N N . TYR B 2 110 ? -25.99291 10.03740 -20.21233 1.000 72.54431 110 TYR H N 1
ATOM 2133 C CA . TYR B 2 110 ? -26.66866 10.21969 -21.48991 1.000 77.91791 110 TYR H CA 1
ATOM 2134 C C . TYR B 2 110 ? -25.65387 10.19548 -22.62481 1.000 70.63513 110 TYR H C 1
ATOM 2135 O O . TYR B 2 110 ? -24.66476 10.93551 -22.59750 1.000 65.63457 110 TYR H O 1
ATOM 2144 N N . TRP B 2 111 ? -25.90648 9.34746 -23.61733 1.000 73.79568 111 TRP H N 1
ATOM 2145 C CA . TRP B 2 111 ? -25.03489 9.17128 -24.76783 1.000 75.75806 111 TRP H CA 1
ATOM 2146 C C . TRP B 2 111 ? -25.68075 9.75789 -26.01681 1.000 73.96679 111 TRP H C 1
ATOM 2147 O O . TRP B 2 111 ? -26.89825 9.94612 -26.08560 1.000 76.88457 111 TRP H O 1
ATOM 2158 N N . GLY B 2 112 ? -24.84345 10.04410 -27.01286 1.000 81.73642 112 GLY H N 1
ATOM 2159 C CA . GLY B 2 112 ? -25.32582 10.43654 -28.31820 1.000 95.06761 112 GLY H CA 1
ATOM 2160 C C . GLY B 2 112 ? -25.79127 9.23849 -29.12311 1.000 101.81672 112 GLY H C 1
ATOM 2161 O O . GLY B 2 112 ? -25.75721 8.09388 -28.67414 1.000 100.22882 112 GLY H O 1
ATOM 2162 N N . GLN B 2 113 ? -26.23774 9.51418 -30.34903 1.000 108.52834 113 GLN H N 1
ATOM 2163 C CA . GLN B 2 113 ? -26.72983 8.44512 -31.21005 1.000 113.31050 113 GLN H CA 1
ATOM 2164 C C . GLN B 2 113 ? -25.61441 7.69335 -31.92377 1.000 111.99217 113 GLN H C 1
ATOM 2165 O O . GLN B 2 113 ? -25.86738 6.60800 -32.45799 1.000 116.32974 113 GLN H O 1
ATOM 2171 N N . GLY B 2 114 ? -24.39842 8.23317 -31.94642 1.000 99.56102 114 GLY H N 1
ATOM 2172 C CA . GLY B 2 114 ? -23.29332 7.57422 -32.61524 1.000 87.49983 114 GLY H CA 1
ATOM 2173 C C . GLY B 2 114 ? -23.13438 7.99642 -34.06103 1.000 84.51303 114 GLY H C 1
ATOM 2174 O O . GLY B 2 114 ? -24.12509 8.16725 -34.77790 1.000 88.87589 114 GLY H O 1
ATOM 2175 N N . THR B 2 115 ? -21.88996 8.16363 -34.50319 1.000 80.52673 115 THR H N 1
ATOM 2176 C CA . THR B 2 115 ? -21.59009 8.60464 -35.85889 1.000 88.12912 115 THR H CA 1
ATOM 2177 C C . THR B 2 115 ? -20.59973 7.64205 -36.49611 1.000 88.07780 115 THR H C 1
ATOM 2178 O O . THR B 2 115 ? -19.54229 7.36413 -35.92161 1.000 89.63875 115 THR H O 1
ATOM 2182 N N . THR B 2 116 ? -20.93985 7.14414 -37.68283 1.000 99.94738 116 THR H N 1
ATOM 2183 C CA . THR B 2 116 ? -20.09910 6.19312 -38.39788 1.000 101.64152 116 THR H CA 1
ATOM 2184 C C . THR B 2 116 ? -19.19072 6.93275 -39.37254 1.000 108.05930 116 THR H C 1
ATOM 2185 O O . THR B 2 116 ? -19.64636 7.81066 -40.11244 1.000 80.52195 116 THR H O 1
ATOM 2189 N N . LEU B 2 117 ? -17.90896 6.57501 -39.36919 1.000 102.83791 117 LEU H N 1
ATOM 2190 C CA . LEU B 2 117 ? -16.91529 7.17623 -40.24627 1.000 104.71783 117 LEU H CA 1
ATOM 2191 C C . LEU B 2 117 ? -16.23014 6.08688 -41.05952 1.000 107.06669 117 LEU H C 1
ATOM 2192 O O . LEU B 2 117 ? -15.98481 4.98557 -40.55697 1.000 108.99808 117 LEU H O 1
ATOM 2197 N N . THR B 2 118 ? -15.92384 6.39930 -42.31786 1.000 107.52041 118 THR H N 1
ATOM 2198 C CA . THR B 2 118 ? -15.28406 5.45516 -43.22254 1.000 107.46731 118 THR H CA 1
ATOM 2199 C C . THR B 2 118 ? -14.18504 6.16781 -43.99639 1.000 114.59227 118 THR H C 1
ATOM 2200 O O . THR B 2 118 ? -14.33501 7.33512 -44.36816 1.000 119.38060 118 THR H O 1
ATOM 2204 N N . VAL B 2 119 ? -13.08178 5.46084 -44.23453 1.000 117.41004 119 VAL H N 1
ATOM 2205 C CA . VAL B 2 119 ? -11.91532 6.01274 -44.91509 1.000 118.51938 119 VAL H CA 1
ATOM 2206 C C . VAL B 2 119 ? -11.54351 5.08312 -46.06145 1.000 122.66329 119 VAL H C 1
ATOM 2207 O O . VAL B 2 119 ? -11.28670 3.89334 -45.83987 1.000 127.34730 119 VAL H O 1
ATOM 2211 N N . SER B 2 120 ? -11.50702 5.62366 -47.27727 1.000 136.12325 120 SER H N 1
ATOM 2212 C CA . SER B 2 120 ? -11.10324 4.87084 -48.45950 1.000 128.85443 120 SER H CA 1
ATOM 2213 C C . SER B 2 120 ? -10.89681 5.85140 -49.60533 1.000 123.18247 120 SER H C 1
ATOM 2214 O O . SER B 2 120 ? -11.17866 7.04670 -49.48561 1.000 118.82066 120 SER H O 1
ATOM 2217 N N . SER B 2 121 ? -10.40225 5.32350 -50.72644 1.000 124.95849 121 SER H N 1
ATOM 2218 C CA . SER B 2 121 ? -10.15621 6.12042 -51.91773 1.000 134.55663 121 SER H CA 1
ATOM 2219 C C . SER B 2 121 ? -10.98576 5.69703 -53.12190 1.000 139.57241 121 SER H C 1
ATOM 2220 O O . SER B 2 121 ? -10.95796 6.39563 -54.14166 1.000 144.75495 121 SER H O 1
ATOM 2223 N N . ALA B 2 122 ? -11.71493 4.58255 -53.04166 1.000 139.32676 122 ALA H N 1
ATOM 2224 C CA . ALA B 2 122 ? -12.58540 4.13196 -54.12766 1.000 137.57885 122 ALA H CA 1
ATOM 2225 C C . ALA B 2 122 ? -14.01645 4.52080 -53.76806 1.000 132.90410 122 ALA H C 1
ATOM 2226 O O . ALA B 2 122 ? -14.80311 3.72462 -53.25559 1.000 133.15006 122 ALA H O 1
ATOM 2228 N N . SER B 2 123 ? -14.35205 5.77362 -54.05379 1.000 129.14203 123 SER H N 1
ATOM 2229 C CA . SER B 2 123 ? -15.59286 6.36282 -53.57778 1.000 123.39345 123 SER H CA 1
ATOM 2230 C C . SER B 2 123 ? -16.69044 6.28808 -54.62923 1.000 124.18568 123 SER H C 1
ATOM 2231 O O . SER B 2 123 ? -16.42966 6.31005 -55.83608 1.000 125.05008 123 SER H O 1
ATOM 2234 N N . THR B 2 124 ? -17.93124 6.20492 -54.14622 1.000 122.15971 124 THR H N 1
ATOM 2235 C CA . THR B 2 124 ? -19.12894 6.36407 -54.96997 1.000 122.70724 124 THR H CA 1
ATOM 2236 C C . THR B 2 124 ? -19.20713 5.29080 -56.05751 1.000 127.58273 124 THR H C 1
ATOM 2237 O O . THR B 2 124 ? -19.19894 5.57460 -57.25649 1.000 128.41176 124 THR H O 1
ATOM 2239 N N . LYS B 2 125 ? -19.29267 4.04272 -55.60749 1.000 127.89073 125 LYS H N 1
ATOM 2240 C CA . LYS B 2 125 ? -19.44185 2.88518 -56.47934 1.000 132.48329 125 LYS H CA 1
ATOM 2241 C C . LYS B 2 125 ? -20.84736 2.32613 -56.30231 1.000 141.29017 125 LYS H C 1
ATOM 2242 O O . LYS B 2 125 ? -21.20893 1.88499 -55.20611 1.000 144.02506 125 LYS H O 1
ATOM 2244 N N . GLY B 2 126 ? -21.63776 2.36015 -57.37320 1.000 146.91271 126 GLY H N 1
ATOM 2245 C CA . GLY B 2 126 ? -22.99899 1.88119 -57.33651 1.000 147.88905 126 GLY H CA 1
ATOM 2246 C C . GLY B 2 126 ? -23.07733 0.37457 -57.20137 1.000 145.91667 126 GLY H C 1
ATOM 2247 O O . GLY B 2 126 ? -22.19336 -0.36097 -57.65147 1.000 146.33466 126 GLY H O 1
ATOM 2248 N N . PRO B 2 127 ? -24.14584 -0.11364 -56.57423 1.000 145.25619 127 PRO H N 1
ATOM 2249 C CA . PRO B 2 127 ? -24.26301 -1.55693 -56.33512 1.000 147.25143 127 PRO H CA 1
ATOM 2250 C C . PRO B 2 127 ? -24.61749 -2.32479 -57.59854 1.000 151.51505 127 PRO H C 1
ATOM 2251 O O . PRO B 2 127 ? -25.42889 -1.88152 -58.41478 1.000 157.76392 127 PRO H O 1
ATOM 2255 N N . SER B 2 128 ? -23.99227 -3.48834 -57.74950 1.000 148.78089 128 SER H N 1
ATOM 2256 C CA . SER B 2 128 ? -24.33265 -4.44648 -58.78901 1.000 148.26473 128 SER H CA 1
ATOM 2257 C C . SER B 2 128 ? -25.13235 -5.59119 -58.17962 1.000 150.36305 128 SER H C 1
ATOM 2258 O O . SER B 2 128 ? -24.92175 -5.97302 -57.02546 1.000 150.49501 128 SER H O 1
ATOM 2261 N N . VAL B 2 129 ? -26.05706 -6.13757 -58.96693 1.000 148.85979 129 VAL H N 1
ATOM 2262 C CA . VAL B 2 129 ? -26.98936 -7.13623 -58.45581 1.000 141.43928 129 VAL H CA 1
ATOM 2263 C C . VAL B 2 129 ? -26.84979 -8.44568 -59.22003 1.000 133.04461 129 VAL H C 1
ATOM 2264 O O . VAL B 2 129 ? -26.08316 -8.54165 -60.18516 1.000 127.42868 129 VAL H O 1
ATOM 2266 N N . PHE B 2 130 ? -27.59030 -9.46034 -58.78462 1.000 132.23170 130 PHE H N 1
ATOM 2267 C CA . PHE B 2 130 ? -27.61387 -10.75744 -59.44872 1.000 129.74471 130 PHE H CA 1
ATOM 2268 C C . PHE B 2 130 ? -29.01475 -11.35681 -59.37470 1.000 127.00559 130 PHE H C 1
ATOM 2269 O O . PHE B 2 130 ? -29.64141 -11.36405 -58.31450 1.000 122.21952 130 PHE H O 1
ATOM 2277 N N . PRO B 2 134 ? -34.26720 -19.25473 -57.83308 1.000 129.04875 134 PRO H N 1
ATOM 2278 C CA . PRO B 2 134 ? -35.16635 -20.32263 -57.38222 1.000 165.79655 134 PRO H CA 1
ATOM 2279 C C . PRO B 2 134 ? -35.15838 -21.52196 -58.32450 1.000 171.42363 134 PRO H C 1
ATOM 2280 O O . PRO B 2 134 ? -35.70671 -21.44101 -59.42335 1.000 168.12574 134 PRO H O 1
ATOM 2284 N N . SER B 2 135 ? -34.54195 -22.62159 -57.89461 1.000 173.58136 135 SER H N 1
ATOM 2285 C CA . SER B 2 135 ? -34.45558 -23.83201 -58.69800 1.000 183.18328 135 SER H CA 1
ATOM 2286 C C . SER B 2 135 ? -34.77254 -25.03197 -57.81522 1.000 188.52173 135 SER H C 1
ATOM 2287 O O . SER B 2 135 ? -35.10791 -24.89158 -56.63472 1.000 190.86188 135 SER H O 1
ATOM 2289 N N . SER B 2 136 ? -34.66161 -26.22811 -58.39932 1.000 187.88977 136 SER H N 1
ATOM 2290 C CA . SER B 2 136 ? -34.92781 -27.45243 -57.65316 1.000 183.83936 136 SER H CA 1
ATOM 2291 C C . SER B 2 136 ? -33.90150 -27.69692 -56.55495 1.000 176.75253 136 SER H C 1
ATOM 2292 O O . SER B 2 136 ? -34.16291 -28.49229 -55.64618 1.000 178.73273 136 SER H O 1
ATOM 2294 N N . LYS B 2 137 ? -32.74612 -27.03840 -56.61831 1.000 161.86971 137 LYS H N 1
ATOM 2295 C CA . LYS B 2 137 ? -31.72496 -27.14313 -55.58649 1.000 151.21437 137 LYS H CA 1
ATOM 2296 C C . LYS B 2 137 ? -31.81688 -26.03036 -54.55157 1.000 148.07686 137 LYS H C 1
ATOM 2297 O O . LYS B 2 137 ? -30.96387 -25.95806 -53.66165 1.000 141.57786 137 LYS H O 1
ATOM 2299 N N . SER B 2 138 ? -32.82535 -25.16495 -54.64554 1.000 157.52464 138 SER H N 1
ATOM 2300 C CA . SER B 2 138 ? -33.00999 -24.07029 -53.70406 1.000 171.07073 138 SER H CA 1
ATOM 2301 C C . SER B 2 138 ? -34.20569 -24.27219 -52.78409 1.000 192.97115 138 SER H C 1
ATOM 2302 O O . SER B 2 138 ? -34.42466 -23.45089 -51.88710 1.000 187.83938 138 SER H O 1
ATOM 2304 N N . THR B 2 139 ? -34.98096 -25.33351 -52.97878 1.000 213.24726 139 THR H N 1
ATOM 2305 C CA . THR B 2 139 ? -36.14055 -25.62714 -52.15087 1.000 217.85315 139 THR H CA 1
ATOM 2306 C C . THR B 2 139 ? -35.80787 -26.71087 -51.13142 1.000 215.05352 139 THR H C 1
ATOM 2307 O O . THR B 2 139 ? -34.83852 -27.45969 -51.27713 1.000 217.90698 139 THR H O 1
ATOM 2309 N N . SER B 2 140 ? -36.63386 -26.78675 -50.08813 1.000 196.31858 140 SER H N 1
ATOM 2310 C CA . SER B 2 140 ? -36.41299 -27.75784 -49.01830 1.000 173.79515 140 SER H CA 1
ATOM 2311 C C . SER B 2 140 ? -37.72096 -27.95459 -48.26366 1.000 155.70522 140 SER H C 1
ATOM 2312 O O . SER B 2 140 ? -38.13930 -27.06726 -47.51339 1.000 151.89800 140 SER H O 1
ATOM 2314 N N . GLY B 2 141 ? -38.35395 -29.11010 -48.46074 1.000 146.74271 141 GLY H N 1
ATOM 2315 C CA . GLY B 2 141 ? -39.55732 -29.46916 -47.73422 1.000 138.53699 141 GLY H CA 1
ATOM 2316 C C . GLY B 2 141 ? -40.69719 -28.48208 -47.87653 1.000 141.21712 141 GLY H C 1
ATOM 2317 O O . GLY B 2 141 ? -41.19229 -27.95021 -46.87831 1.000 142.48979 141 GLY H O 1
ATOM 2318 N N . GLY B 2 142 ? -41.12430 -28.22912 -49.11176 1.000 142.14371 142 GLY H N 1
ATOM 2319 C CA . GLY B 2 142 ? -42.20283 -27.29864 -49.36625 1.000 147.85550 142 GLY H CA 1
ATOM 2320 C C . GLY B 2 142 ? -41.85218 -25.83812 -49.19803 1.000 148.46204 142 GLY H C 1
ATOM 2321 O O . GLY B 2 142 ? -42.73844 -24.98771 -49.34078 1.000 133.61524 142 GLY H O 1
ATOM 2322 N N . THR B 2 143 ? -40.59557 -25.51572 -48.89838 1.000 162.10662 143 THR H N 1
ATOM 2323 C CA . THR B 2 143 ? -40.14841 -24.13782 -48.73247 1.000 170.13770 143 THR H CA 1
ATOM 2324 C C . THR B 2 143 ? -38.96419 -23.89815 -49.65572 1.000 193.84206 143 THR H C 1
ATOM 2325 O O . THR B 2 143 ? -37.95801 -24.61031 -49.57438 1.000 193.83422 143 THR H O 1
ATOM 2329 N N . ALA B 2 144 ? -39.08267 -22.89942 -50.52612 1.000 212.26959 144 ALA H N 1
ATOM 2330 C CA . ALA B 2 144 ? -38.06196 -22.58722 -51.51571 1.000 218.09140 144 ALA H CA 1
ATOM 2331 C C . ALA B 2 144 ? -37.35067 -21.29199 -51.14930 1.000 216.44346 144 ALA H C 1
ATOM 2332 O O . ALA B 2 144 ? -37.98949 -20.31218 -50.75395 1.000 222.65529 144 ALA H O 1
ATOM 2334 N N . ALA B 2 145 ? -36.02803 -21.29115 -51.29125 1.000 195.66641 145 ALA H N 1
ATOM 2335 C CA . ALA B 2 145 ? -35.20158 -20.13965 -50.95943 1.000 166.39915 145 ALA H CA 1
ATOM 2336 C C . ALA B 2 145 ? -34.87341 -19.34206 -52.21488 1.000 154.02672 145 ALA H C 1
ATOM 2337 O O . ALA B 2 145 ? -34.54934 -19.91260 -53.26070 1.000 152.84516 145 ALA H O 1
ATOM 2339 N N . LEU B 2 146 ? -34.95785 -18.01795 -52.10149 1.000 148.29389 146 LEU H N 1
ATOM 2340 C CA . LEU B 2 146 ? -34.65638 -17.12175 -53.20768 1.000 136.04734 146 LEU H CA 1
ATOM 2341 C C . LEU B 2 146 ? -34.16825 -15.79577 -52.64528 1.000 162.41173 146 LEU H C 1
ATOM 2342 O O . LEU B 2 146 ? -34.49720 -15.42842 -51.51475 1.000 131.87018 146 LEU H O 1
ATOM 2344 N N . GLY B 2 147 ? -33.38187 -15.08097 -53.43982 1.000 170.04401 147 GLY H N 1
ATOM 2345 C CA . GLY B 2 147 ? -32.86240 -13.80794 -52.98318 1.000 179.32004 147 GLY H CA 1
ATOM 2346 C C . GLY B 2 147 ? -32.04114 -13.12735 -54.05445 1.000 195.69614 147 GLY H C 1
ATOM 2347 O O . GLY B 2 147 ? -31.94297 -13.59886 -55.18966 1.000 192.98320 147 GLY H O 1
ATOM 2348 N N . CYS B 2 148 ? -31.44930 -12.00070 -53.66654 1.000 212.26607 148 CYS H N 1
ATOM 2349 C CA . CYS B 2 148 ? -30.61910 -11.18932 -54.54080 1.000 216.09835 148 CYS H CA 1
ATOM 2350 C C . CYS B 2 148 ? -29.22178 -11.06292 -53.94603 1.000 214.05524 148 CYS H C 1
ATOM 2351 O O . CYS B 2 148 ? -29.00314 -11.32344 -52.75958 1.000 216.29403 148 CYS H O 1
ATOM 2354 N N . LEU B 2 149 ? -28.27145 -10.65626 -54.78514 1.000 199.85919 149 LEU H N 1
ATOM 2355 C CA . LEU B 2 149 ? -26.87089 -10.51200 -54.38875 1.000 181.11985 149 LEU H CA 1
ATOM 2356 C C . LEU B 2 149 ? -26.41426 -9.09431 -54.72160 1.000 167.74284 149 LEU H C 1
ATOM 2357 O O . LEU B 2 149 ? -26.11451 -8.78708 -55.87967 1.000 176.14833 149 LEU H O 1
ATOM 2362 N N . VAL B 2 150 ? -26.35796 -8.23465 -53.70833 1.000 155.56754 150 VAL H N 1
ATOM 2363 C CA . VAL B 2 150 ? -25.89203 -6.86174 -53.87365 1.000 154.78262 150 VAL H CA 1
ATOM 2364 C C . VAL B 2 150 ? -24.37437 -6.86857 -53.72748 1.000 154.84467 150 VAL H C 1
ATOM 2365 O O . VAL B 2 150 ? -23.84769 -7.02293 -52.62233 1.000 152.39346 150 VAL H O 1
ATOM 2367 N N . LYS B 2 151 ? -23.66958 -6.69852 -54.84330 1.000 159.91679 151 LYS H N 1
ATOM 2368 C CA . LYS B 2 151 ? -22.22018 -6.81107 -54.88051 1.000 158.25337 151 LYS H CA 1
ATOM 2369 C C . LYS B 2 151 ? -21.59901 -5.54559 -55.45429 1.000 163.32907 151 LYS H C 1
ATOM 2370 O O . LYS B 2 151 ? -22.21240 -4.84307 -56.26542 1.000 166.57325 151 LYS H O 1
ATOM 2376 N N . ASP B 2 152 ? -20.37065 -5.26258 -55.00974 1.000 162.48146 152 ASP H N 1
ATOM 2377 C CA . ASP B 2 152 ? -19.50649 -4.25517 -55.62996 1.000 165.28181 152 ASP H CA 1
ATOM 2378 C C . ASP B 2 152 ? -20.06064 -2.84179 -55.44441 1.000 164.40505 152 ASP H C 1
ATOM 2379 O O . ASP B 2 152 ? -20.15347 -2.06122 -56.39249 1.000 165.24513 152 ASP H O 1
ATOM 2381 N N . TYR B 2 153 ? -20.40509 -2.50737 -54.20495 1.000 162.02236 153 TYR H N 1
ATOM 2382 C CA . TYR B 2 153 ? -20.87849 -1.17583 -53.86469 1.000 162.66711 153 TYR H CA 1
ATOM 2383 C C . TYR B 2 153 ? -20.01761 -0.57877 -52.75851 1.000 159.46600 153 TYR H C 1
ATOM 2384 O O . TYR B 2 153 ? -19.35550 -1.29413 -51.99955 1.000 152.95794 153 TYR H O 1
ATOM 2393 N N . PHE B 2 154 ? -20.04270 0.75647 -52.67627 1.000 166.02708 154 PHE H N 1
ATOM 2394 C CA . PHE B 2 154 ? -19.30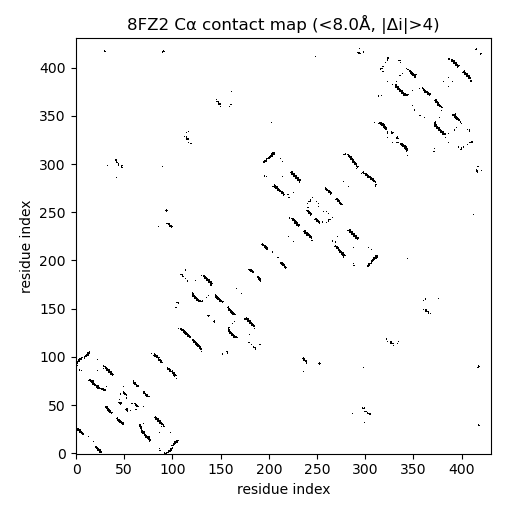342 1.50163 -51.67043 1.000 172.35802 154 PHE H CA 1
ATOM 2395 C C . PHE B 2 154 ? -19.86307 2.91000 -51.62981 1.000 186.95225 154 PHE H C 1
ATOM 2396 O O . PHE B 2 154 ? -20.07579 3.50582 -52.69503 1.000 189.94034 154 PHE H O 1
ATOM 2404 N N . PRO B 2 155 ? -20.10641 3.48016 -50.44399 1.000 196.36288 155 PRO H N 1
ATOM 2405 C CA . PRO B 2 155 ? -19.89621 2.83888 -49.14341 1.000 191.89257 155 PRO H CA 1
ATOM 2406 C C . PRO B 2 155 ? -21.17646 2.29519 -48.50708 1.000 178.96602 155 PRO H C 1
ATOM 2407 O O . PRO B 2 155 ? -22.24938 2.37181 -49.10409 1.000 176.02153 155 PRO H O 1
ATOM 2411 N N . GLU B 2 156 ? -21.05427 1.75454 -47.29752 1.000 162.09445 156 GLU H N 1
ATOM 2412 C CA . GLU B 2 156 ? -22.20236 1.18471 -46.61279 1.000 148.67867 156 GLU H CA 1
ATOM 2413 C C . GLU B 2 156 ? -23.15503 2.28919 -46.15406 1.000 143.07323 156 GLU H C 1
ATOM 2414 O O . GLU B 2 156 ? -22.73665 3.42874 -45.93635 1.000 142.23599 156 GLU H O 1
ATOM 2416 N N . PRO B 2 157 ? -24.45311 1.97601 -46.00097 1.000 139.15629 157 PRO H N 1
ATOM 2417 C CA . PRO B 2 157 ? -25.11360 0.68011 -46.20085 1.000 134.01218 157 PRO H CA 1
ATOM 2418 C C . PRO B 2 157 ? -26.05904 0.67570 -47.39756 1.000 140.45690 157 PRO H C 1
ATOM 2419 O O . PRO B 2 157 ? -26.25995 1.71355 -48.02615 1.000 141.23119 157 PRO H O 1
ATOM 2421 N N . VAL B 2 158 ? -26.63185 -0.48589 -47.70244 1.000 145.69668 158 VAL H N 1
ATOM 2422 C CA . VAL B 2 158 ? -27.54945 -0.64978 -48.82476 1.000 152.31985 158 VAL H CA 1
ATOM 2423 C C . VAL B 2 158 ? -28.82544 -1.28353 -48.28820 1.000 153.50869 158 VAL H C 1
ATOM 2424 O O . VAL B 2 158 ? -28.82982 -2.46591 -47.92406 1.000 155.41234 158 VAL H O 1
ATOM 2426 N N . THR B 2 159 ? -29.90348 -0.50419 -48.23710 1.000 153.82163 159 THR H N 1
ATOM 2427 C CA . THR B 2 159 ? -31.17457 -1.01301 -47.73947 1.000 151.39580 159 THR H CA 1
ATOM 2428 C C . THR B 2 159 ? -31.79936 -1.95537 -48.76051 1.000 152.48856 159 THR H C 1
ATOM 2429 O O . THR B 2 159 ? -31.89676 -1.62722 -49.94684 1.000 150.05266 159 THR H O 1
ATOM 2431 N N . VAL B 2 160 ? -32.22374 -3.12839 -48.29739 1.000 157.95644 160 VAL H N 1
ATOM 2432 C CA . VAL B 2 160 ? -32.80974 -4.15456 -49.15248 1.000 166.28025 160 VAL H CA 1
ATOM 2433 C C . VAL B 2 160 ? -34.13693 -4.57273 -48.53534 1.000 177.39480 160 VAL H C 1
ATOM 2434 O O . VAL B 2 160 ? -34.16218 -5.16061 -47.44682 1.000 174.34166 160 VAL H O 1
ATOM 2436 N N . SER B 2 161 ? -35.23493 -4.27120 -49.22340 1.000 188.40891 161 SER H N 1
ATOM 2437 C CA . SER B 2 161 ? -36.56795 -4.67583 -48.80735 1.000 193.12298 161 SER H CA 1
ATOM 2438 C C . SER B 2 161 ? -37.20018 -5.53810 -49.89233 1.000 197.51730 161 SER H C 1
ATOM 2439 O O . SER B 2 161 ? -36.80059 -5.49735 -51.05929 1.000 203.44880 161 SER H O 1
ATOM 2442 N N . TRP B 2 162 ? -38.19835 -6.32483 -49.49495 1.000 191.28566 162 TRP H N 1
ATOM 2443 C CA . TRP B 2 162 ? -38.86592 -7.26633 -50.38946 1.000 187.96156 162 TRP H CA 1
ATOM 2444 C C . TRP B 2 162 ? -40.31633 -6.83891 -50.57172 1.000 183.81670 162 TRP H C 1
ATOM 2445 O O . TRP B 2 162 ? -41.10988 -6.89937 -49.62592 1.000 184.92821 162 TRP H O 1
ATOM 2456 N N . ASN B 2 163 ? -40.65370 -6.40389 -51.78702 1.000 183.58438 163 ASN H N 1
ATOM 2457 C CA . ASN B 2 163 ? -42.01395 -6.03661 -52.17919 1.000 174.53095 163 ASN H CA 1
ATOM 2458 C C . ASN B 2 163 ? -42.59237 -4.91659 -51.31988 1.000 171.62260 163 ASN H C 1
ATOM 2459 O O . ASN B 2 163 ? -43.81253 -4.72126 -51.29500 1.000 177.10777 163 ASN H O 1
ATOM 2464 N N . SER B 2 164 ? -41.73275 -4.17818 -50.61567 1.000 162.73465 164 SER H N 1
ATOM 2465 C CA . SER B 2 164 ? -42.13726 -3.05570 -49.76935 1.000 164.48434 164 SER H CA 1
ATOM 2466 C C . SER B 2 164 ? -43.16031 -3.49367 -48.71753 1.000 166.96508 164 SER H C 1
ATOM 2467 O O . SER B 2 164 ? -44.28336 -2.98982 -48.65030 1.000 171.22763 164 SER H O 1
ATOM 2470 N N . GLY B 2 165 ? -42.74868 -4.45334 -47.89089 1.000 164.10383 165 GLY H N 1
ATOM 2471 C CA . GLY B 2 165 ? -43.54590 -4.90329 -46.76678 1.000 160.36516 165 GLY H CA 1
ATOM 2472 C C . GLY B 2 165 ? -44.01826 -6.33892 -46.84044 1.000 160.14764 165 GLY H C 1
ATOM 2473 O O . GLY B 2 165 ? -44.47122 -6.87169 -45.81899 1.000 159.35348 165 GLY H O 1
ATOM 2474 N N . ALA B 2 166 ? -43.93697 -6.98331 -47.99933 1.000 159.48180 166 ALA H N 1
ATOM 2475 C CA . ALA B 2 166 ? -44.38407 -8.36096 -48.13215 1.000 157.77572 166 ALA H CA 1
ATOM 2476 C C . ALA B 2 166 ? -43.24642 -9.32859 -47.82192 1.000 153.82970 166 ALA H C 1
ATOM 2477 O O . ALA B 2 166 ? -42.06547 -8.97484 -47.86893 1.000 148.56413 166 ALA H O 1
ATOM 2479 N N . LEU B 2 167 ? -43.62590 -10.56910 -47.50466 1.000 154.27013 167 LEU H N 1
ATOM 2480 C CA . LEU B 2 167 ? -42.68148 -11.61269 -47.10117 1.000 153.50060 167 LEU H CA 1
ATOM 2481 C C . LEU B 2 167 ? -41.84108 -11.15357 -45.90978 1.000 152.43543 167 LEU H C 1
ATOM 2482 O O . LEU B 2 167 ? -40.60871 -11.17904 -45.93843 1.000 149.51926 167 LEU H O 1
ATOM 2484 N N . THR B 2 168 ? -42.52983 -10.72565 -44.84954 1.000 157.84507 168 THR H N 1
ATOM 2485 C CA . THR B 2 168 ? -41.84562 -10.20194 -43.67110 1.000 154.87930 168 THR H CA 1
ATOM 2486 C C . THR B 2 168 ? -41.03894 -11.29127 -42.97470 1.000 154.43243 168 THR H C 1
ATOM 2487 O O . THR B 2 168 ? -39.82792 -11.15042 -42.76836 1.000 162.54616 168 THR H O 1
ATOM 2489 N N . SER B 2 169 ? -41.69535 -12.38626 -42.60280 1.000 164.37892 169 SER H N 1
ATOM 2490 C CA . SER B 2 169 ? -41.00199 -13.48152 -41.94292 1.000 162.38421 169 SER H CA 1
ATOM 2491 C C . SER B 2 169 ? -40.13524 -14.24564 -42.93741 1.000 155.04188 169 SER H C 1
ATOM 2492 O O . SER B 2 169 ? -40.40814 -14.27921 -44.14058 1.000 126.10320 169 SER H O 1
ATOM 2495 N N . GLY B 2 170 ? -39.07585 -14.86181 -42.41860 1.000 135.38905 170 GLY H N 1
ATOM 2496 C CA . GLY B 2 170 ? -38.14004 -15.58911 -43.24925 1.000 129.68718 170 GLY H CA 1
ATOM 2497 C C . GLY B 2 170 ? -37.15522 -14.73493 -44.01224 1.000 123.80787 170 GLY H C 1
ATOM 2498 O O . GLY B 2 170 ? -36.49644 -15.24604 -44.92524 1.000 123.45613 170 GLY H O 1
ATOM 2499 N N . VAL B 2 171 ? -37.03105 -13.45591 -43.67320 1.000 121.58347 171 VAL H N 1
ATOM 2500 C CA . VAL B 2 171 ? -36.10939 -12.55489 -44.35488 1.000 120.16007 171 VAL H CA 1
ATOM 2501 C C . VAL B 2 171 ? -34.79987 -12.51250 -43.58080 1.000 116.66050 171 VAL H C 1
ATOM 2502 O O . VAL B 2 171 ? -34.79721 -12.38219 -42.35070 1.000 114.93398 171 VAL H O 1
ATOM 2504 N N . HIS B 2 172 ? -33.68420 -12.62612 -44.30107 1.000 116.58149 172 HIS H N 1
ATOM 2505 C CA . HIS B 2 172 ? -32.35152 -12.59984 -43.69733 1.000 113.97579 172 HIS H CA 1
ATOM 2506 C C . HIS B 2 172 ? -31.43946 -11.77126 -44.59644 1.000 114.62492 172 HIS H C 1
ATOM 2507 O O . HIS B 2 172 ? -30.90488 -12.27973 -45.58640 1.000 115.90002 172 HIS H O 1
ATOM 2514 N N . THR B 2 173 ? -31.27008 -10.49737 -44.25040 1.000 113.89630 173 THR H N 1
ATOM 2515 C CA . THR B 2 173 ? -30.33287 -9.61465 -44.94178 1.000 127.35328 173 THR H CA 1
ATOM 2516 C C . THR B 2 173 ? -29.00227 -9.69016 -44.20305 1.000 125.24277 173 THR H C 1
ATOM 2517 O O . THR B 2 173 ? -28.81827 -9.05473 -43.16199 1.000 129.73748 173 THR H O 1
ATOM 2519 N N . PHE B 2 174 ? -28.07277 -10.47455 -44.74245 1.000 112.89110 174 PHE H N 1
ATOM 2520 C CA . PHE B 2 174 ? -26.81339 -10.72282 -44.06141 1.000 112.51639 174 PHE H CA 1
ATOM 2521 C C . PHE B 2 174 ? -25.95527 -9.45855 -44.02388 1.000 119.01907 174 PHE H C 1
ATOM 2522 O O . PHE B 2 174 ? -26.02285 -8.62388 -44.93015 1.000 126.44572 174 PHE H O 1
ATOM 2530 N N . PRO B 2 175 ? -25.14317 -9.29273 -42.98131 1.000 113.09472 175 PRO H N 1
ATOM 2531 C CA . PRO B 2 175 ? -24.20395 -8.16763 -42.95556 1.000 110.40845 175 PRO H CA 1
ATOM 2532 C C . PRO B 2 175 ? -23.15807 -8.30130 -44.05023 1.000 109.13375 175 PRO H C 1
ATOM 2533 O O . PRO B 2 175 ? -22.72395 -9.40164 -44.40054 1.000 107.16466 175 PRO H O 1
ATOM 2537 N N . ALA B 2 176 ? -22.75762 -7.15513 -44.59276 1.000 109.74454 176 ALA H N 1
ATOM 2538 C CA . ALA B 2 176 ? -21.85177 -7.13479 -45.72923 1.000 109.99261 176 ALA H CA 1
ATOM 2539 C C . ALA B 2 176 ? -20.44569 -7.56375 -45.31962 1.000 108.44163 176 ALA H C 1
ATOM 2540 O O . ALA B 2 176 ? -20.03592 -7.44316 -44.16148 1.000 102.95296 176 ALA H O 1
ATOM 2542 N N . VAL B 2 177 ? -19.70549 -8.07532 -46.29815 1.000 110.14618 177 VAL H N 1
ATOM 2543 C CA . VAL B 2 177 ? -18.31732 -8.47357 -46.11379 1.000 109.55550 177 VAL H CA 1
ATOM 2544 C C . VAL B 2 177 ? -17.43497 -7.52972 -46.91645 1.000 115.58644 177 VAL H C 1
ATOM 2545 O O . VAL B 2 177 ? -17.84129 -6.99385 -47.95453 1.000 117.96441 177 VAL H O 1
ATOM 2549 N N . LEU B 2 178 ? -16.22037 -7.31433 -46.41916 1.000 118.20136 178 LEU H N 1
ATOM 2550 C CA . LEU B 2 178 ? -15.24808 -6.45714 -47.09272 1.000 121.01752 178 LEU H CA 1
ATOM 2551 C C . LEU B 2 178 ? -14.35886 -7.34286 -47.95498 1.000 122.71972 178 LEU H C 1
ATOM 2552 O O . LEU B 2 178 ? -13.41269 -7.96252 -47.46290 1.000 122.42289 178 LEU H O 1
ATOM 2557 N N . GLN B 2 179 ? -14.67050 -7.41013 -49.24586 1.000 121.42508 179 GLN H N 1
ATOM 2558 C CA . GLN B 2 179 ? -13.88155 -8.20840 -50.16808 1.000 117.85008 179 GLN H CA 1
ATOM 2559 C C . GLN B 2 179 ? -12.49190 -7.6021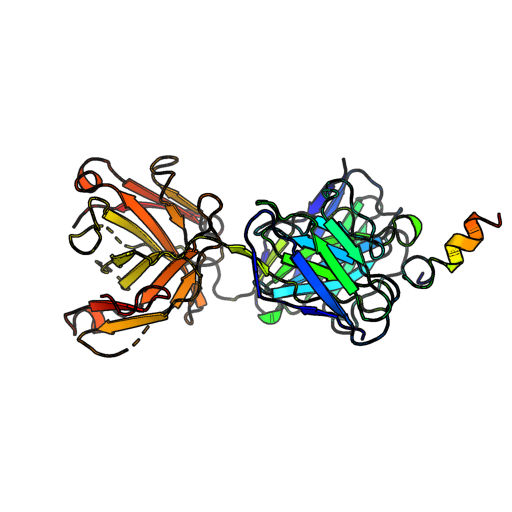0 -50.34425 1.000 123.54317 179 GLN H C 1
ATOM 2560 O O . GLN B 2 179 ? -12.27014 -6.40771 -50.12465 1.000 133.21748 179 GLN H O 1
ATOM 2566 N N . SER B 2 180 ? -11.54507 -8.44916 -50.75026 1.000 122.58647 180 SER H N 1
ATOM 2567 C CA . SER B 2 180 ? -10.17942 -7.99651 -50.98967 1.000 119.94507 180 SER H CA 1
ATOM 2568 C C . SER B 2 180 ? -10.06486 -7.06782 -52.19087 1.000 125.08629 180 SER H C 1
ATOM 2569 O O . SER B 2 180 ? -8.97134 -6.55181 -52.44789 1.000 127.33785 180 SER H O 1
ATOM 2572 N N . SER B 2 181 ? -11.15409 -6.84713 -52.92919 1.000 128.20622 181 SER H N 1
ATOM 2573 C CA . SER B 2 181 ? -11.14236 -5.90896 -54.04269 1.000 129.62507 181 SER H CA 1
ATOM 2574 C C . SER B 2 181 ? -11.33912 -4.46784 -53.59331 1.000 129.05271 181 SER H C 1
ATOM 2575 O O . SER B 2 181 ? -11.02448 -3.54669 -54.35477 1.000 126.71070 181 SER H O 1
ATOM 2578 N N . GLY B 2 182 ? -11.84836 -4.25338 -52.38097 1.000 126.25797 182 GLY H N 1
ATOM 2579 C CA . GLY B 2 182 ? -12.10138 -2.93137 -51.85080 1.000 124.79142 182 GLY H CA 1
ATOM 2580 C C . GLY B 2 182 ? -13.56637 -2.55782 -51.78276 1.000 122.89540 182 GLY H C 1
ATOM 2581 O O . GLY B 2 182 ? -13.91899 -1.61843 -51.05723 1.000 117.88013 182 GLY H O 1
ATOM 2582 N N . LEU B 2 183 ? -14.42639 -3.26122 -52.51045 1.000 124.14257 183 LEU H N 1
ATOM 2583 C CA . LEU B 2 183 ? -15.85315 -2.98057 -52.53255 1.000 128.22008 183 LEU H CA 1
ATOM 2584 C C . LEU B 2 183 ? -16.59947 -3.91783 -51.58979 1.000 130.26376 183 LEU H C 1
ATOM 2585 O O . LEU B 2 183 ? -16.10881 -4.98596 -51.21563 1.000 128.85616 183 LEU H O 1
ATOM 2587 N N . TYR B 2 184 ? -17.80165 -3.49973 -51.20855 1.000 135.79734 184 TYR H N 1
ATOM 2588 C CA . TYR B 2 184 ? -18.64590 -4.28535 -50.32300 1.000 142.76941 184 TYR H CA 1
ATOM 2589 C C . TYR B 2 184 ? -19.58612 -5.17841 -51.12625 1.000 145.02890 184 TYR H C 1
ATOM 2590 O O . TYR B 2 184 ? -19.87782 -4.92596 -52.29779 1.000 145.38140 184 TYR H O 1
ATOM 2599 N N . SER B 2 185 ? -20.06337 -6.23482 -50.47111 1.000 147.21072 185 SER H N 1
ATOM 2600 C CA . SER B 2 185 ? -20.95755 -7.19687 -51.11117 1.000 149.88337 185 SER H CA 1
ATOM 2601 C C . SER B 2 185 ? -21.67441 -7.98630 -50.02928 1.000 150.53879 185 SER H C 1
ATOM 2602 O O . SER B 2 185 ? -21.02312 -8.65845 -49.22317 1.000 152.10845 185 SER H O 1
ATOM 2605 N N . LEU B 2 186 ? -23.00041 -7.91116 -50.00985 1.000 147.38152 186 LEU H N 1
ATOM 2606 C CA . LEU B 2 186 ? -23.81957 -8.65887 -49.06563 1.000 140.61936 186 LEU H CA 1
ATOM 2607 C C . LEU B 2 186 ? -24.83096 -9.51600 -49.82166 1.000 130.65516 186 LEU H C 1
ATOM 2608 O O . LEU B 2 186 ? -24.84905 -9.56207 -51.05420 1.000 130.62100 186 LEU H O 1
ATOM 2613 N N . SER B 2 187 ? -25.68140 -10.19845 -49.05870 1.000 122.31084 187 SER H N 1
ATOM 2614 C CA . SER B 2 187 ? -26.72999 -11.03718 -49.61599 1.000 120.01737 187 SER H CA 1
ATOM 2615 C C . SER B 2 187 ? -28.02075 -10.79226 -48.84831 1.000 124.37401 187 SER H C 1
ATOM 2616 O O . SER B 2 187 ? -28.01113 -10.30931 -47.71342 1.000 127.83785 187 SER H O 1
ATOM 2619 N N . SER B 2 188 ? -29.14109 -11.13040 -49.48741 1.000 125.72660 188 SER H N 1
ATOM 2620 C CA . SER B 2 188 ? -30.45792 -10.96551 -48.87203 1.000 119.73688 188 SER H CA 1
ATOM 2621 C C . SER B 2 188 ? -31.38359 -12.00815 -49.49221 1.000 119.22866 188 SER H C 1
ATOM 2622 O O . SER B 2 188 ? -31.82330 -11.84792 -50.63405 1.000 119.68573 188 SER H O 1
ATOM 2624 N N . VAL B 2 189 ? -31.67301 -13.06362 -48.73786 1.000 111.21111 189 VAL H N 1
ATOM 2625 C CA . VAL B 2 189 ? -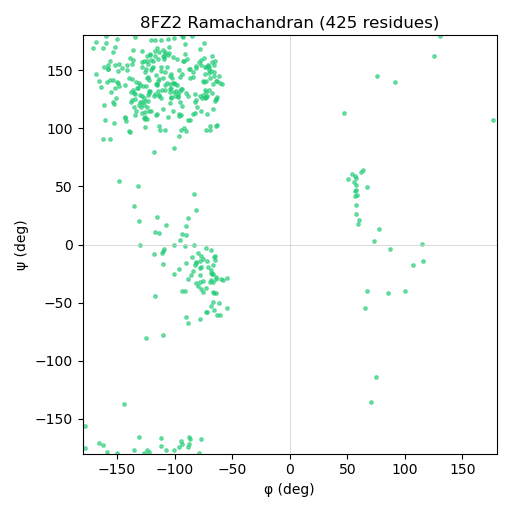32.49109 -14.16521 -49.22156 1.000 130.08856 189 VAL H CA 1
ATOM 2626 C C . VAL B 2 189 ? -33.85160 -14.12168 -48.53621 1.000 137.20281 189 VAL H C 1
ATOM 2627 O O . VAL B 2 189 ? -34.05135 -13.44528 -47.52233 1.000 141.63912 189 VAL H O 1
ATOM 2631 N N . VAL B 2 190 ? -34.80061 -14.85730 -49.11032 1.000 139.04988 190 VAL H N 1
ATOM 2632 C CA . VAL B 2 190 ? -36.15585 -14.94790 -48.57527 1.000 137.52101 190 VAL H CA 1
ATOM 2633 C C . VAL B 2 190 ? -36.74777 -16.28268 -49.00999 1.000 145.00489 190 VAL H C 1
ATOM 2634 O O . VAL B 2 190 ? -36.51560 -16.74389 -50.13120 1.000 142.24977 190 VAL H O 1
ATOM 2638 N N . THR B 2 191 ? -37.50346 -16.90941 -48.11182 1.000 157.12450 191 THR H N 1
ATOM 2639 C CA . THR B 2 191 ? -38.04101 -18.24694 -48.32809 1.000 164.28054 191 THR H CA 1
ATOM 2640 C C . THR B 2 191 ? -39.50051 -18.16648 -48.76225 1.000 169.54188 191 THR H C 1
ATOM 2641 O O . THR B 2 191 ? -40.30347 -17.46859 -48.13385 1.000 176.71334 191 THR H O 1
ATOM 2645 N N . VAL B 2 192 ? -39.83714 -18.88342 -49.83186 1.000 161.25605 192 VAL H N 1
ATOM 2646 C CA . VAL B 2 192 ? -41.19829 -18.91271 -50.36452 1.000 151.34995 192 VAL H CA 1
ATOM 2647 C C . VAL B 2 192 ? -41.70047 -20.35218 -50.38712 1.000 141.01948 192 VAL H C 1
ATOM 2648 O O . VAL B 2 192 ? -40.97609 -21.26700 -49.96828 1.000 137.69932 192 VAL H O 1
ATOM 2650 N N . PRO B 2 193 ? -42.92234 -20.60386 -50.86927 1.000 136.29161 193 PRO H N 1
ATOM 2651 C CA . PRO B 2 193 ? -43.45342 -21.97353 -50.83411 1.000 132.91572 193 PRO H CA 1
ATOM 2652 C C . PRO B 2 193 ? -43.06385 -22.78858 -52.05650 1.000 136.17314 193 PRO H C 1
ATOM 2653 O O . PRO B 2 193 ? -42.17428 -22.39853 -52.81970 1.000 137.43434 193 PRO H O 1
ATOM 2655 N N . SER B 2 194 ? -43.73967 -23.92204 -52.25070 1.000 147.60847 194 SER H N 1
ATOM 2656 C CA . SER B 2 194 ? -43.33483 -24.87142 -53.28140 1.000 125.12083 194 SER H CA 1
ATOM 2657 C C . SER B 2 194 ? -43.43465 -24.25243 -54.67178 1.000 127.72399 194 SER H C 1
ATOM 2658 O O . SER B 2 194 ? -42.43125 -24.12693 -55.38415 1.000 127.65311 194 SER H O 1
ATOM 2661 N N . SER B 2 195 ? -44.63966 -23.84380 -55.07060 1.000 149.03849 195 SER H N 1
ATOM 2662 C CA . SER B 2 195 ? -44.85251 -23.24041 -56.38037 1.000 150.02150 195 SER H CA 1
ATOM 2663 C C . SER B 2 195 ? -45.33844 -21.79913 -56.28716 1.000 144.28114 195 SER H C 1
ATOM 2664 O O . SER B 2 195 ? -45.75586 -21.23057 -57.30410 1.000 145.09164 195 SER H O 1
ATOM 2667 N N . SER B 2 196 ? -45.30126 -21.19395 -55.09672 1.000 134.77825 196 SER H N 1
ATOM 2668 C CA . SER B 2 196 ? -45.67475 -19.79371 -54.93753 1.000 135.52213 196 SER H CA 1
ATOM 2669 C C . SER B 2 196 ? -44.58743 -18.83899 -55.40816 1.000 133.24173 196 SER H C 1
ATOM 2670 O O . SER B 2 196 ? -44.84584 -17.63457 -55.50337 1.000 135.55142 196 SER H O 1
ATOM 2673 N N . LEU B 2 197 ? -43.38489 -19.34299 -55.69990 1.000 132.00936 197 LEU H N 1
ATOM 2674 C CA . LEU B 2 197 ? -42.32031 -18.47756 -56.19770 1.000 134.44103 197 LEU H CA 1
ATOM 2675 C C . LEU B 2 197 ? -42.65888 -17.92503 -57.57646 1.000 136.83046 197 LEU H C 1
ATOM 2676 O O . LEU B 2 197 ? -42.39841 -16.75050 -57.86240 1.000 134.26622 197 LEU H O 1
ATOM 2678 N N . GLY B 2 198 ? -43.23690 -18.75768 -58.44648 1.000 142.54570 198 GLY H N 1
ATOM 2679 C CA . GLY B 2 198 ? -43.65289 -18.29151 -59.75664 1.000 153.02356 198 GLY H CA 1
ATOM 2680 C C . GLY B 2 198 ? -45.01216 -17.62970 -59.78257 1.000 160.39361 198 GLY H C 1
ATOM 2681 O O . GLY B 2 198 ? -45.28850 -16.84360 -60.69418 1.000 164.14508 198 GLY H O 1
ATOM 2682 N N . THR B 2 199 ? -45.86651 -17.92794 -58.80278 1.000 161.15063 199 THR H N 1
ATOM 2683 C CA . THR B 2 199 ? -47.19042 -17.31687 -58.74685 1.000 161.64075 199 THR H CA 1
ATOM 2684 C C . THR B 2 199 ? -47.11624 -15.89491 -58.20057 1.000 161.96751 199 THR H C 1
ATOM 2685 O O . THR B 2 199 ? -47.43274 -14.92933 -58.90376 1.000 162.63488 199 THR H O 1
ATOM 2689 N N . GLN B 2 200 ? -46.69875 -15.75012 -56.94522 1.000 163.14356 200 GLN H N 1
ATOM 2690 C CA . GLN B 2 200 ? -46.56458 -14.43667 -56.32807 1.000 164.64424 200 GLN H CA 1
ATOM 2691 C C . GLN B 2 200 ? -45.2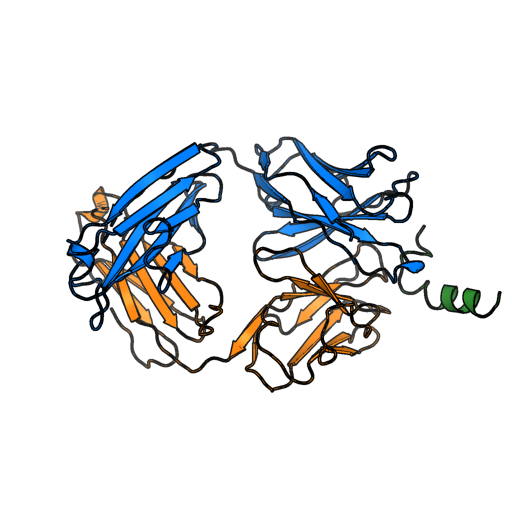4303 -13.80801 -56.75394 1.000 168.90003 200 GLN H C 1
ATOM 2692 O O . GLN B 2 200 ? -44.17637 -14.40368 -56.56715 1.000 170.10157 200 GLN H O 1
ATOM 2694 N N . THR B 2 201 ? -45.31333 -12.60748 -57.32380 1.000 167.84008 201 THR H N 1
ATOM 2695 C CA . THR B 2 201 ? -44.12300 -11.92367 -57.81021 1.000 160.81975 201 THR H CA 1
ATOM 2696 C C . THR B 2 201 ? -43.33598 -11.33787 -56.64454 1.000 158.99054 201 THR H C 1
ATOM 2697 O O . THR B 2 201 ? -43.88090 -10.58686 -55.82936 1.000 159.88377 201 THR H O 1
ATOM 2701 N N . TYR B 2 202 ? -42.05398 -11.68290 -56.56907 1.000 154.04993 202 TYR H N 1
ATOM 2702 C CA . TYR B 2 202 ? -41.15627 -11.17704 -55.54174 1.000 147.44091 202 TYR H CA 1
ATOM 2703 C C . TYR B 2 202 ? -40.09188 -10.29526 -56.17989 1.000 148.03968 202 TYR H C 1
ATOM 2704 O O . TYR B 2 202 ? -39.60945 -10.58503 -57.27947 1.000 147.86392 202 TYR H O 1
ATOM 2706 N N . ILE B 2 203 ? -39.73048 -9.21891 -55.48704 1.000 153.55682 203 ILE H N 1
ATOM 2707 C CA . ILE B 2 203 ? -38.74073 -8.27105 -55.98763 1.000 159.51502 203 ILE H CA 1
ATOM 2708 C C . ILE B 2 203 ? -37.98327 -7.69099 -54.80294 1.000 159.43216 203 ILE H C 1
ATOM 2709 O O . ILE B 2 203 ? -38.57837 -7.33979 -53.78011 1.000 158.26491 203 ILE H O 1
ATOM 2711 N N . CYS B 2 204 ? -36.66429 -7.59324 -54.94588 1.000 167.65957 204 CYS H N 1
ATOM 2712 C CA . CYS B 2 204 ? -35.79936 -7.03269 -53.91597 1.000 183.19292 204 CYS H CA 1
ATOM 2713 C C . CYS B 2 204 ? -35.55070 -5.56047 -54.22541 1.000 191.06289 204 CYS H C 1
ATOM 2714 O O . CYS B 2 204 ? -35.06213 -5.22238 -55.30921 1.000 198.78090 204 CYS H O 1
ATOM 2717 N N . ASN B 2 205 ? -35.89786 -4.68919 -53.27988 1.000 189.40642 205 ASN H N 1
ATOM 2718 C CA . ASN B 2 205 ? -35.73579 -3.24414 -53.44145 1.000 183.64194 205 ASN H CA 1
ATOM 2719 C C . ASN B 2 205 ? -34.41747 -2.84169 -52.78847 1.000 175.72128 205 ASN H C 1
ATOM 2720 O O . ASN B 2 205 ? -34.35095 -2.57484 -51.58822 1.000 176.99524 205 ASN H O 1
ATOM 2725 N N . VAL B 2 206 ? -33.36059 -2.79639 -53.59201 1.000 162.70509 206 VAL H N 1
ATOM 2726 C CA . VAL B 2 206 ? -32.03794 -2.40663 -53.11812 1.000 159.52971 206 VAL H CA 1
ATOM 2727 C C . VAL B 2 206 ? -31.86424 -0.91230 -53.35507 1.000 160.62230 206 VAL H C 1
ATOM 2728 O O . VAL B 2 206 ? -31.91194 -0.44612 -54.49868 1.000 131.29394 206 VAL H O 1
ATOM 2732 N N . ASN B 2 207 ? -31.66468 -0.16086 -52.27500 1.000 145.62412 207 ASN H N 1
ATOM 2733 C CA . ASN B 2 207 ? -31.50023 1.28612 -52.33558 1.000 144.76524 207 ASN H CA 1
ATOM 2734 C C . ASN B 2 207 ? -30.17732 1.65752 -51.68327 1.000 141.24525 207 ASN H C 1
ATOM 2735 O O . ASN B 2 207 ? -29.97393 1.39648 -50.49247 1.000 137.61975 207 ASN H O 1
ATOM 2737 N N . HIS B 2 208 ? -29.28343 2.26095 -52.46105 1.000 141.82689 208 HIS H N 1
ATOM 2738 C CA . HIS B 2 208 ? -27.98178 2.71056 -51.97591 1.000 147.43438 208 HIS H CA 1
ATOM 2739 C C . HIS B 2 208 ? -28.01671 4.23491 -51.92286 1.000 151.49457 208 HIS H C 1
ATOM 2740 O O . HIS B 2 208 ? -27.83554 4.90646 -52.94272 1.000 158.33160 208 HIS H O 1
ATOM 2747 N N . LYS B 2 209 ? -28.25366 4.77238 -50.72704 1.000 159.58888 209 LYS H N 1
ATOM 2748 C CA . LYS B 2 209 ? -28.39777 6.21831 -50.57560 1.000 170.71499 209 LYS H CA 1
ATOM 2749 C C . LYS B 2 209 ? -27.13515 7.01118 -50.90799 1.000 180.61971 209 LYS H C 1
ATOM 2750 O O . LYS B 2 209 ? -27.26687 8.07640 -51.53651 1.000 185.33517 209 LYS H O 1
ATOM 2752 N N . PRO B 2 210 ? -25.90757 6.59168 -50.51939 1.000 184.91613 210 PRO H N 1
ATOM 2753 C CA . PRO B 2 210 ? -24.71873 7.37981 -50.88421 1.000 189.74363 210 PRO H CA 1
ATOM 2754 C C . PRO B 2 210 ? -24.58887 7.64651 -52.37558 1.000 192.03436 210 PRO H C 1
ATOM 2755 O O . PRO B 2 210 ? -24.44944 8.79959 -52.79452 1.000 198.42903 210 PRO H O 1
ATOM 2759 N N . SER B 2 211 ? -24.61421 6.59215 -53.18582 1.000 186.64485 211 SER H N 1
ATOM 2760 C CA . SER B 2 211 ? -24.52884 6.76793 -54.62886 1.000 175.01750 211 SER H CA 1
ATOM 2761 C C . SER B 2 211 ? -25.87183 7.10205 -55.26004 1.000 174.28074 211 SER H C 1
ATOM 2762 O O . SER B 2 211 ? -25.92907 7.29086 -56.48029 1.000 181.85379 211 SER H O 1
ATOM 2765 N N . ASN B 2 212 ? -26.93985 7.18168 -54.46239 1.000 166.11083 212 ASN H N 1
ATOM 2766 C CA . ASN B 2 212 ? -28.28401 7.48333 -54.95598 1.000 169.98720 212 ASN H CA 1
ATOM 2767 C C . ASN B 2 212 ? -28.70766 6.48359 -56.03148 1.000 173.68120 212 ASN H C 1
ATOM 2768 O O . ASN B 2 212 ? -29.22336 6.85030 -57.08942 1.000 179.54396 212 ASN H O 1
ATOM 2770 N N . THR B 2 213 ? -28.48335 5.20331 -55.74962 1.000 170.28994 213 THR H N 1
ATOM 2771 C CA . THR B 2 213 ? -28.75881 4.12185 -56.69203 1.000 165.09360 213 THR H CA 1
ATOM 2772 C C . THR B 2 213 ? -29.88580 3.26168 -56.12820 1.000 161.72569 213 THR H C 1
ATOM 2773 O O . THR B 2 213 ? -29.66361 2.43390 -55.23980 1.000 166.26595 213 THR H O 1
ATOM 2777 N N . LYS B 2 214 ? -31.09387 3.46121 -56.64777 1.000 156.94342 214 LYS H N 1
ATOM 2778 C CA . LYS B 2 214 ? -32.25249 2.65546 -56.28501 1.000 160.15795 214 LYS H CA 1
ATOM 2779 C C . LYS B 2 214 ? -32.49931 1.63731 -57.39110 1.000 159.11899 214 LYS H C 1
ATOM 2780 O O . LYS B 2 214 ? -32.82791 2.01187 -58.52207 1.000 163.53891 214 LYS H O 1
ATOM 2782 N N . VAL B 2 215 ? -32.33899 0.35734 -57.06600 1.000 150.04687 215 VAL H N 1
ATOM 2783 C CA . VAL B 2 215 ? -32.42452 -0.72398 -58.04115 1.000 149.78600 215 VAL H CA 1
ATOM 2784 C C . VAL B 2 215 ? -33.50031 -1.70026 -57.58618 1.000 154.21304 215 VAL H C 1
ATOM 2785 O O . VAL B 2 215 ? -33.43196 -2.23365 -56.47130 1.000 152.94748 215 VAL H O 1
ATOM 2789 N N . ASP B 2 216 ? -34.48848 -1.93420 -58.44841 1.000 160.67392 216 ASP H N 1
ATOM 2790 C CA . ASP B 2 216 ? -35.54169 -2.91751 -58.21414 1.000 162.34590 216 ASP H CA 1
ATOM 2791 C C . ASP B 2 216 ? -35.27253 -4.12208 -59.10900 1.000 165.12073 216 ASP H C 1
ATOM 2792 O O . ASP B 2 216 ? -35.41705 -4.03708 -60.33339 1.000 168.15797 216 ASP H O 1
ATOM 2797 N N . LYS B 2 217 ? -34.88124 -5.23781 -58.50028 1.000 164.15000 217 LYS H N 1
ATOM 2798 C CA . LYS B 2 217 ? -34.57989 -6.46839 -59.21915 1.000 159.49998 217 LYS H CA 1
ATOM 2799 C C . LYS B 2 217 ? -35.67952 -7.48894 -58.96428 1.000 154.15959 217 LYS H C 1
ATOM 2800 O O . LYS B 2 217 ? -36.08174 -7.70107 -57.81542 1.000 149.88940 217 LYS H O 1
ATOM 2804 N N . ARG B 2 218 ? -36.15835 -8.11747 -60.03321 1.000 156.38377 218 ARG H N 1
ATOM 2805 C CA . ARG B 2 218 ? -37.19316 -9.13832 -59.94767 1.000 157.28202 218 ARG H CA 1
ATOM 2806 C C . ARG B 2 218 ? -36.54699 -10.51676 -59.95617 1.000 154.59329 218 ARG H C 1
ATOM 2807 O O . ARG B 2 218 ? -35.75407 -10.83014 -60.85060 1.000 156.96407 218 ARG H O 1
ATOM 2809 N N . VAL B 2 219 ? -36.88336 -11.33185 -58.96218 1.000 153.19345 219 VAL H N 1
ATOM 2810 C CA . VAL B 2 219 ? -36.36032 -12.68732 -58.84366 1.000 149.39216 219 VAL H CA 1
ATOM 2811 C C . VAL B 2 219 ? -37.38487 -13.63801 -59.45294 1.000 154.58904 219 VAL H C 1
ATOM 2812 O O . VAL B 2 219 ? -38.49152 -13.80463 -58.92814 1.000 155.86267 219 VAL H O 1
ATOM 2816 N N . GLU B 2 220 ? -37.02297 -14.25342 -60.57828 1.000 162.05434 220 GLU H N 1
ATOM 2817 C CA . GLU B 2 220 ? -37.90035 -15.19281 -61.25345 1.000 167.96101 220 GLU H CA 1
ATOM 2818 C C . GLU B 2 220 ? -37.35377 -16.61076 -61.13647 1.000 175.57664 220 GLU H C 1
ATOM 2819 O O . GLU B 2 220 ? -36.13344 -16.80744 -61.16215 1.000 176.13828 220 GLU H O 1
ATOM 2825 N N . PRO B 2 221 ? -38.22360 -17.60982 -60.99158 1.000 179.56981 221 PRO H N 1
ATOM 2826 C CA . PRO B 2 221 ? -37.74628 -18.98593 -60.81760 1.000 177.04388 221 PRO H CA 1
ATOM 2827 C C . PRO B 2 221 ? -37.01827 -19.49306 -62.05393 1.000 176.63414 221 PRO H C 1
ATOM 2828 O O . PRO B 2 221 ? -37.19749 -18.99575 -63.16790 1.000 177.24893 221 PRO H O 1
ATOM 2832 N N . LYS B 2 222 ? -36.18218 -20.50415 -61.83940 1.000 172.90633 222 LYS H N 1
ATOM 2833 C CA . LYS B 2 222 ? -35.41059 -21.10545 -62.92171 1.000 173.73059 222 LYS H CA 1
ATOM 2834 C C . LYS B 2 222 ? -36.30677 -21.92352 -63.84547 1.000 176.14800 222 LYS H C 1
ATOM 2835 O O . LYS B 2 222 ? -36.41695 -23.14089 -63.70019 1.000 176.34989 222 LYS H O 1
ATOM 2837 N N . LYS C 3 2 ? -8.89839 19.48113 -13.29947 1.000 71.18973 658 LYS P N 1
ATOM 2838 C CA . LYS C 3 2 ? -9.79212 19.24013 -12.17287 1.000 67.04464 658 LYS P CA 1
ATOM 2839 C C . LYS C 3 2 ? -9.98428 17.74404 -11.93997 1.000 63.20975 658 LYS P C 1
ATOM 2840 O O . LYS C 3 2 ? -11.03442 17.19032 -12.25738 1.000 64.02719 658 LYS P O 1
ATOM 2842 N N . ASP C 3 3 ? -8.96197 17.09725 -11.37439 1.000 65.77255 659 ASP P N 1
ATOM 2843 C CA . ASP C 3 3 ? -9.00058 15.65165 -11.17802 1.000 62.13062 659 ASP P CA 1
ATOM 2844 C C . ASP C 3 3 ? -9.77662 15.25096 -9.93004 1.000 48.34006 659 ASP P C 1
ATOM 2845 O O . ASP C 3 3 ? -10.42431 14.19818 -9.92179 1.000 39.50920 659 ASP P O 1
ATOM 2850 N N . LEU C 3 4 ? -9.72815 16.06749 -8.87552 1.000 51.44485 660 LEU P N 1
ATOM 2851 C CA . LEU C 3 4 ? -10.31035 15.68939 -7.59198 1.000 52.49349 660 LEU P CA 1
ATOM 2852 C C . LEU C 3 4 ? -11.82537 15.53848 -7.63957 1.000 59.51207 660 LEU P C 1
ATOM 2853 O O . LEU C 3 4 ? -12.41010 15.04888 -6.66685 1.000 60.85546 660 LEU P O 1
ATOM 2858 N N . LEU C 3 5 ? -12.47594 15.94245 -8.73161 1.000 57.27511 661 LEU P N 1
ATOM 2859 C CA . LEU C 3 5 ? -13.91909 15.80752 -8.85169 1.000 61.58906 661 LEU P CA 1
ATOM 2860 C C . LEU C 3 5 ? -14.35656 14.76936 -9.87238 1.000 66.56505 661 LEU P C 1
ATOM 2861 O O . LEU C 3 5 ? -15.51613 14.34938 -9.83685 1.000 74.50621 661 LEU P O 1
ATOM 2866 N N . GLU C 3 6 ? -13.46923 14.34048 -10.76821 1.000 58.11124 662 GLU P N 1
ATOM 2867 C CA . GLU C 3 6 ? -13.82601 13.40383 -11.82515 1.000 47.93470 662 GLU P CA 1
ATOM 2868 C C . GLU C 3 6 ? -13.14639 12.04912 -11.67280 1.000 44.17080 662 GLU P C 1
ATOM 2869 O O . GLU C 3 6 ? -13.21056 11.23041 -12.59526 1.000 50.64196 662 GLU P O 1
ATOM 2875 N N . LEU C 3 7 ? -12.50068 11.78954 -10.54054 1.000 44.36736 663 LEU P N 1
ATOM 2876 C CA . LEU C 3 7 ? -11.82011 10.52610 -10.30467 1.000 35.50885 663 LEU P CA 1
ATOM 2877 C C . LEU C 3 7 ? -12.49647 9.76004 -9.17424 1.000 40.28269 663 LEU P C 1
ATOM 2878 O O . LEU C 3 7 ? -13.21444 10.32810 -8.34705 1.000 51.44894 663 LEU P O 1
ATOM 2883 N N . ASP C 3 8 ? -12.24782 8.44899 -9.14900 1.000 35.07116 664 ASP P N 1
ATOM 2884 C CA . ASP C 3 8 ? -12.96728 7.56397 -8.23694 1.000 33.27849 664 ASP P CA 1
ATOM 2885 C C . ASP C 3 8 ? -12.52328 7.75913 -6.79202 1.000 33.28548 664 ASP P C 1
ATOM 2886 O O . ASP C 3 8 ? -13.34295 8.05900 -5.91650 1.000 33.41431 664 ASP P O 1
ATOM 2891 N N . LYS C 3 9 ? -11.22655 7.57313 -6.51848 1.000 40.50462 665 LYS P N 1
ATOM 2892 C CA . LYS C 3 9 ? -10.74774 7.61649 -5.13849 1.000 43.09230 665 LYS P CA 1
ATOM 2893 C C . LYS C 3 9 ? -11.07694 8.94270 -4.46758 1.000 46.36203 665 LYS P C 1
ATOM 2894 O O . LYS C 3 9 ? -11.28713 8.98762 -3.24998 1.000 51.60965 665 LYS P O 1
ATOM 2900 N N . TRP C 3 10 ? -11.13867 10.02466 -5.23716 1.000 38.81599 666 TRP P N 1
ATOM 2901 C CA . TRP C 3 10 ? -11.53636 11.32543 -4.70583 1.000 39.00046 666 TRP P CA 1
ATOM 2902 C C . TRP C 3 10 ? -13.04861 11.49490 -4.64122 1.000 45.29802 666 TRP P C 1
ATOM 2903 O O . TRP C 3 10 ? -13.58476 12.53989 -5.01606 1.000 52.00047 666 TRP P O 1
ATOM 2914 N N . ALA C 3 11 ? -13.75189 10.46441 -4.18464 1.000 39.53310 667 ALA P N 1
ATOM 2915 C CA . ALA C 3 11 ? -15.17548 10.52356 -3.88448 1.000 38.84531 667 ALA P CA 1
ATOM 2916 C C . ALA C 3 11 ? -15.46616 10.27211 -2.41607 1.000 41.66868 667 ALA P C 1
ATOM 2917 O O . ALA C 3 11 ? -16.26493 10.99724 -1.81731 1.000 54.54339 667 ALA P O 1
ATOM 2919 N N . SER C 3 12 ? -14.82601 9.26416 -1.81517 1.000 48.88534 668 SER P N 1
ATOM 2920 C CA . SER C 3 12 ? -14.94296 9.06639 -0.37465 1.000 63.00998 668 SER P CA 1
ATOM 2921 C C . SER C 3 12 ? -14.43758 10.28053 0.39010 1.000 49.63241 668 SER P C 1
ATOM 2922 O O . SER C 3 12 ? -14.91699 10.56499 1.49343 1.000 50.30486 668 SER P O 1
ATOM 2925 N N . LEU C 3 13 ? -13.47082 11.00328 -0.17813 1.000 49.45058 669 LEU P N 1
ATOM 2926 C CA . LEU C 3 13 ? -13.02378 12.25501 0.42110 1.000 50.12253 669 LEU P CA 1
ATOM 2927 C C . LEU C 3 13 ? -14.12522 13.30609 0.37048 1.000 51.99759 669 LEU P C 1
ATOM 2928 O O . LEU C 3 13 ? -14.43874 13.94284 1.38320 1.000 52.56335 669 LEU P O 1
ATOM 2933 N N . TRP C 3 14 ? -14.72731 13.49903 -0.80568 1.000 55.90982 670 TRP P N 1
ATOM 2934 C CA . TRP C 3 14 ? -15.80849 14.46656 -0.94279 1.000 52.82995 670 TRP P CA 1
ATOM 2935 C C . TRP C 3 14 ? -17.06752 14.03789 -0.20180 1.000 53.49889 670 TRP P C 1
ATOM 2936 O O . TRP C 3 14 ? -17.87774 14.89709 0.16112 1.000 60.67061 670 TRP P O 1
ATOM 2947 N N . ASN C 3 15 ? -17.25296 12.73495 0.02838 1.000 52.65312 671 ASN P N 1
ATOM 2948 C CA . ASN C 3 15 ? -18.36146 12.29031 0.86636 1.000 53.29634 671 ASN P CA 1
ATOM 2949 C C . ASN C 3 15 ? -18.20908 12.78967 2.29542 1.000 54.03897 671 ASN P C 1
ATOM 2950 O O . ASN C 3 15 ? -19.21007 13.01329 2.98569 1.000 55.20508 671 ASN P O 1
ATOM 2955 N N . TRP C 3 16 ? -16.96985 12.96932 2.75578 1.000 53.51257 672 TRP P N 1
ATOM 2956 C CA . TRP C 3 16 ? -16.73002 13.48402 4.09637 1.000 57.99935 672 TRP P CA 1
ATOM 2957 C C . TRP C 3 16 ? -16.92698 14.98875 4.19127 1.000 66.17468 672 TRP P C 1
ATOM 2958 O O . TRP C 3 16 ? -17.13243 15.50374 5.29529 1.000 71.30692 672 TRP P O 1
ATOM 2969 N N . PHE C 3 17 ? -16.86892 15.70344 3.06695 1.000 69.36653 673 PHE P N 1
ATOM 2970 C CA . PHE C 3 17 ? -17.16441 17.12974 3.09775 1.000 78.02989 673 PHE P CA 1
ATOM 2971 C C . PHE C 3 17 ? -18.65952 17.38533 3.23079 1.000 81.68082 673 PHE P C 1
ATOM 2972 O O . PHE C 3 17 ? -19.06313 18.38274 3.83761 1.000 88.91066 673 PHE P O 1
ATOM 2980 N N . ASP C 3 18 ? -19.49285 16.49732 2.68560 1.000 79.83853 674 ASP P N 1
ATOM 2981 C CA . ASP C 3 18 ? -20.93701 16.67244 2.76982 1.000 80.07451 674 ASP P CA 1
ATOM 2982 C C . ASP C 3 18 ? -21.49656 16.30896 4.13917 1.000 75.74095 674 ASP P C 1
ATOM 2983 O O . ASP C 3 18 ? -22.60942 16.73269 4.47051 1.000 78.95993 674 ASP P O 1
ATOM 2988 N N . ILE C 3 19 ? -20.75881 15.53452 4.93860 1.000 80.58621 675 ILE P N 1
ATOM 2989 C CA . ILE C 3 19 ? -21.16869 15.22315 6.30262 1.000 60.50335 675 ILE P CA 1
ATOM 2990 C C . ILE C 3 19 ? -20.44916 16.07954 7.33137 1.000 82.99906 675 ILE P C 1
ATOM 2991 O O . ILE C 3 19 ? -20.69932 15.92966 8.53495 1.000 82.21915 675 ILE P O 1
ATOM 2996 N N . THR C 3 20 ? -19.55870 16.96870 6.89754 1.000 80.47071 676 THR P N 1
ATOM 2997 C CA . THR C 3 20 ? -18.81602 17.86626 7.77820 1.000 89.20744 676 THR P CA 1
ATOM 2998 C C . THR C 3 20 ? -18.87618 19.29465 7.24923 1.000 95.12882 676 THR P C 1
ATOM 2999 O O . THR C 3 20 ? -17.86051 19.97854 7.10527 1.000 98.46358 676 THR P O 1
ATOM 3003 N N . ASN C 3 21 ? -20.08385 19.76239 6.94795 1.000 99.86658 677 ASN P N 1
ATOM 3004 C CA . ASN C 3 21 ? -20.28042 21.13136 6.48125 1.000 101.09770 677 ASN P CA 1
ATOM 3005 C C . ASN C 3 21 ? -21.66847 21.64165 6.85514 1.000 101.13019 677 ASN P C 1
ATOM 3006 O O . ASN C 3 21 ? -22.58526 20.85599 7.09502 1.000 96.97209 677 ASN P O 1
#

Solvent-accessible surface area: 20172 Å² total; per-residue (Å²): 186,24,72,7,94,14,47,65,58,90,43,60,8,32,72,50,89,66,19,80,9,60,0,52,15,76,53,86,6,44,52,1,0,0,1,20,22,40,78,221,49,29,1,43,25,27,3,35,44,18,59,62,67,24,116,72,14,49,94,32,1,44,4,68,41,85,18,48,76,9,22,0,43,2,75,44,3,83,64,123,2,38,10,28,0,11,0,0,0,2,20,38,65,20,4,22,16,2,78,8,6,100,16,17,31,43,28,85,89,46,57,32,57,34,10,36,16,81,59,135,33,17,10,2,10,3,40,60,6,30,43,36,129,34,52,25,108,27,28,44,62,106,56,141,99,29,89,12,58,20,64,36,48,124,96,69,16,11,30,0,3,4,1,20,34,47,55,72,92,89,79,65,92,73,87,92,63,60,25,0,61,9,49,29,64,62,45,124,78,62,51,98,218,41,55,8,49,18,33,48,81,55,64,15,55,82,48,44,85,19,69,1,25,0,53,3,54,59,37,79,0,48,118,9,28,0,3,0,0,8,21,72,78,117,106,14,12,47,8,1,0,1,18,21,8,64,93,74,41,59,46,35,24,98,96,36,98,73,71,7,69,4,68,33,62,85,113,53,28,5,0,74,0,35,14,58,69,5,54,93,89,10,30,2,38,1,10,0,0,17,1,98,2,28,138,4,49,2,42,0,16,94,30,3,106,18,2,67,2,24,14,29,90,67,64,78,37,36,18,59,46,83,38,54,109,70,5,49,48,85,48,67,8,14,8,11,10,9,4,80,37,1,7,13,62,76,9,70,32,51,16,52,95,69,50,50,85,104,46,50,30,67,6,70,40,28,122,47,128,101,35,24,40,7,26,6,6,23,8,67,35,47,89,87,45,22,56,115,59,116,27,24,0,36,7,46,2,88,72,32,92,38,90,42,108,49,79,24,139,61,114,52,57,96,55,6,19,0,134,85,6,61,72,64,68,161,94,90,122,82,158

Foldseek 3Di:
DKEKAWPPQEDEEAWFDKDKTWIFIPWFAAAKWKWWDAPPGDTHTAAGRQFRGDDPHDPQKTWDDGTRTTMIMGNTDDQVRFTWIKMWGDGDPPTYIYPTHGYAYDADADFWDWDWDDPCQIKIKTPFGPDPDKDKWKQFPHDTADKDKDAQDSPGRGMMMMGGDDDDPVVVVVTDDIDMKMDGDPDPDIDD/DKAWEKDEEEEEEQFAKDKIKIAIPPDFQLQWKKWKWWAAPPGDIHTAWIARQVDGPTGGDPVNPPQWDWHYDRVRNMIMIMGGRDHQRSQTKMKMFIANPVVRVRDGDYIHPIYGYHYHDPPQWAWDKDWDPVQADDFKGKAWMKTWFGDDDDKDKDKPVPPQPPQWDWDDWDQDPVRGIITIIMGMDGDPVQQVPWIWIFIADVRNRDTDIGTIHHD/DDLVVDDVSPVVVVVVVVVD